Protein AF-0000000084385095 (afdb_homodimer)

Nearest PDB structures (foldseek):
  8k9p-assembly1_A  TM=7.804E-01  e=4.261E-06  Alcaligenes faecalis
  5paz-assembly1_A  TM=7.790E-01  e=5.754E-06  Alcaligenes faecalis
  1adw-assembly1_A  TM=6.574E-01  e=1.913E-05  Paracoccus pantotrophus
  7paz-assembly1_A  TM=6.878E-01  e=1.417E-05  Alcaligenes faecalis
  2uxg-assembly1_A  TM=6.650E-01  e=1.093E-04  Achromobacter cycloclastes

Radius of gyration: 34.02 Å; Cα contacts (8 Å, |Δi|>4): 910; chains: 2; bounding box: 134×132×97 Å

Sequence (384 aa):
MKFGTLAVYLSAMVGASVAATINERQAPPAPPGPAPPNPKVIPVLVGSPTREKSLLFYPEIVKANPGDIVQFQFWPNNHSVTQAANPQAPCVPLQDQNPNAVHSGFIPGVTDGSPIGTFNVQVENTEPMLMYCAQGMHCQLGMVMIINPKADADVQAYRQAAGQSQTNVPAKNVAGGSAGRIPSNLAVPPVVMKFGTLAVYLSAMVGASVAATINERQAPPAPPGPAPPNPKVIPVLVGSPTREKSLLFYPEIVKANPGDIVQFQFWPNNHSVTQAANPQAPCVPLQDQNPNAVHSGFIPGVTDGSPIGTFNVQVENTEPMLMYCAQGMHCQLGMVMIINPKADADVQAYRQAAGQSQTNVPAKNVAGGSAGRIPSNLAVPPVV

Structure (mmCIF, N/CA/C/O backbone):
data_AF-0000000084385095-model_v1
#
loop_
_entity.id
_entity.type
_entity.pdbx_description
1 polymer 'Extracellular serine-rich protein'
#
loop_
_atom_site.group_PDB
_atom_site.id
_atom_site.type_symbol
_atom_site.label_atom_id
_atom_site.label_alt_id
_atom_site.label_comp_id
_atom_site.label_asym_id
_atom_site.label_entity_id
_atom_site.label_seq_id
_atom_site.pdbx_PDB_ins_code
_atom_site.Cartn_x
_atom_site.Cartn_y
_atom_site.Cartn_z
_atom_site.occupancy
_atom_site.B_iso_or_equiv
_atom_site.auth_seq_id
_atom_site.auth_comp_id
_atom_site.auth_asym_id
_atom_site.auth_atom_id
_atom_site.pdbx_PDB_model_num
ATOM 1 N N . MET A 1 1 ? -59.031 57.375 72.438 1 31.94 1 MET A N 1
ATOM 2 C CA . MET A 1 1 ? -58.031 56.312 72.312 1 31.94 1 MET A CA 1
ATOM 3 C C . MET A 1 1 ? -57.594 56.188 70.875 1 31.94 1 MET A C 1
ATOM 5 O O . MET A 1 1 ? -58.406 55.906 70 1 31.94 1 MET A O 1
ATOM 9 N N . LYS A 1 2 ? -56.656 57.062 70.438 1 42.16 2 LYS A N 1
ATOM 10 C CA . LYS A 1 2 ? -56.062 57.312 69.125 1 42.16 2 LYS A CA 1
ATOM 11 C C . LYS A 1 2 ? -55.406 56.031 68.562 1 42.16 2 LYS A C 1
ATOM 13 O O . LYS A 1 2 ? -54.594 55.375 69.25 1 42.16 2 LYS A O 1
ATOM 18 N N . PHE A 1 3 ? -56.094 55.219 67.75 1 38.84 3 PHE A N 1
ATOM 19 C CA . PHE A 1 3 ? -55.781 54 67.062 1 38.84 3 PHE A CA 1
ATOM 20 C C . PHE A 1 3 ? -54.562 54.188 66.125 1 38.84 3 PHE A C 1
ATOM 22 O O . PHE A 1 3 ? -54.594 55 65.188 1 38.84 3 PHE A O 1
ATOM 29 N N . GLY A 1 4 ? -53.312 54.281 66.688 1 36.66 4 GLY A N 1
ATOM 30 C CA . GLY A 1 4 ? -52.062 54.406 65.938 1 36.66 4 GLY A CA 1
ATOM 31 C C . GLY A 1 4 ? -51.812 53.281 64.938 1 36.66 4 GLY A C 1
ATOM 32 O O . GLY A 1 4 ? -51.906 52.094 65.312 1 36.66 4 GLY A O 1
ATOM 33 N N . THR A 1 5 ? -52.25 53.406 63.688 1 39.66 5 THR A N 1
ATOM 34 C CA . THR A 1 5 ? -52.125 52.469 62.594 1 39.66 5 THR A CA 1
ATOM 35 C C . THR A 1 5 ? -50.656 52.094 62.375 1 39.66 5 THR A C 1
ATOM 37 O O . THR A 1 5 ? -49.812 52.938 62.156 1 39.66 5 THR A O 1
ATOM 40 N N . LEU A 1 6 ? -50.156 51.031 62.969 1 38.44 6 LEU A N 1
ATOM 41 C CA . LEU A 1 6 ? -48.812 50.469 62.844 1 38.44 6 LEU A CA 1
ATOM 42 C C . LEU A 1 6 ? -48.562 49.969 61.438 1 38.44 6 LEU A C 1
ATOM 44 O O . LEU A 1 6 ? -49.281 49.125 60.938 1 38.44 6 LEU A O 1
ATOM 48 N N . ALA A 1 7 ? -48.125 50.781 60.5 1 38.88 7 ALA A N 1
ATOM 49 C CA . ALA A 1 7 ? -47.781 50.406 59.125 1 38.88 7 ALA A CA 1
ATOM 50 C C . ALA A 1 7 ? -46.656 49.375 59.094 1 38.88 7 ALA A C 1
ATOM 52 O O . ALA A 1 7 ? -45.594 49.625 59.688 1 38.88 7 ALA A O 1
ATOM 53 N N . VAL A 1 8 ? -46.906 48.125 59.094 1 35.47 8 VAL A N 1
ATOM 54 C CA . VAL A 1 8 ? -46 47 59 1 35.47 8 VAL A CA 1
ATOM 55 C C . VAL A 1 8 ? -45.25 47.031 57.656 1 35.47 8 VAL A C 1
ATOM 57 O O . VAL A 1 8 ? -45.875 47.062 56.625 1 35.47 8 VAL A O 1
ATOM 60 N N . TYR A 1 9 ? -44.125 47.75 57.531 1 33.81 9 TYR A N 1
ATOM 61 C CA . TYR A 1 9 ? -43.281 47.719 56.344 1 33.81 9 TYR A CA 1
ATOM 62 C C . TYR A 1 9 ? -42.781 46.312 56.094 1 33.81 9 TYR A C 1
ATOM 64 O O . TYR A 1 9 ? -42.156 45.688 56.969 1 33.81 9 TYR A O 1
ATOM 72 N N . LEU A 1 10 ? -43.469 45.5 55.344 1 36.38 10 LEU A N 1
ATOM 73 C CA . LEU A 1 10 ? -43 44.188 54.875 1 36.38 10 LEU A CA 1
ATOM 74 C C . LEU A 1 10 ? -41.719 44.312 54.062 1 36.38 10 LEU A C 1
ATOM 76 O O . LEU A 1 10 ? -41.688 45 53.031 1 36.38 10 LEU A O 1
ATOM 80 N N . SER A 1 11 ? -40.562 44.25 54.719 1 38.28 11 SER A N 1
ATOM 81 C CA . SER A 1 11 ? -39.25 44.219 54.062 1 38.28 11 SER A CA 1
ATOM 82 C C . SER A 1 11 ? -39.156 43 53.125 1 38.28 11 SER A C 1
ATOM 84 O O . SER A 1 11 ? -39.406 41.875 53.5 1 38.28 11 SER A O 1
ATOM 86 N N . ALA A 1 12 ? -39.406 43.188 51.844 1 37.56 12 ALA A N 1
ATOM 87 C CA . ALA A 1 12 ? -39.156 42.188 50.812 1 37.56 12 ALA A CA 1
ATOM 88 C C . ALA A 1 12 ? -37.719 41.719 50.844 1 37.56 12 ALA A C 1
ATOM 90 O O . ALA A 1 12 ? -36.781 42.531 50.719 1 37.56 12 ALA A O 1
ATOM 91 N N . MET A 1 13 ? -37.375 40.688 51.594 1 36.22 13 MET A N 1
ATOM 92 C CA . MET A 1 13 ? -36.094 40 51.562 1 36.22 13 MET A CA 1
ATOM 93 C C . MET A 1 13 ? -35.75 39.562 50.125 1 36.22 13 MET A C 1
ATOM 95 O O . MET A 1 13 ? -36.531 38.875 49.5 1 36.22 13 MET A O 1
ATOM 99 N N . VAL A 1 14 ? -35.156 40.406 49.312 1 41.31 14 VAL A N 1
ATOM 100 C CA . VAL A 1 14 ? -34.625 40.031 48.031 1 41.31 14 VAL A CA 1
ATOM 101 C C . VAL A 1 14 ? -33.719 38.781 48.188 1 41.31 14 VAL A C 1
ATOM 103 O O . VAL A 1 14 ? -32.812 38.812 49 1 41.31 14 VAL A O 1
ATOM 106 N N . GLY A 1 15 ? -34.281 37.562 48.062 1 36.75 15 GLY A N 1
ATOM 107 C CA . GLY A 1 15 ? -33.562 36.312 48 1 36.75 15 GLY A CA 1
ATOM 108 C C . GLY A 1 15 ? -32.375 36.344 47.031 1 36.75 15 GLY A C 1
ATOM 109 O O . GLY A 1 15 ? -32.5 36.781 45.906 1 36.75 15 GLY A O 1
ATOM 110 N N . ALA A 1 16 ? -31.203 36.625 47.531 1 38.41 16 ALA A N 1
ATOM 111 C CA . ALA A 1 16 ? -29.953 36.469 46.781 1 38.41 16 ALA A CA 1
ATOM 112 C C . ALA A 1 16 ? -29.891 35.094 46.125 1 38.41 16 ALA A C 1
ATOM 114 O O . ALA A 1 16 ? -29.891 34.062 46.844 1 38.41 16 ALA A O 1
ATOM 115 N N . SER A 1 17 ? -30.5 34.969 44.969 1 39.28 17 SER A N 1
ATOM 116 C CA . SER A 1 17 ? -30.234 33.719 44.25 1 39.28 17 SER A CA 1
ATOM 117 C C . SER A 1 17 ? -28.734 33.5 44.094 1 39.28 17 SER A C 1
ATOM 119 O O . SER A 1 17 ? -28.016 34.344 43.562 1 39.28 17 SER A O 1
ATOM 121 N N . VAL A 1 18 ? -28.125 32.844 45.031 1 41.66 18 VAL A N 1
ATOM 122 C CA . VAL A 1 18 ? -26.797 32.281 44.812 1 41.66 18 VAL A CA 1
ATOM 123 C C . VAL A 1 18 ? -26.781 31.484 43.5 1 41.66 18 VAL A C 1
ATOM 125 O O . VAL A 1 18 ? -27.469 30.484 43.375 1 41.66 18 VAL A O 1
ATOM 128 N N . ALA A 1 19 ? -26.594 32.188 42.406 1 44.84 19 ALA A N 1
ATOM 129 C CA . ALA A 1 19 ? -26.188 31.422 41.219 1 44.84 19 ALA A CA 1
ATOM 130 C C . ALA A 1 19 ? -24.969 30.547 41.5 1 44.84 19 ALA A C 1
ATOM 132 O O . ALA A 1 19 ? -23.875 31.062 41.75 1 44.84 19 ALA A O 1
ATOM 133 N N . ALA A 1 20 ? -25.109 29.375 42.031 1 41.72 20 ALA A N 1
ATOM 134 C CA . ALA A 1 20 ? -24.062 28.359 41.938 1 41.72 20 ALA A CA 1
ATOM 135 C C . ALA A 1 20 ? -23.547 28.219 40.5 1 41.72 20 ALA A C 1
ATOM 137 O O . ALA A 1 20 ? -24.328 27.938 39.594 1 41.72 20 ALA A O 1
ATOM 138 N N . THR A 1 21 ? -22.547 29 40.188 1 39.66 21 THR A N 1
ATOM 139 C CA . THR A 1 21 ? -21.844 28.609 38.969 1 39.66 21 THR A CA 1
ATOM 140 C C . THR A 1 21 ? -21.547 27.109 38.969 1 39.66 21 THR A C 1
ATOM 142 O O . THR A 1 21 ? -20.859 26.609 39.875 1 39.66 21 THR A O 1
ATOM 145 N N . ILE A 1 22 ? -22.516 26.328 38.531 1 39.81 22 ILE A N 1
ATOM 146 C CA . ILE A 1 22 ? -22.188 24.938 38.188 1 39.81 22 ILE A CA 1
ATOM 147 C C . ILE A 1 22 ? -20.938 24.922 37.312 1 39.81 22 ILE A C 1
ATOM 149 O O . ILE A 1 22 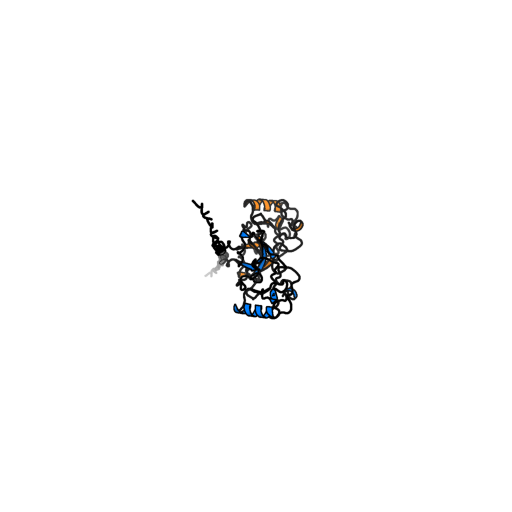? -20.969 25.375 36.188 1 39.81 22 ILE A O 1
ATOM 153 N N . ASN A 1 23 ? -19.781 25.219 37.875 1 37.69 23 ASN A N 1
ATOM 154 C CA . ASN A 1 23 ? -18.594 24.797 37.125 1 37.69 23 ASN A CA 1
ATOM 155 C C . ASN A 1 23 ? -18.734 23.375 36.562 1 37.69 23 ASN A C 1
ATOM 157 O O . ASN A 1 23 ? -18.578 22.406 37.312 1 37.69 23 ASN A O 1
ATOM 161 N N . GLU A 1 24 ? -19.594 23.25 35.625 1 38.44 24 GLU A N 1
ATOM 162 C CA . GLU A 1 24 ? -19.469 21.984 34.938 1 38.44 24 GLU A CA 1
ATOM 163 C C . GLU A 1 24 ? -18.031 21.703 34.531 1 38.44 24 GLU A C 1
ATOM 165 O O . GLU A 1 24 ? -17.484 22.312 33.625 1 38.44 24 GLU A O 1
ATOM 170 N N . ARG A 1 25 ? -17.188 21.391 35.469 1 37.72 25 ARG A N 1
ATOM 171 C CA . ARG A 1 25 ? -15.922 20.766 35.094 1 37.72 25 ARG A CA 1
ATOM 172 C C . ARG A 1 25 ? -16.125 19.844 33.906 1 37.72 25 ARG A C 1
ATOM 174 O O . ARG A 1 25 ? -16.734 18.781 34.031 1 37.72 25 ARG A O 1
ATOM 181 N N . GLN A 1 26 ? -16.172 20.406 32.594 1 39.59 26 GLN A N 1
ATOM 182 C CA . GLN A 1 26 ? -16.078 19.484 31.469 1 39.59 26 GLN A CA 1
ATOM 183 C C . GLN A 1 26 ? -15.094 18.359 31.75 1 39.59 26 GLN A C 1
ATOM 185 O O . GLN A 1 26 ? -13.945 18.609 32.125 1 39.59 26 GLN A O 1
ATOM 190 N N . ALA A 1 27 ? -15.594 17.25 32.156 1 44.59 27 ALA A N 1
ATOM 191 C CA . ALA A 1 27 ? -14.781 16.047 32.312 1 44.59 27 ALA A CA 1
ATOM 192 C C . ALA A 1 27 ? -13.648 16 31.312 1 44.59 27 ALA A C 1
ATOM 194 O O . ALA A 1 27 ? -13.828 16.375 30.141 1 44.59 27 ALA A O 1
ATOM 195 N N . PRO A 1 28 ? -12.375 15.875 31.719 1 44.69 28 PRO A N 1
ATOM 196 C CA . PRO A 1 28 ? -11.312 15.672 30.734 1 44.69 28 PRO A CA 1
ATOM 197 C C . PRO A 1 28 ? -11.711 14.688 29.641 1 44.69 28 PRO A C 1
ATOM 199 O O . PRO A 1 28 ? -12.477 13.75 29.891 1 44.69 28 PRO A O 1
ATOM 202 N N . PRO A 1 29 ? -11.633 15.125 28.312 1 45.12 29 PRO A N 1
ATOM 203 C CA . PRO A 1 29 ? -11.961 14.125 27.297 1 45.12 29 PRO A CA 1
ATOM 204 C C . PRO A 1 29 ? -11.5 12.727 27.688 1 45.12 29 PRO A C 1
ATOM 206 O O . PRO A 1 29 ? -10.5 12.57 28.375 1 45.12 29 PRO A O 1
ATOM 209 N N . ALA A 1 30 ? -12.445 11.82 27.781 1 48.03 30 ALA A N 1
ATOM 210 C CA . ALA A 1 30 ? -12.133 10.422 28.062 1 48.03 30 ALA A CA 1
ATOM 211 C C . ALA A 1 30 ? -10.805 10.016 27.438 1 48.03 30 ALA A C 1
ATOM 213 O O . ALA A 1 30 ? -10.453 10.5 26.359 1 48.03 30 ALA A O 1
ATOM 214 N N . PRO A 1 31 ? -9.938 9.453 28.203 1 47 31 PRO A N 1
ATOM 215 C CA . PRO A 1 31 ? -8.703 8.945 27.594 1 47 31 PRO A CA 1
ATOM 216 C C . PRO A 1 31 ? -8.953 8.133 26.328 1 47 31 PRO A C 1
ATOM 218 O O . PRO A 1 31 ? -10.008 7.508 26.188 1 47 31 PRO A O 1
ATOM 221 N N . PRO A 1 32 ? -8.297 8.547 25.234 1 51.75 32 PRO A N 1
ATOM 222 C CA . PRO A 1 32 ? -8.508 7.719 24.047 1 51.75 32 PRO A CA 1
ATOM 223 C C . PRO A 1 32 ? -8.508 6.223 24.359 1 51.75 32 PRO A C 1
ATOM 225 O O . PRO A 1 32 ? -7.797 5.777 25.266 1 51.75 32 PRO A O 1
ATOM 228 N N . GLY A 1 33 ? -9.68 5.562 24.344 1 53.44 33 GLY A N 1
ATOM 229 C CA . GLY A 1 33 ? -9.688 4.109 24.422 1 53.44 33 GLY A CA 1
ATOM 230 C C . GLY A 1 33 ? -8.414 3.475 23.906 1 53.44 33 GLY A C 1
ATOM 231 O O . GLY A 1 33 ? -7.547 4.164 23.359 1 53.44 33 GLY A O 1
ATOM 232 N N . PRO A 1 34 ? -8.172 2.268 24.375 1 59.19 34 PRO A N 1
ATOM 233 C CA . PRO A 1 34 ? -6.961 1.612 23.875 1 59.19 34 PRO A CA 1
ATOM 234 C C . PRO A 1 34 ? -6.812 1.723 22.359 1 59.19 34 PRO A C 1
ATOM 236 O O . PRO A 1 34 ? -7.809 1.724 21.641 1 59.19 34 PRO A O 1
ATOM 239 N N . ALA A 1 35 ? -5.637 2.014 21.953 1 69.38 35 ALA A N 1
ATOM 240 C CA . ALA A 1 35 ? -5.348 2.109 20.516 1 69.38 35 ALA A CA 1
ATOM 241 C C . ALA A 1 35 ? -5.66 0.796 19.812 1 69.38 35 ALA A C 1
ATOM 243 O O . ALA A 1 35 ? -5.375 -0.284 20.328 1 69.38 35 ALA A O 1
ATOM 244 N N . PRO A 1 36 ? -6.469 0.847 18.812 1 77 36 PRO A N 1
ATOM 245 C CA . PRO A 1 36 ? -6.684 -0.374 18.031 1 77 36 PRO A CA 1
ATOM 246 C C . PRO A 1 36 ? -5.379 -1.054 17.625 1 77 36 PRO A C 1
ATOM 248 O O . PRO A 1 36 ? -4.32 -0.418 17.625 1 77 36 PRO A O 1
ATOM 251 N N . PRO A 1 37 ? -5.5 -2.404 17.5 1 80.5 37 PRO A N 1
ATOM 252 C CA . PRO A 1 37 ? -4.277 -3.064 17.031 1 80.5 37 PRO A CA 1
ATOM 253 C C . PRO A 1 37 ? -3.758 -2.488 15.719 1 80.5 37 PRO A C 1
ATOM 255 O O . PRO A 1 37 ? -4.551 -2.111 14.852 1 80.5 37 PRO A O 1
ATOM 258 N N . ASN A 1 38 ? -2.496 -2.434 15.633 1 86.44 38 ASN A N 1
ATOM 259 C CA . ASN A 1 38 ? -1.881 -1.94 14.406 1 86.44 38 ASN A CA 1
ATOM 260 C C . ASN A 1 38 ? -2.049 -2.932 13.258 1 86.44 38 ASN A C 1
ATOM 262 O O . ASN A 1 38 ? -1.889 -4.137 13.445 1 86.44 38 ASN A O 1
ATOM 266 N N . PRO A 1 39 ? -2.404 -2.398 12.156 1 95.31 39 PRO A N 1
ATOM 267 C CA . PRO A 1 39 ? -2.395 -3.281 10.984 1 95.31 39 PRO A CA 1
ATOM 268 C C . PRO A 1 39 ? -1.017 -3.877 10.711 1 95.31 39 PRO A C 1
ATOM 270 O O . PRO A 1 39 ? -0.002 -3.318 11.133 1 95.31 39 PRO A O 1
ATOM 273 N N . LYS A 1 40 ? -0.994 -4.988 10.016 1 96.56 40 LYS A N 1
ATOM 274 C CA . LYS A 1 40 ? 0.272 -5.648 9.711 1 96.56 40 LYS A CA 1
ATOM 275 C C . LYS A 1 40 ? 0.477 -5.781 8.203 1 96.56 40 LYS A C 1
ATOM 277 O O . LYS A 1 40 ? -0.478 -5.676 7.43 1 96.56 40 LYS A O 1
ATOM 282 N N . VAL A 1 41 ? 1.723 -6.02 7.848 1 97.88 41 VAL A N 1
ATOM 283 C CA . VAL A 1 41 ? 2.064 -6.438 6.492 1 97.88 41 VAL A CA 1
ATOM 284 C C . VAL A 1 41 ? 2.129 -7.961 6.422 1 97.88 41 VAL A C 1
ATOM 286 O O . VAL A 1 41 ? 2.729 -8.602 7.285 1 97.88 41 VAL A O 1
ATOM 289 N N . ILE A 1 42 ? 1.492 -8.555 5.422 1 97.75 42 ILE A N 1
ATOM 290 C CA . ILE A 1 42 ? 1.485 -9.992 5.203 1 97.75 42 ILE A CA 1
ATOM 291 C C . ILE A 1 42 ? 2.133 -10.312 3.859 1 97.75 42 ILE A C 1
ATOM 293 O O . ILE A 1 42 ? 1.52 -10.125 2.807 1 97.75 42 ILE A O 1
ATOM 297 N N . PRO A 1 43 ? 3.318 -10.852 3.871 1 97.31 43 PRO A N 1
ATOM 298 C CA . PRO A 1 43 ? 3.975 -11.18 2.604 1 97.31 43 PRO A CA 1
ATOM 299 C C . PRO A 1 43 ? 3.371 -12.406 1.923 1 97.31 43 PRO A C 1
ATOM 301 O O . PRO A 1 43 ? 2.977 -13.359 2.6 1 97.31 43 PRO A O 1
ATOM 304 N N . VAL A 1 44 ? 3.268 -12.344 0.642 1 97.94 44 VAL A N 1
ATOM 305 C CA . VAL A 1 44 ? 2.926 -13.461 -0.229 1 97.94 44 VAL A CA 1
ATOM 306 C C . VAL A 1 44 ? 3.945 -13.57 -1.361 1 97.94 44 VAL A C 1
ATOM 308 O O . VAL A 1 44 ? 4.152 -12.609 -2.109 1 97.94 44 VAL A O 1
ATOM 311 N N . LEU A 1 45 ? 4.547 -14.711 -1.534 1 96.5 45 LEU A N 1
ATOM 312 C CA . LEU A 1 45 ? 5.434 -14.945 -2.668 1 96.5 45 LEU A CA 1
ATOM 313 C C . LEU A 1 45 ? 4.633 -15.234 -3.934 1 96.5 45 LEU A C 1
ATOM 315 O O . LEU A 1 45 ? 3.664 -15.992 -3.898 1 96.5 45 LEU A O 1
ATOM 319 N N . VAL A 1 46 ? 5.023 -14.594 -4.961 1 97.94 46 VAL A N 1
ATOM 320 C CA . VAL A 1 46 ? 4.441 -14.844 -6.273 1 97.94 46 VAL A CA 1
ATOM 321 C C . VAL A 1 46 ? 5.445 -15.586 -7.152 1 97.94 46 VAL A C 1
ATOM 323 O O . VAL A 1 46 ? 6.371 -14.977 -7.699 1 97.94 46 VAL A O 1
ATOM 326 N N . GLY A 1 47 ? 5.219 -16.844 -7.27 1 95.56 47 GLY A N 1
ATOM 327 C CA . GLY A 1 47 ? 6.16 -17.672 -7.996 1 95.56 47 GLY A CA 1
ATOM 328 C C . GLY A 1 47 ? 7.359 -18.094 -7.164 1 95.56 47 GLY A C 1
ATOM 329 O O . GLY A 1 47 ? 7.363 -17.906 -5.941 1 95.56 47 GLY A O 1
ATOM 330 N N . SER A 1 48 ? 8.25 -18.766 -7.891 1 89.25 48 SER A N 1
ATOM 331 C CA . SER A 1 48 ? 9.516 -19.25 -7.355 1 89.25 48 SER A CA 1
ATOM 332 C C . SER A 1 48 ? 10.57 -19.375 -8.453 1 89.25 48 SER A C 1
ATOM 334 O O . SER A 1 48 ? 10.234 -19.453 -9.633 1 89.25 48 SER A O 1
ATOM 336 N N . PRO A 1 49 ? 11.812 -19.375 -7.973 1 85.12 49 PRO A N 1
ATOM 337 C CA . PRO A 1 49 ? 12.844 -19.547 -9 1 85.12 49 PRO A CA 1
ATOM 338 C C . PRO A 1 49 ? 12.906 -20.969 -9.539 1 85.12 49 PRO A C 1
ATOM 340 O O . PRO A 1 49 ? 13.555 -21.203 -10.562 1 85.12 49 PRO A O 1
ATOM 343 N N . THR A 1 50 ? 12.289 -21.859 -8.836 1 86.38 50 THR A N 1
ATOM 344 C CA . THR A 1 50 ? 12.273 -23.234 -9.336 1 86.38 50 THR A CA 1
ATOM 345 C C . THR A 1 50 ? 11.062 -23.469 -10.219 1 86.38 50 THR A C 1
ATOM 347 O O . THR A 1 50 ? 9.953 -23.016 -9.906 1 86.38 50 THR A O 1
ATOM 350 N N . ARG A 1 51 ? 11.305 -24.141 -11.312 1 80.75 51 ARG A N 1
ATOM 351 C CA . ARG A 1 51 ? 10.281 -24.312 -12.336 1 80.75 51 ARG A CA 1
ATOM 352 C C . ARG A 1 51 ? 9.031 -24.969 -11.75 1 80.75 51 ARG A C 1
ATOM 354 O O . ARG A 1 51 ? 7.914 -24.531 -12.031 1 80.75 51 ARG A O 1
ATOM 361 N N . GLU A 1 52 ? 9.234 -26.031 -10.961 1 82.38 52 GLU A N 1
ATOM 362 C CA . GLU A 1 52 ? 8.133 -26.828 -10.43 1 82.38 52 GLU A CA 1
ATOM 363 C C . GLU A 1 52 ? 7.258 -25.984 -9.5 1 82.38 52 GLU A C 1
ATOM 365 O O . GLU A 1 52 ? 6.078 -26.297 -9.305 1 82.38 52 GLU A O 1
ATOM 370 N N . LYS A 1 53 ? 7.801 -24.922 -9.008 1 84.44 53 LYS A N 1
ATOM 371 C CA . LYS A 1 53 ? 7.102 -24.156 -7.98 1 84.44 53 LYS A CA 1
ATOM 372 C C . LYS A 1 53 ? 6.797 -22.734 -8.461 1 84.44 53 LYS A C 1
ATOM 374 O O . LYS A 1 53 ? 6.32 -21.906 -7.691 1 84.44 53 LYS A O 1
ATOM 379 N N . SER A 1 54 ? 7.012 -22.547 -9.719 1 90.88 54 SER A N 1
ATOM 380 C CA . SER A 1 54 ? 6.934 -21.188 -10.242 1 90.88 54 SER A CA 1
ATOM 381 C C . SER A 1 54 ? 5.488 -20.781 -10.5 1 90.88 54 SER A C 1
ATOM 383 O O . SER A 1 54 ? 5.199 -19.594 -10.68 1 90.88 54 SER A O 1
ATOM 385 N N . LEU A 1 55 ? 4.543 -21.688 -10.391 1 94.44 55 LEU A N 1
ATOM 386 C CA . LEU A 1 55 ? 3.16 -21.375 -10.711 1 94.44 55 LEU A CA 1
ATOM 387 C C . LEU A 1 55 ? 2.281 -21.422 -9.469 1 94.44 55 LEU A C 1
ATOM 389 O O . LEU A 1 55 ? 1.215 -22.047 -9.484 1 94.44 55 LEU A O 1
ATOM 393 N N . LEU A 1 56 ? 2.795 -20.781 -8.43 1 94.88 56 LEU A N 1
ATOM 394 C CA . LEU A 1 56 ? 2.059 -20.781 -7.168 1 94.88 56 LEU A CA 1
ATOM 395 C C . LEU A 1 56 ? 2.156 -19.422 -6.477 1 94.88 56 LEU A C 1
ATOM 397 O O . LEU A 1 56 ? 3.09 -18.656 -6.73 1 94.88 56 LEU A O 1
ATOM 401 N N . PHE A 1 57 ? 1.17 -19.141 -5.758 1 97.81 57 PHE A N 1
ATOM 402 C CA . PHE A 1 57 ? 1.251 -18.156 -4.672 1 97.81 57 PHE A CA 1
ATOM 403 C C . PHE A 1 57 ? 1.578 -18.844 -3.352 1 97.81 57 PHE A C 1
ATOM 405 O O . PHE A 1 57 ? 1.057 -19.922 -3.061 1 97.81 57 PHE A O 1
ATOM 412 N N . TYR A 1 58 ? 2.449 -18.234 -2.57 1 95.69 58 TYR A N 1
ATOM 413 C CA . TYR A 1 58 ? 2.801 -18.781 -1.266 1 95.69 58 TYR A CA 1
ATOM 414 C C . TYR A 1 58 ? 2.625 -17.734 -0.17 1 95.69 58 TYR A C 1
ATOM 416 O O . TYR A 1 58 ? 3.35 -16.734 -0.133 1 95.69 58 TYR A O 1
ATOM 424 N N . PRO A 1 59 ? 1.727 -17.969 0.813 1 97.06 59 PRO A N 1
ATOM 425 C CA . PRO A 1 59 ? 0.705 -19.016 0.841 1 97.06 59 PRO A CA 1
ATOM 426 C C . PRO A 1 59 ? -0.452 -18.734 -0.116 1 97.06 59 PRO A C 1
ATOM 428 O O . PRO A 1 59 ? -0.553 -17.641 -0.666 1 97.06 59 PRO A O 1
ATOM 431 N N . GLU A 1 60 ? -1.302 -19.766 -0.278 1 98.25 60 GLU A N 1
ATOM 432 C CA . GLU A 1 60 ? -2.479 -19.641 -1.131 1 98.25 60 GLU A CA 1
ATOM 433 C C . GLU A 1 60 ? -3.686 -19.156 -0.332 1 98.25 60 GLU A C 1
ATOM 435 O O . GLU A 1 60 ? -4.711 -18.781 -0.909 1 98.25 60 GLU A O 1
ATOM 440 N N . ILE A 1 61 ? -3.578 -19.25 0.932 1 98.62 61 ILE A N 1
ATOM 441 C CA . ILE A 1 61 ? -4.625 -18.766 1.828 1 98.62 61 ILE A CA 1
ATOM 442 C C . ILE A 1 61 ? -4.047 -17.719 2.773 1 98.62 61 ILE A C 1
ATOM 444 O O . ILE A 1 61 ? -3.082 -17.984 3.492 1 98.62 61 ILE A O 1
ATOM 448 N N . VAL A 1 62 ? -4.629 -16.562 2.752 1 98.69 62 VAL A N 1
ATOM 449 C CA . VAL A 1 62 ? -4.25 -15.484 3.664 1 98.69 62 VAL A CA 1
ATOM 450 C C . VAL A 1 62 ? -5.465 -15.047 4.477 1 98.69 62 VAL A C 1
ATOM 452 O O . VAL A 1 62 ? -6.559 -14.883 3.928 1 98.69 62 VAL A O 1
ATOM 455 N N . LYS A 1 63 ? -5.34 -14.922 5.766 1 98.38 63 LYS A N 1
ATOM 456 C CA . LYS A 1 63 ? -6.309 -14.266 6.645 1 98.38 63 LYS A CA 1
ATOM 457 C C . LYS A 1 63 ? -5.828 -12.875 7.047 1 98.38 63 LYS A C 1
ATOM 459 O O . LYS A 1 63 ? -4.715 -12.719 7.551 1 98.38 63 LYS A O 1
ATOM 464 N N . ALA A 1 64 ? -6.629 -11.945 6.785 1 98.25 64 ALA A N 1
ATOM 465 C CA . ALA A 1 64 ? -6.246 -10.555 7.023 1 98.25 64 ALA A CA 1
ATOM 466 C C . ALA A 1 64 ? -7.402 -9.766 7.625 1 98.25 64 ALA A C 1
ATOM 468 O O . ALA A 1 64 ? -8.57 -10.016 7.312 1 98.25 64 ALA A O 1
ATOM 469 N N . ASN A 1 65 ? -7.098 -8.781 8.477 1 97.19 65 ASN A N 1
ATOM 470 C CA . ASN A 1 65 ? -8.055 -7.824 9.016 1 97.19 65 ASN A CA 1
ATOM 471 C C . ASN A 1 65 ? -8.117 -6.559 8.156 1 97.19 65 ASN A C 1
ATOM 473 O O . ASN A 1 65 ? -7.168 -6.242 7.445 1 97.19 65 ASN A O 1
ATOM 477 N N . PRO A 1 66 ? -9.297 -5.887 8.266 1 97.25 66 PRO A N 1
ATOM 478 C CA . PRO A 1 66 ? -9.297 -4.574 7.613 1 97.25 66 PRO A CA 1
ATOM 479 C C . PRO A 1 66 ? -8.141 -3.686 8.078 1 97.25 66 PRO A C 1
ATOM 481 O O . PRO A 1 66 ? -7.863 -3.605 9.273 1 97.25 66 PRO A O 1
ATOM 484 N N . GLY A 1 67 ? -7.398 -3.166 7.129 1 97.06 67 GLY A N 1
ATOM 485 C CA . GLY A 1 67 ? -6.246 -2.334 7.43 1 97.06 67 GLY A CA 1
ATOM 486 C C . GLY A 1 67 ? -4.922 -3.025 7.164 1 97.06 67 GLY A C 1
ATOM 487 O O . GLY A 1 67 ? -3.908 -2.367 6.922 1 97.06 67 GLY A O 1
ATOM 488 N N . ASP A 1 68 ? -4.887 -4.344 7.242 1 98.31 68 ASP A N 1
ATOM 489 C CA . ASP A 1 68 ? -3.684 -5.09 6.891 1 98.31 68 ASP A CA 1
ATOM 490 C C . ASP A 1 68 ? -3.309 -4.863 5.426 1 98.31 68 ASP A C 1
ATOM 492 O O . ASP A 1 68 ? -4.156 -4.5 4.609 1 98.31 68 ASP A O 1
ATOM 496 N N . ILE A 1 69 ? -2.061 -5.043 5.125 1 98.69 69 ILE A N 1
ATOM 497 C CA . ILE A 1 69 ? -1.553 -4.938 3.762 1 98.69 69 ILE A CA 1
ATOM 498 C C . ILE A 1 69 ? -0.967 -6.277 3.324 1 98.69 69 ILE A C 1
ATOM 500 O O . ILE A 1 69 ? -0.057 -6.805 3.969 1 98.69 69 ILE A O 1
ATOM 504 N N . VAL A 1 70 ? -1.552 -6.828 2.307 1 98.81 70 VAL 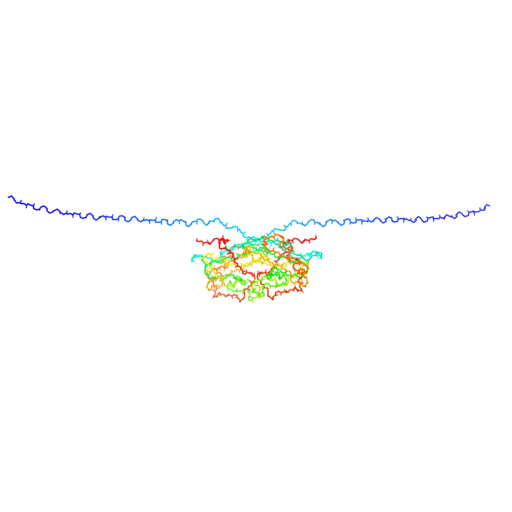A N 1
ATOM 505 C CA . VAL A 1 70 ? -0.916 -7.98 1.677 1 98.81 70 VAL A CA 1
ATOM 506 C C . VAL A 1 70 ? 0.152 -7.508 0.692 1 98.81 70 VAL A C 1
ATOM 508 O O . VAL A 1 70 ? -0.151 -6.789 -0.263 1 98.81 70 VAL A O 1
ATOM 511 N N . GLN A 1 71 ? 1.407 -7.867 0.931 1 98.62 71 GLN A N 1
ATOM 512 C CA . GLN A 1 71 ? 2.529 -7.5 0.074 1 98.62 71 GLN A CA 1
ATOM 513 C C . GLN A 1 71 ? 2.961 -8.68 -0.8 1 98.62 71 GLN A C 1
ATOM 515 O O . GLN A 1 71 ? 3.627 -9.602 -0.325 1 98.62 71 GLN A O 1
ATOM 520 N N . PHE A 1 72 ? 2.6 -8.594 -2.045 1 98.62 72 PHE A N 1
ATOM 521 C CA . PHE A 1 72 ? 3.014 -9.594 -3.018 1 98.62 72 PHE A CA 1
ATOM 522 C C . PHE A 1 72 ? 4.457 -9.367 -3.451 1 98.62 72 PHE A C 1
ATOM 524 O O . PHE A 1 72 ? 4.816 -8.266 -3.875 1 98.62 72 PHE A O 1
ATOM 531 N N . GLN A 1 73 ? 5.297 -10.375 -3.34 1 97.19 73 GLN A N 1
ATOM 532 C CA . GLN A 1 73 ? 6.707 -10.328 -3.715 1 97.19 73 GLN A CA 1
ATOM 533 C C . GLN A 1 73 ? 6.984 -11.234 -4.91 1 97.19 73 GLN A C 1
ATOM 535 O O . GLN A 1 73 ? 6.777 -12.445 -4.84 1 97.19 73 GLN A O 1
ATOM 540 N N . PHE A 1 74 ? 7.469 -10.695 -5.969 1 97.25 74 PHE A N 1
ATOM 541 C CA . PHE A 1 74 ? 7.484 -11.398 -7.242 1 97.25 74 PHE A CA 1
ATOM 542 C C . PHE A 1 74 ? 8.828 -12.094 -7.465 1 97.25 74 PHE A C 1
ATOM 544 O O . PHE A 1 74 ? 9.875 -11.445 -7.406 1 97.25 74 PHE A O 1
ATOM 551 N N . TRP A 1 75 ? 8.781 -13.328 -7.711 1 94.38 75 TRP A N 1
ATOM 552 C CA . TRP A 1 75 ? 9.906 -14.148 -8.133 1 94.38 75 TRP A CA 1
ATOM 553 C C . TRP A 1 75 ? 9.773 -14.555 -9.594 1 94.38 75 TRP A C 1
ATOM 555 O O . TRP A 1 75 ? 8.688 -14.461 -10.172 1 94.38 75 TRP A O 1
ATOM 565 N N . PRO A 1 76 ? 10.883 -15.039 -10.156 1 90 76 PRO A N 1
ATOM 566 C CA . PRO A 1 76 ? 10.812 -15.32 -11.594 1 90 76 PRO A CA 1
ATOM 567 C C . PRO A 1 76 ? 9.789 -16.391 -11.938 1 90 76 PRO A C 1
ATOM 569 O O . PRO A 1 76 ? 9.523 -17.281 -11.125 1 90 76 PRO A O 1
ATOM 572 N N . ASN A 1 77 ? 9.133 -16.172 -13.273 1 86.12 77 ASN A N 1
ATOM 573 C CA . ASN A 1 77 ? 9.391 -15.195 -14.328 1 86.12 77 ASN A CA 1
ATOM 574 C C . ASN A 1 77 ? 8.414 -14.023 -14.258 1 86.12 77 ASN A C 1
ATOM 576 O O . ASN A 1 77 ? 8.312 -13.352 -13.234 1 86.12 77 ASN A O 1
ATOM 580 N N . ASN A 1 78 ? 7.656 -13.82 -15.148 1 94.31 78 ASN A N 1
ATOM 581 C CA . ASN A 1 78 ? 6.703 -12.719 -15.242 1 94.31 78 ASN A CA 1
ATOM 582 C C . ASN A 1 78 ? 5.324 -13.133 -14.742 1 94.31 78 ASN A C 1
ATOM 584 O O . ASN A 1 78 ? 4.727 -14.07 -15.266 1 94.31 78 ASN A O 1
ATOM 588 N N . HIS A 1 79 ? 4.898 -12.523 -13.609 1 98.25 79 HIS A N 1
ATOM 589 C CA . HIS A 1 79 ? 3.611 -12.859 -13.016 1 98.25 79 HIS A CA 1
ATOM 590 C C . HIS A 1 79 ? 2.77 -11.609 -12.773 1 98.25 79 HIS A C 1
ATOM 592 O O . HIS A 1 79 ? 3.221 -10.492 -13.039 1 98.25 79 HIS A O 1
ATOM 598 N N . SER A 1 80 ? 1.562 -11.812 -12.406 1 98.81 80 SER A N 1
ATOM 599 C CA . SER A 1 80 ? 0.644 -10.781 -11.945 1 98.81 80 SER A CA 1
ATOM 600 C C . SER A 1 80 ? -0.189 -11.266 -10.766 1 98.81 80 SER A C 1
ATOM 602 O O . SER A 1 80 ? -0.21 -12.461 -10.461 1 98.81 80 SER A O 1
ATOM 604 N N . VAL A 1 81 ? -0.741 -10.375 -10.062 1 98.94 81 VAL A N 1
ATOM 605 C CA . VAL A 1 81 ? -1.861 -10.648 -9.172 1 98.94 81 VAL A CA 1
ATOM 606 C C . VAL A 1 81 ? -3.088 -9.859 -9.625 1 98.94 81 VAL A C 1
ATOM 608 O O . VAL A 1 81 ? -3.029 -8.633 -9.766 1 98.94 81 VAL A O 1
ATOM 611 N N . THR A 1 82 ? -4.102 -10.555 -9.906 1 98.94 82 THR A N 1
ATOM 612 C CA . THR A 1 82 ? -5.336 -10 -10.445 1 98.94 82 THR A CA 1
ATOM 613 C C . THR A 1 82 ? -6.547 -10.508 -9.672 1 98.94 82 THR A C 1
ATOM 615 O O . THR A 1 82 ? -6.633 -11.703 -9.367 1 98.94 82 THR A O 1
ATOM 618 N N . GLN A 1 83 ? -7.395 -9.617 -9.367 1 98.94 83 GLN A N 1
ATOM 619 C CA . GLN A 1 83 ? -8.602 -10.031 -8.664 1 98.94 83 GLN A CA 1
ATOM 620 C C . GLN A 1 83 ? -9.656 -10.547 -9.641 1 98.94 83 GLN A C 1
ATOM 622 O O . GLN A 1 83 ? -9.938 -9.914 -10.656 1 98.94 83 GLN A O 1
ATOM 627 N N . ALA A 1 84 ? -10.234 -11.633 -9.32 1 98.88 84 ALA A N 1
ATOM 628 C CA . ALA A 1 84 ? -11.219 -12.281 -10.18 1 98.88 84 ALA A CA 1
ATOM 629 C C . ALA A 1 84 ? -12.633 -11.797 -9.867 1 98.88 84 ALA A C 1
ATOM 631 O O . ALA A 1 84 ? -12.906 -11.352 -8.75 1 98.88 84 ALA A O 1
ATOM 632 N N . ALA A 1 85 ? -13.469 -11.992 -10.766 1 95.56 85 ALA A N 1
ATOM 633 C CA . ALA A 1 85 ? -14.852 -11.523 -10.672 1 95.56 85 ALA A CA 1
ATOM 634 C C . ALA A 1 85 ? -15.641 -12.359 -9.664 1 95.56 85 ALA A C 1
ATOM 636 O O . ALA A 1 85 ? -16.391 -11.812 -8.852 1 95.56 85 ALA A O 1
ATOM 637 N N . ASN A 1 86 ? -15.523 -13.617 -9.797 1 94.25 86 ASN A N 1
ATOM 638 C CA . ASN A 1 86 ? -16.203 -14.578 -8.945 1 94.25 86 ASN A CA 1
ATOM 639 C C . ASN A 1 86 ? -15.68 -15.992 -9.156 1 94.25 86 ASN A C 1
ATOM 641 O O . ASN A 1 86 ? -14.859 -16.234 -10.039 1 94.25 86 ASN A O 1
ATOM 645 N N . PRO A 1 87 ? -16.125 -16.938 -8.289 1 93.31 87 PRO A N 1
ATOM 646 C CA . PRO A 1 87 ? -15.602 -18.297 -8.391 1 93.31 87 PRO A CA 1
ATOM 647 C C . PRO A 1 87 ? -15.969 -18.969 -9.703 1 93.31 87 PRO A C 1
ATOM 649 O O . PRO A 1 87 ? -15.305 -19.922 -10.117 1 93.31 87 PRO A O 1
ATOM 652 N N . GLN A 1 88 ? -16.984 -18.5 -10.375 1 93.06 88 GLN A N 1
ATOM 653 C CA . GLN A 1 88 ? -17.422 -19.109 -11.625 1 93.06 88 GLN A CA 1
ATOM 654 C C . GLN A 1 88 ? -16.672 -18.516 -12.812 1 93.06 88 GLN A C 1
ATOM 656 O O . GLN A 1 88 ? -16.719 -19.062 -13.922 1 93.06 88 GLN A O 1
ATOM 661 N N . ALA A 1 89 ? -16.047 -17.406 -12.625 1 96.75 89 ALA A N 1
ATOM 662 C CA . ALA A 1 89 ? -15.164 -16.766 -13.594 1 96.75 89 ALA A CA 1
ATOM 663 C C . ALA A 1 89 ? -13.781 -16.516 -13.008 1 96.75 89 ALA A C 1
ATOM 665 O O . ALA A 1 89 ? -13.352 -15.375 -12.875 1 96.75 89 ALA A O 1
ATOM 666 N N . PRO A 1 90 ? -13.109 -17.609 -12.711 1 98.69 90 PRO A N 1
ATOM 667 C CA . PRO A 1 90 ? -11.906 -17.547 -11.883 1 98.69 90 PRO A CA 1
ATOM 668 C C . PRO A 1 90 ? -10.734 -16.875 -12.586 1 98.69 90 PRO A C 1
ATOM 670 O O . PRO A 1 90 ? -9.773 -16.453 -11.93 1 98.69 90 PRO A O 1
ATOM 673 N N . CYS A 1 91 ? -10.758 -16.734 -13.93 1 98.88 91 CYS A N 1
ATOM 674 C CA . CYS A 1 91 ? -9.641 -16.188 -14.695 1 98.88 91 CYS A CA 1
ATOM 675 C C . CYS A 1 91 ? -10.078 -14.992 -15.531 1 98.88 91 CYS A C 1
ATOM 677 O O . CYS A 1 91 ? -9.609 -14.812 -16.656 1 98.88 91 CYS A O 1
ATOM 679 N N . VAL A 1 92 ? -11.086 -14.266 -14.992 1 98.75 92 VAL A N 1
ATOM 680 C CA . VAL A 1 92 ? -11.609 -13.039 -15.57 1 98.75 92 VAL A CA 1
ATOM 681 C C . VAL A 1 92 ? -11.523 -11.906 -14.555 1 98.75 92 VAL A C 1
ATOM 683 O O . VAL A 1 92 ? -11.938 -12.062 -13.398 1 98.75 92 VAL A O 1
ATOM 686 N N . PRO A 1 93 ? -10.984 -10.797 -14.977 1 98.88 93 PRO A N 1
ATOM 687 C CA . PRO A 1 93 ? -10.742 -9.75 -13.992 1 98.88 93 PRO A CA 1
ATOM 688 C C . PRO A 1 93 ? -12.031 -9.094 -13.492 1 98.88 93 PRO A C 1
ATOM 690 O O . PRO A 1 93 ? -12.914 -8.773 -14.289 1 98.88 93 PRO A O 1
ATOM 693 N N . LEU A 1 94 ? -12.078 -8.914 -12.203 1 98.81 94 LEU A N 1
ATOM 694 C CA . LEU A 1 94 ? -13.148 -8.133 -11.594 1 98.81 94 LEU A CA 1
ATOM 695 C C . LEU A 1 94 ? -13.133 -6.699 -12.109 1 98.81 94 LEU A C 1
ATOM 697 O O . LEU A 1 94 ? -14.156 -6.008 -12.062 1 98.81 94 LEU A O 1
ATOM 701 N N . GLN A 1 95 ? -12.023 -6.215 -12.609 1 98.5 95 GLN A N 1
ATOM 702 C CA . GLN A 1 95 ? -11.844 -4.828 -13.031 1 98.5 95 GLN A CA 1
ATOM 703 C C . GLN A 1 95 ? -12.836 -4.457 -14.133 1 98.5 95 GLN A C 1
ATOM 705 O O . GLN A 1 95 ? -13.188 -3.285 -14.281 1 98.5 95 GLN A O 1
ATOM 710 N N . ASP A 1 96 ? -13.305 -5.402 -14.875 1 97.69 96 ASP A N 1
ATOM 711 C CA . ASP A 1 96 ? -14.289 -5.137 -15.914 1 97.69 96 ASP A CA 1
ATOM 712 C C . ASP A 1 96 ? -15.586 -4.594 -15.32 1 97.69 96 ASP A C 1
ATOM 714 O O . ASP A 1 96 ? -16.344 -3.885 -15.992 1 97.69 96 ASP A O 1
ATOM 718 N N . GLN A 1 97 ? -15.852 -4.879 -14.07 1 97.5 97 GLN A N 1
ATOM 719 C CA . GLN A 1 97 ? -17.047 -4.445 -13.367 1 97.5 97 GLN A CA 1
ATOM 720 C C . GLN A 1 97 ? -16.734 -3.344 -12.367 1 97.5 97 GLN A C 1
ATOM 722 O O . GLN A 1 97 ? -17.594 -2.525 -12.039 1 97.5 97 GLN A O 1
ATOM 727 N N . ASN A 1 98 ? -15.578 -3.4 -11.891 1 98.06 98 ASN A N 1
ATOM 728 C CA . ASN A 1 98 ? -15.094 -2.477 -10.867 1 98.06 98 ASN A CA 1
ATOM 729 C C . ASN A 1 98 ? -13.695 -1.963 -11.195 1 98.06 98 ASN A C 1
ATOM 731 O O . ASN A 1 98 ? -12.703 -2.66 -10.969 1 98.06 98 ASN A O 1
ATOM 735 N N . PRO A 1 99 ? -13.586 -0.745 -11.609 1 97.19 99 PRO A N 1
ATOM 736 C CA . PRO A 1 99 ? -12.305 -0.238 -12.094 1 97.19 99 PRO A CA 1
ATOM 737 C C . PRO A 1 99 ? -11.234 -0.185 -11.008 1 97.19 99 PRO A C 1
ATOM 739 O O . PRO A 1 99 ? -10.047 -0.068 -11.305 1 97.19 99 PRO A O 1
ATOM 742 N N . ASN A 1 100 ? -11.609 -0.343 -9.773 1 96.25 100 ASN A N 1
ATOM 743 C CA . ASN A 1 100 ? -10.656 -0.239 -8.672 1 96.25 100 ASN A CA 1
ATOM 744 C C . ASN A 1 100 ? -10.188 -1.614 -8.211 1 96.25 100 ASN A C 1
ATOM 746 O O . ASN A 1 100 ? -9.391 -1.719 -7.277 1 96.25 100 ASN A O 1
ATOM 750 N N . ALA A 1 101 ? -10.648 -2.641 -8.859 1 98.69 101 ALA A N 1
ATOM 751 C CA . ALA A 1 101 ? -10.273 -3.994 -8.461 1 98.69 101 ALA A CA 1
ATOM 752 C C . ALA A 1 101 ? -8.797 -4.25 -8.727 1 98.69 101 ALA A C 1
ATOM 754 O O . ALA A 1 101 ? -8.211 -3.662 -9.641 1 98.69 101 ALA A O 1
ATOM 755 N N . VAL A 1 102 ? -8.242 -5.152 -8.062 1 98.88 102 VAL A N 1
ATOM 756 C CA . VAL A 1 102 ? -6.805 -5.359 -7.977 1 98.88 102 VAL A CA 1
ATOM 757 C C . VAL A 1 102 ? -6.281 -5.902 -9.305 1 98.88 102 VAL A C 1
ATOM 759 O O . VAL A 1 102 ? -6.805 -6.891 -9.828 1 98.88 102 VAL A O 1
ATOM 762 N N . HIS A 1 103 ? -5.273 -5.281 -9.766 1 98.94 103 HIS A N 1
ATOM 763 C CA . HIS A 1 103 ? -4.406 -5.773 -10.828 1 98.94 103 HIS A CA 1
ATOM 764 C C . HIS A 1 103 ? -3.018 -5.148 -10.742 1 98.94 103 HIS A C 1
ATOM 766 O O . HIS A 1 103 ? -2.871 -3.93 -10.844 1 98.94 103 HIS A O 1
ATOM 772 N N . SER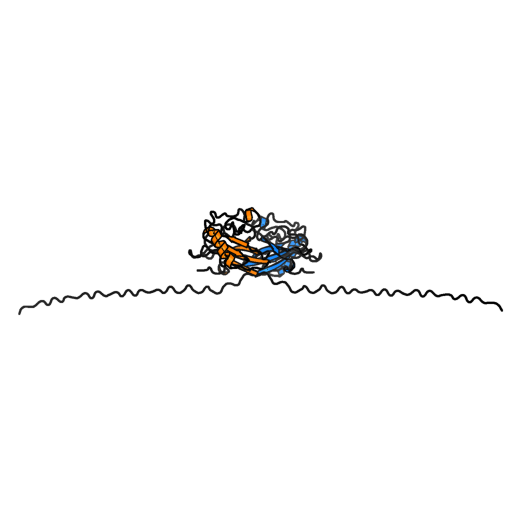 A 1 104 ? -2.068 -5.957 -10.656 1 98.88 104 SER A N 1
ATOM 773 C CA . SER A 1 104 ? -0.72 -5.453 -10.422 1 98.88 104 SER A CA 1
ATOM 774 C C . SER A 1 104 ? -0.035 -5.082 -11.734 1 98.88 104 SER A C 1
ATOM 776 O O . SER A 1 104 ? 1.023 -4.449 -11.727 1 98.88 104 SER A O 1
ATOM 778 N N . GLY A 1 105 ? -0.639 -5.367 -12.867 1 98.5 105 GLY A N 1
ATOM 779 C CA . GLY A 1 105 ? 0.183 -5.484 -14.055 1 98.5 105 GLY A CA 1
ATOM 780 C C . GLY A 1 105 ? 1.164 -6.641 -14 1 98.5 105 GLY A C 1
ATOM 781 O O . GLY A 1 105 ? 1.12 -7.449 -13.07 1 98.5 105 GLY A O 1
ATOM 782 N N . PHE A 1 106 ? 1.953 -6.762 -15.055 1 98.5 106 PHE A N 1
ATOM 783 C CA . PHE A 1 106 ? 2.961 -7.816 -15.094 1 98.5 106 PHE A CA 1
ATOM 784 C C . PHE A 1 106 ? 4.262 -7.348 -14.453 1 98.5 106 PHE A C 1
ATOM 786 O O . PHE A 1 106 ? 4.836 -6.336 -14.867 1 98.5 106 PHE A O 1
ATOM 793 N N . ILE A 1 107 ? 4.734 -8.07 -13.414 1 97.75 107 ILE A N 1
ATOM 794 C CA . ILE A 1 107 ? 5.945 -7.715 -12.68 1 97.75 107 ILE A CA 1
ATOM 795 C C . ILE A 1 107 ? 6.965 -8.852 -12.789 1 97.75 107 ILE A C 1
ATOM 797 O O . ILE A 1 107 ? 6.738 -9.945 -12.273 1 97.75 107 ILE A O 1
ATOM 801 N N . PRO A 1 108 ? 8.039 -8.57 -13.445 1 95.5 108 PRO A N 1
ATOM 802 C CA . PRO A 1 108 ? 9.047 -9.617 -13.586 1 95.5 108 PRO A CA 1
ATOM 803 C C . PRO A 1 108 ? 9.836 -9.859 -12.297 1 95.5 108 PRO A C 1
ATOM 805 O O . PRO A 1 108 ? 10.141 -8.914 -11.57 1 95.5 108 PRO A O 1
ATOM 808 N N . GLY A 1 109 ? 10.062 -11.117 -11.984 1 93.44 109 GLY A N 1
ATOM 809 C CA . GLY A 1 109 ? 10.977 -11.453 -10.898 1 93.44 109 GLY A CA 1
ATOM 810 C C . GLY A 1 109 ? 12.43 -11.492 -11.336 1 93.44 109 GLY A C 1
ATOM 811 O O . GLY A 1 109 ? 12.727 -11.578 -12.531 1 93.44 109 GLY A O 1
ATOM 812 N N . VAL A 1 110 ? 13.258 -11.391 -10.32 1 90.56 110 VAL A N 1
ATOM 813 C CA . VAL A 1 110 ? 14.695 -11.375 -10.594 1 90.56 110 VAL A CA 1
ATOM 814 C C . VAL A 1 110 ? 15.406 -12.359 -9.664 1 90.56 110 VAL A C 1
ATOM 816 O O . VAL A 1 110 ? 14.867 -12.742 -8.625 1 90.56 110 VAL A O 1
ATOM 819 N N . THR A 1 111 ? 16.641 -12.836 -10.102 1 89.38 111 THR A N 1
ATOM 820 C CA . THR A 1 111 ? 17.438 -13.734 -9.273 1 89.38 111 THR A CA 1
ATOM 821 C C . THR A 1 111 ? 18.875 -13.234 -9.172 1 89.38 111 THR A C 1
ATOM 823 O O . THR A 1 111 ? 19.766 -13.969 -8.75 1 89.38 111 THR A O 1
ATOM 826 N N . ASP A 1 112 ? 19.156 -12.008 -9.555 1 91.94 112 ASP A N 1
ATOM 827 C CA . ASP A 1 112 ? 20.516 -11.508 -9.648 1 91.94 112 ASP A CA 1
ATOM 828 C C . ASP A 1 112 ? 20.859 -10.641 -8.438 1 91.94 112 ASP A C 1
ATOM 830 O O . ASP A 1 112 ? 21.875 -9.922 -8.445 1 91.94 112 ASP A O 1
ATOM 834 N N . GLY A 1 113 ? 20.062 -10.586 -7.48 1 91.19 113 GLY A N 1
ATOM 835 C CA . GLY A 1 113 ? 20.328 -9.797 -6.285 1 91.19 113 GLY A CA 1
ATOM 836 C C . GLY A 1 113 ? 19.734 -8.406 -6.355 1 91.19 113 GLY A C 1
ATOM 837 O O . GLY A 1 113 ? 19.766 -7.66 -5.371 1 91.19 113 GLY A O 1
ATOM 838 N N . SER A 1 114 ? 19.188 -8.086 -7.523 1 94.19 114 SER A N 1
ATOM 839 C CA . SER A 1 114 ? 18.5 -6.801 -7.633 1 94.19 114 SER A CA 1
ATOM 840 C C . SER A 1 114 ? 17.266 -6.754 -6.727 1 94.19 114 SER A C 1
ATOM 842 O O . SER A 1 114 ? 16.797 -7.793 -6.262 1 94.19 114 SER A O 1
ATOM 844 N N . PRO A 1 115 ? 16.812 -5.555 -6.473 1 95.69 115 PRO A N 1
ATOM 845 C CA . PRO A 1 115 ? 15.602 -5.461 -5.648 1 95.69 115 PRO A CA 1
ATOM 846 C C . PRO A 1 115 ? 14.422 -6.238 -6.238 1 95.69 115 PRO A C 1
ATOM 848 O O . PRO A 1 115 ? 14.266 -6.289 -7.461 1 95.69 115 PRO A O 1
ATOM 851 N N . ILE A 1 116 ? 13.648 -6.707 -5.332 1 95.19 116 ILE A N 1
ATOM 852 C CA . ILE A 1 116 ? 12.477 -7.512 -5.66 1 95.19 116 ILE A CA 1
ATOM 853 C C . ILE A 1 116 ? 11.258 -6.602 -5.832 1 95.19 116 ILE A C 1
ATOM 855 O O . ILE A 1 116 ? 11.016 -5.719 -5.008 1 95.19 116 ILE A O 1
ATOM 859 N N . GLY A 1 117 ? 10.531 -6.828 -6.98 1 97.56 117 GLY A N 1
ATOM 860 C CA . GLY A 1 117 ? 9.281 -6.113 -7.152 1 97.56 117 GLY A CA 1
ATOM 861 C C . GLY A 1 117 ? 8.195 -6.574 -6.199 1 97.56 117 GLY A C 1
ATOM 862 O O . GLY A 1 117 ? 8.078 -7.77 -5.91 1 97.56 117 GLY A O 1
ATOM 863 N N . THR A 1 118 ? 7.406 -5.613 -5.703 1 98.5 118 THR A N 1
ATOM 864 C CA . THR A 1 118 ? 6.27 -5.902 -4.832 1 98.5 118 THR A CA 1
ATOM 865 C C . THR A 1 118 ? 5 -5.242 -5.363 1 98.5 118 THR A C 1
ATOM 867 O O . THR A 1 118 ? 5.062 -4.359 -6.219 1 98.5 118 THR A O 1
ATOM 870 N N . PHE A 1 119 ? 3.92 -5.711 -4.949 1 98.88 119 PHE A N 1
ATOM 871 C CA . PHE A 1 119 ? 2.621 -5.066 -5.098 1 98.88 119 PHE A CA 1
ATOM 872 C C . PHE A 1 119 ? 1.835 -5.125 -3.793 1 98.88 119 PHE A C 1
ATOM 874 O O . PHE A 1 119 ? 1.633 -6.207 -3.234 1 98.88 119 PHE A O 1
ATOM 881 N N . ASN A 1 120 ? 1.416 -3.945 -3.279 1 98.88 120 ASN A N 1
ATOM 882 C CA . ASN A 1 120 ? 0.824 -3.83 -1.951 1 98.88 120 ASN A CA 1
ATOM 883 C C . ASN A 1 120 ? -0.676 -3.561 -2.027 1 98.88 120 ASN A C 1
ATOM 885 O O . ASN A 1 120 ? -1.103 -2.559 -2.604 1 98.88 120 ASN A O 1
ATOM 889 N N . VAL A 1 121 ? -1.467 -4.441 -1.439 1 98.88 121 VAL A N 1
ATOM 890 C CA . VAL A 1 121 ? -2.924 -4.359 -1.463 1 98.88 121 VAL A CA 1
ATOM 891 C C . VAL A 1 121 ? -3.457 -4.207 -0.04 1 98.88 121 VAL A C 1
ATOM 893 O O . VAL A 1 121 ? -3.26 -5.09 0.8 1 98.88 121 VAL A O 1
ATOM 896 N N . GLN A 1 122 ? -4.105 -3.117 0.251 1 98.75 122 GLN A N 1
ATOM 897 C CA . GLN A 1 122 ? -4.773 -2.984 1.542 1 98.75 122 GLN A CA 1
ATOM 898 C C . GLN A 1 122 ? -6.082 -3.771 1.568 1 9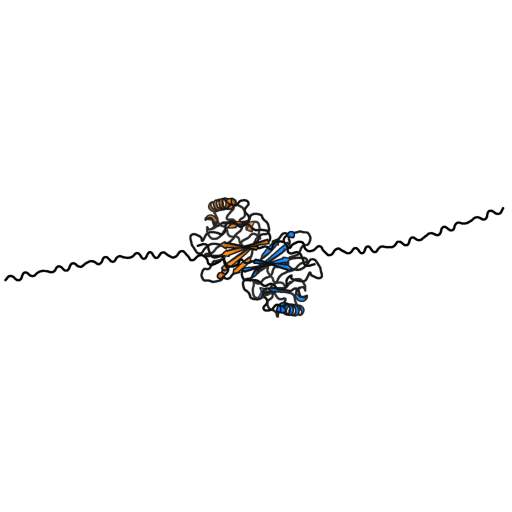8.75 122 GLN A C 1
ATOM 900 O O . GLN A 1 122 ? -6.895 -3.664 0.648 1 98.75 122 GLN A O 1
ATOM 905 N N . VAL A 1 123 ? -6.262 -4.539 2.615 1 98.69 123 VAL A N 1
ATOM 906 C CA . VAL A 1 123 ? -7.516 -5.246 2.857 1 98.69 123 VAL A CA 1
ATOM 907 C C . VAL A 1 123 ? -8.508 -4.316 3.553 1 98.69 123 VAL A C 1
ATOM 909 O O . VAL A 1 123 ? -8.203 -3.752 4.605 1 98.69 123 VAL A O 1
ATOM 912 N N . GLU A 1 124 ? -9.711 -4.211 2.979 1 97.56 124 GLU A N 1
ATOM 913 C CA . GLU A 1 124 ? -10.617 -3.178 3.467 1 97.56 124 GLU A CA 1
ATOM 914 C C . GLU A 1 124 ? -11.75 -3.785 4.289 1 97.56 124 GLU A C 1
ATOM 916 O O . GLU A 1 124 ? -12.445 -3.074 5.02 1 97.56 124 GLU A O 1
ATOM 921 N N . ASN A 1 125 ? -11.961 -5.031 4.16 1 97.12 125 ASN A N 1
ATOM 922 C CA . ASN A 1 125 ? -12.961 -5.777 4.914 1 97.12 125 ASN A CA 1
ATOM 923 C C . ASN A 1 125 ? -12.633 -7.27 4.953 1 97.12 125 ASN A C 1
ATOM 925 O O . ASN A 1 125 ? -11.586 -7.691 4.457 1 97.12 125 ASN A O 1
ATOM 929 N N . THR A 1 126 ? -13.516 -8.109 5.539 1 97.19 126 THR A N 1
ATOM 930 C CA . THR A 1 126 ? -13.195 -9.508 5.754 1 97.19 126 THR A CA 1
ATOM 931 C C . THR A 1 126 ? -13.773 -10.383 4.645 1 97.19 126 THR A C 1
ATOM 933 O O . THR A 1 126 ? -13.711 -11.609 4.711 1 97.19 126 THR A O 1
ATOM 936 N N . GLU A 1 127 ? -14.367 -9.781 3.629 1 97.56 127 GLU A N 1
ATOM 937 C CA . GLU A 1 127 ? -14.914 -10.562 2.521 1 97.56 127 GLU A CA 1
ATOM 938 C C . GLU A 1 127 ? -13.797 -11.195 1.697 1 97.56 127 GLU A C 1
ATOM 940 O O . GLU A 1 127 ? -12.719 -10.625 1.55 1 97.56 127 GLU A O 1
ATOM 945 N N . PRO A 1 128 ? -14.094 -12.32 1.046 1 98.69 128 PRO A N 1
ATOM 946 C CA . PRO A 1 128 ? -13.055 -13 0.264 1 98.69 128 PRO A CA 1
ATOM 947 C C . PRO A 1 128 ? -12.602 -12.195 -0.949 1 98.69 128 PRO A C 1
ATOM 949 O O . PRO A 1 128 ? -13.422 -11.547 -1.604 1 98.69 128 PRO A O 1
ATOM 952 N N . MET A 1 129 ? -11.383 -12.18 -1.225 1 98.81 129 MET A N 1
ATOM 953 C CA . MET A 1 129 ? -10.781 -11.727 -2.479 1 98.81 129 MET A CA 1
ATOM 954 C C . MET A 1 129 ? -10.148 -12.898 -3.229 1 98.81 129 MET A C 1
ATOM 956 O O . MET A 1 129 ? -9.203 -13.516 -2.734 1 98.81 129 MET A O 1
ATOM 960 N N . LEU A 1 130 ? -10.688 -13.211 -4.375 1 98.94 130 LEU A N 1
ATOM 961 C CA . LEU A 1 130 ? -10.133 -14.25 -5.242 1 98.94 130 LEU A CA 1
ATOM 962 C C . LEU A 1 130 ? -9.07 -13.672 -6.168 1 98.94 130 LEU A C 1
ATOM 964 O O . LEU A 1 130 ? -9.32 -12.695 -6.879 1 98.94 130 LEU A O 1
ATOM 968 N N . MET A 1 131 ? -7.883 -14.297 -6.156 1 98.94 131 MET A N 1
ATOM 969 C CA . MET A 1 131 ? -6.777 -13.758 -6.945 1 98.94 131 MET A CA 1
ATOM 970 C C . MET A 1 131 ? -6.234 -14.812 -7.906 1 98.94 131 MET A C 1
ATOM 972 O O . MET A 1 131 ? -6.27 -16 -7.609 1 98.94 131 MET A O 1
ATOM 976 N N . TYR A 1 132 ? -5.684 -14.359 -9 1 98.94 132 TYR A N 1
ATOM 977 C CA . TYR A 1 132 ? -5.051 -15.25 -9.969 1 98.94 132 TYR A CA 1
ATOM 978 C C . TYR A 1 132 ? -3.908 -14.547 -10.688 1 98.94 132 TYR A C 1
ATOM 980 O O . TYR A 1 132 ? -3.818 -13.312 -10.672 1 98.94 132 TYR A O 1
ATOM 988 N N . CYS A 1 133 ? -3.004 -15.336 -11.266 1 98.88 133 CYS A N 1
ATOM 989 C CA . CYS A 1 133 ? -1.996 -14.805 -12.18 1 98.88 133 CYS A CA 1
ATOM 990 C C . CYS A 1 133 ? -2.5 -14.82 -13.617 1 98.88 133 CYS A C 1
ATOM 992 O O . CYS A 1 133 ? -2.883 -15.875 -14.133 1 98.88 133 CYS A O 1
ATOM 994 N N . ALA A 1 134 ? -2.361 -13.727 -14.266 1 98.75 134 ALA A N 1
ATOM 995 C CA . ALA A 1 134 ? -2.951 -13.555 -15.586 1 98.75 134 ALA A CA 1
ATOM 996 C C . ALA A 1 134 ? -1.938 -13.867 -16.688 1 98.75 134 ALA A C 1
ATOM 998 O O . ALA A 1 134 ? -2.236 -13.719 -17.875 1 98.75 134 ALA A O 1
ATOM 999 N N . GLN A 1 135 ? -0.806 -14.305 -16.328 1 98 135 GLN A N 1
ATOM 1000 C CA . GLN A 1 135 ? 0.247 -14.594 -17.297 1 98 135 GLN A CA 1
ATOM 1001 C C . GLN A 1 135 ? -0.02 -15.914 -18.031 1 98 135 GLN A C 1
ATOM 1003 O O . GLN A 1 135 ? -0.172 -16.953 -17.391 1 98 135 GLN A O 1
ATOM 1008 N N . GLY A 1 136 ? -0.017 -15.828 -19.422 1 96.94 136 GLY A N 1
ATOM 1009 C CA . GLY A 1 136 ? -0.182 -17.047 -20.203 1 96.94 136 GLY A CA 1
ATOM 1010 C C . GLY A 1 136 ? -1.337 -17.906 -19.719 1 96.94 136 GLY A C 1
ATOM 1011 O O . GLY A 1 136 ? -2.471 -17.438 -19.625 1 96.94 136 GLY A O 1
ATOM 1012 N N . MET A 1 137 ? -1.004 -19.234 -19.344 1 97.88 137 MET A N 1
ATOM 1013 C CA . MET A 1 137 ? -2.023 -20.156 -18.859 1 97.88 137 MET A CA 1
ATOM 1014 C C . MET A 1 137 ? -1.907 -20.375 -17.359 1 97.88 137 MET A C 1
ATOM 1016 O O . MET A 1 137 ? -2.422 -21.344 -16.828 1 97.88 137 MET A O 1
ATOM 1020 N N . HIS A 1 138 ? -1.289 -19.453 -16.656 1 98.44 138 HIS A N 1
ATOM 1021 C CA . HIS A 1 138 ? -0.96 -19.688 -15.258 1 98.44 138 HIS A CA 1
ATOM 1022 C C . HIS A 1 138 ? -2.221 -19.891 -14.422 1 98.44 138 HIS A C 1
ATOM 1024 O O . HIS A 1 138 ? -2.248 -20.75 -13.539 1 98.44 138 HIS A O 1
ATOM 1030 N N . CYS A 1 139 ? -3.262 -19.125 -14.688 1 98.62 139 CYS A N 1
ATOM 1031 C CA . CYS A 1 139 ? -4.516 -19.312 -13.969 1 98.62 139 CYS A CA 1
ATOM 1032 C C . CYS A 1 139 ? -5.09 -20.703 -14.242 1 98.62 139 CYS A C 1
ATOM 1034 O O . CYS A 1 139 ? -5.461 -21.422 -13.312 1 98.62 139 CYS A O 1
ATOM 1036 N N . GLN A 1 140 ? -5.074 -21.094 -15.453 1 98.5 140 GLN A N 1
ATOM 1037 C CA . GLN A 1 140 ? -5.617 -22.375 -15.875 1 98.5 140 GLN A CA 1
ATOM 1038 C C . GLN A 1 140 ? -4.785 -23.531 -15.328 1 98.5 140 GLN A C 1
ATOM 1040 O O . GLN A 1 140 ? -5.273 -24.672 -15.219 1 98.5 140 GLN A O 1
ATOM 1045 N N . LEU A 1 141 ? -3.58 -23.25 -15.047 1 97.75 141 LEU A N 1
ATOM 1046 C CA . LEU A 1 141 ? -2.686 -24.266 -14.5 1 97.75 141 LEU A CA 1
ATOM 1047 C C . LEU A 1 141 ? -2.684 -24.219 -12.977 1 97.75 141 LEU A C 1
ATOM 1049 O O . LEU A 1 141 ? -1.854 -24.859 -12.336 1 97.75 141 LEU A O 1
ATOM 1053 N N . GLY A 1 142 ? -3.564 -23.391 -12.375 1 97.88 142 GLY A N 1
ATOM 1054 C CA . GLY A 1 142 ? -3.854 -23.484 -10.953 1 97.88 142 GLY A CA 1
ATOM 1055 C C . GLY A 1 142 ? -3.178 -22.406 -10.125 1 97.88 142 GLY A C 1
ATOM 1056 O O . GLY A 1 142 ? -3.131 -22.5 -8.898 1 97.88 142 GLY A O 1
ATOM 1057 N N . MET A 1 143 ? -2.598 -21.359 -10.75 1 98.44 143 MET A N 1
ATOM 1058 C CA . MET A 1 143 ? -1.941 -20.297 -9.984 1 98.44 143 MET A CA 1
ATOM 1059 C C . MET A 1 143 ? -2.963 -19.297 -9.453 1 98.44 143 MET A C 1
ATOM 1061 O O . MET A 1 143 ? -3.148 -18.219 -10.031 1 98.44 143 MET A O 1
ATOM 1065 N N . VAL A 1 144 ? -3.561 -19.656 -8.32 1 98.81 144 VAL A N 1
ATOM 1066 C CA . VAL A 1 144 ? -4.637 -18.906 -7.684 1 98.81 144 VAL A CA 1
ATOM 1067 C C . VAL A 1 144 ? -4.406 -18.859 -6.176 1 98.81 144 VAL A C 1
ATOM 1069 O O . VAL A 1 144 ? -3.639 -19.656 -5.629 1 98.81 144 VAL A O 1
ATOM 1072 N N . MET A 1 145 ? -5.059 -17.922 -5.52 1 98.81 145 MET A N 1
ATOM 1073 C CA . MET A 1 145 ? -5.094 -17.797 -4.066 1 98.81 145 MET A CA 1
ATOM 1074 C C . MET A 1 145 ? -6.352 -17.062 -3.617 1 98.81 145 MET A C 1
ATOM 1076 O O . MET A 1 145 ? -7.047 -16.453 -4.434 1 98.81 145 MET A O 1
ATOM 1080 N N . ILE A 1 146 ? -6.672 -17.172 -2.322 1 98.94 146 ILE A N 1
ATOM 1081 C CA . ILE A 1 146 ? -7.797 -16.422 -1.772 1 98.94 146 ILE A CA 1
ATOM 1082 C C . ILE A 1 146 ? -7.359 -15.688 -0.5 1 98.94 146 ILE A C 1
ATOM 1084 O O . ILE A 1 146 ? -6.734 -16.297 0.379 1 98.94 146 ILE A O 1
ATOM 1088 N N . ILE A 1 147 ? -7.59 -14.414 -0.449 1 98.88 147 ILE A N 1
ATOM 1089 C CA . ILE A 1 147 ? -7.559 -13.664 0.804 1 98.88 147 ILE A CA 1
ATOM 1090 C C . ILE A 1 147 ? -8.906 -13.789 1.513 1 98.88 147 ILE A C 1
ATOM 1092 O O . ILE A 1 147 ? -9.953 -13.531 0.917 1 98.88 147 ILE A O 1
ATOM 1096 N N . ASN A 1 148 ? -8.938 -14.258 2.773 1 98.75 148 ASN A N 1
ATOM 1097 C CA . ASN A 1 148 ? -10.094 -14.391 3.656 1 98.75 148 ASN A CA 1
ATOM 1098 C C . ASN A 1 148 ? -11.156 -15.305 3.053 1 98.75 148 ASN A C 1
ATOM 1100 O O . ASN A 1 148 ? -12.328 -14.938 2.982 1 98.75 148 ASN A O 1
ATOM 1104 N N . PRO A 1 149 ? -10.773 -16.5 2.688 1 98.62 149 PRO A N 1
ATOM 1105 C CA . PRO A 1 149 ? -11.82 -17.422 2.248 1 98.62 149 PRO A CA 1
ATOM 1106 C C . PRO A 1 149 ? -12.844 -17.719 3.346 1 98.62 149 PRO A C 1
ATOM 1108 O O . PRO A 1 149 ? -12.523 -17.625 4.535 1 98.62 149 PRO A O 1
ATOM 1111 N N . LYS A 1 150 ? -14.039 -18.078 2.916 1 98 150 LYS A N 1
ATOM 1112 C CA . LYS A 1 150 ? -15.023 -18.516 3.902 1 98 150 LYS A CA 1
ATOM 1113 C C . LYS A 1 150 ? -14.578 -19.812 4.582 1 98 150 LYS A C 1
ATOM 1115 O O . LYS A 1 150 ? -14.719 -19.953 5.797 1 98 150 LYS A O 1
ATOM 1120 N N . ALA A 1 151 ? -14.062 -20.656 3.758 1 98 151 ALA A N 1
ATOM 1121 C CA . ALA A 1 151 ? -13.461 -21.906 4.219 1 98 151 ALA A CA 1
ATOM 1122 C C . ALA A 1 151 ? -12.141 -22.172 3.508 1 98 151 ALA A C 1
ATOM 1124 O O . ALA A 1 151 ? -11.992 -21.875 2.322 1 98 151 ALA A O 1
ATOM 1125 N N . ASP A 1 152 ? -11.211 -22.797 4.219 1 97.69 152 ASP A N 1
ATOM 1126 C CA . ASP A 1 152 ? -9.914 -23.094 3.621 1 97.69 152 ASP A CA 1
ATOM 1127 C C . ASP A 1 152 ? -10.07 -23.953 2.367 1 97.69 152 ASP A C 1
ATOM 1129 O O . ASP A 1 152 ? -9.352 -23.766 1.386 1 97.69 152 ASP A O 1
ATOM 1133 N N . ALA A 1 153 ? -11.023 -24.812 2.342 1 97.06 153 ALA A N 1
ATOM 1134 C CA . ALA A 1 153 ? -11.25 -25.734 1.241 1 97.06 153 ALA A CA 1
ATOM 1135 C C . ALA A 1 153 ? -11.664 -25 -0.028 1 97.06 153 ALA A C 1
ATOM 1137 O O . ALA A 1 153 ? -11.609 -25.562 -1.126 1 97.06 153 ALA A O 1
ATOM 1138 N N . ASP A 1 154 ? -12.094 -23.75 0.147 1 97.88 154 ASP A N 1
ATOM 1139 C CA . ASP A 1 154 ? -12.562 -22.984 -0.999 1 97.88 154 ASP A CA 1
ATOM 1140 C C . ASP A 1 154 ? -11.438 -22.766 -2.014 1 97.88 154 ASP A C 1
ATOM 1142 O O . ASP A 1 154 ? -11.695 -22.625 -3.209 1 97.88 154 ASP A O 1
ATOM 1146 N N . VAL A 1 155 ? -10.242 -22.812 -1.589 1 98 155 VAL A N 1
ATOM 1147 C CA . VAL A 1 155 ? -9.133 -22.562 -2.5 1 98 155 VAL A CA 1
ATOM 1148 C C . VAL A 1 155 ? -9.008 -23.719 -3.492 1 98 155 VAL A C 1
ATOM 1150 O O . VAL A 1 155 ? -8.695 -23.5 -4.664 1 98 155 VAL A O 1
ATOM 1153 N N . GLN A 1 156 ? -9.219 -24.922 -3.049 1 97.5 156 GLN A N 1
ATOM 1154 C CA . GLN A 1 156 ? -9.18 -26.062 -3.949 1 97.5 156 GLN A CA 1
ATOM 1155 C C . GLN A 1 156 ? -10.297 -25.984 -4.988 1 97.5 156 GLN A C 1
ATOM 1157 O O . GLN A 1 156 ? -10.078 -26.281 -6.164 1 97.5 156 GLN A O 1
ATOM 1162 N N . ALA A 1 157 ? -11.484 -25.625 -4.484 1 97.69 157 ALA A N 1
ATOM 1163 C CA . ALA A 1 157 ? -12.602 -25.453 -5.414 1 97.69 157 ALA A CA 1
ATOM 1164 C C . ALA A 1 157 ? -12.289 -24.359 -6.438 1 97.69 157 ALA A C 1
ATOM 1166 O O . ALA A 1 157 ? -12.602 -24.516 -7.625 1 97.69 157 ALA A O 1
ATOM 1167 N N . TYR A 1 158 ? -11.766 -23.328 -6.004 1 98.5 158 TYR A N 1
ATOM 1168 C CA . TYR A 1 158 ? -11.375 -22.234 -6.875 1 98.5 158 TYR A CA 1
ATOM 1169 C C . TYR A 1 158 ? -10.352 -22.688 -7.91 1 98.5 158 TYR A C 1
ATOM 1171 O O . TYR A 1 158 ? -10.477 -22.375 -9.094 1 98.5 158 TYR A O 1
ATOM 1179 N N . ARG A 1 159 ? -9.359 -23.453 -7.512 1 98.25 159 ARG A N 1
ATOM 1180 C CA . ARG A 1 159 ? -8.328 -23.984 -8.398 1 98.25 159 ARG A CA 1
ATOM 1181 C C . ARG A 1 159 ? -8.938 -24.891 -9.453 1 98.25 159 ARG A C 1
ATOM 1183 O O . ARG A 1 159 ? -8.547 -24.844 -10.625 1 98.25 159 ARG A O 1
ATOM 1190 N N . GLN A 1 160 ? -9.828 -25.688 -9.047 1 98.19 160 GLN A N 1
ATOM 1191 C CA . GLN A 1 160 ? -10.492 -26.578 -9.984 1 98.19 160 GLN A CA 1
ATOM 1192 C C . GLN A 1 160 ? -11.25 -25.797 -11.047 1 98.19 160 GLN A C 1
ATOM 1194 O O . GLN A 1 160 ? -11.18 -26.125 -12.234 1 98.19 160 GLN A O 1
ATOM 1199 N N . ALA A 1 161 ? -11.969 -24.797 -10.562 1 98.5 161 ALA A N 1
ATOM 1200 C CA . ALA A 1 161 ? -12.68 -23.953 -11.5 1 98.5 161 ALA A CA 1
ATOM 1201 C C . ALA A 1 161 ? -11.719 -23.266 -12.477 1 98.5 161 ALA A C 1
ATOM 1203 O O . ALA A 1 161 ? -12.008 -23.156 -13.672 1 98.5 161 ALA A O 1
ATOM 1204 N N . ALA A 1 162 ? -10.633 -22.828 -11.984 1 98.69 162 ALA A N 1
ATOM 1205 C CA . ALA A 1 162 ? -9.602 -22.219 -12.82 1 98.69 162 ALA A CA 1
ATOM 1206 C C . ALA A 1 162 ? -9.125 -23.188 -13.898 1 98.69 162 ALA A C 1
ATOM 1208 O O . ALA A 1 162 ? -8.953 -22.812 -15.055 1 98.69 162 ALA A O 1
ATOM 1209 N N . GLY A 1 163 ? -8.922 -24.422 -13.516 1 98.44 163 GLY A N 1
ATOM 1210 C CA . GLY A 1 163 ? -8.469 -25.438 -14.438 1 98.44 163 GLY A CA 1
ATOM 1211 C C . GLY A 1 163 ? -9.445 -25.688 -15.57 1 98.44 163 GLY A C 1
ATOM 1212 O O . GLY A 1 163 ? -9.055 -26.188 -16.641 1 98.44 163 GLY A O 1
ATOM 1213 N N . GLN A 1 164 ? -10.68 -25.344 -15.359 1 98.12 164 GLN A N 1
ATOM 1214 C CA . GLN A 1 164 ? -11.719 -25.562 -16.359 1 98.12 164 GLN A CA 1
ATOM 1215 C C . GLN A 1 164 ? -11.938 -24.328 -17.219 1 98.12 164 GLN A C 1
ATOM 1217 O O . GLN A 1 164 ? -12.734 -24.344 -18.156 1 98.12 164 GLN A O 1
ATOM 1222 N N . SER A 1 165 ? -11.234 -23.297 -16.891 1 98.06 165 SER A N 1
ATOM 1223 C CA . SER A 1 165 ? -11.398 -22.047 -17.625 1 98.06 165 SER A CA 1
ATOM 1224 C C . SER A 1 165 ? -10.812 -22.141 -19.031 1 98.06 165 SER A C 1
ATOM 1226 O O . SER A 1 165 ? -9.773 -22.781 -19.234 1 98.06 165 SER A O 1
ATOM 1228 N N . GLN A 1 166 ? -11.469 -21.422 -19.969 1 97.19 166 GLN A N 1
ATOM 1229 C CA . GLN A 1 166 ? -11.023 -21.469 -21.359 1 97.19 166 GLN A CA 1
ATOM 1230 C C . GLN A 1 166 ? -10.047 -20.328 -21.656 1 97.19 166 GLN A C 1
ATOM 1232 O O . GLN A 1 166 ? -9.352 -20.359 -22.688 1 97.19 166 GLN A O 1
ATOM 1237 N N . THR A 1 167 ? -10.102 -19.328 -20.828 1 97.62 167 THR A N 1
ATOM 1238 C CA . THR A 1 167 ? -9.25 -18.156 -21.047 1 97.62 167 THR A CA 1
ATOM 1239 C C . THR A 1 167 ? -8.562 -17.734 -19.75 1 97.62 167 THR A C 1
ATOM 1241 O O . THR A 1 167 ? -8.961 -18.172 -18.656 1 97.62 167 THR A O 1
ATOM 1244 N N . ASN A 1 168 ? -7.562 -16.969 -19.875 1 98.75 168 ASN A N 1
ATOM 1245 C CA . ASN A 1 168 ? -6.875 -16.234 -18.828 1 98.75 168 ASN A CA 1
ATOM 1246 C C . ASN A 1 168 ? -6.664 -14.773 -19.219 1 98.75 168 ASN A C 1
ATOM 1248 O O . ASN A 1 168 ? -5.785 -14.461 -20.016 1 98.75 168 ASN A O 1
ATOM 1252 N N . VAL A 1 169 ? -7.48 -13.859 -18.641 1 98.69 169 VAL A N 1
ATOM 1253 C CA . VAL A 1 169 ? -7.594 -12.5 -19.172 1 98.69 169 VAL A CA 1
ATOM 1254 C C . VAL A 1 169 ? -6.941 -11.516 -18.203 1 98.69 169 VAL A C 1
ATOM 1256 O O . VAL A 1 169 ? -7.336 -11.43 -17.031 1 98.69 169 VAL A O 1
ATOM 1259 N N . PRO A 1 170 ? -5.902 -10.812 -18.625 1 98.75 170 PRO A N 1
ATOM 1260 C CA . PRO A 1 170 ? -5.383 -9.734 -17.781 1 98.75 170 PRO A CA 1
ATOM 1261 C C . PRO A 1 170 ? -6.336 -8.547 -17.688 1 98.75 170 PRO A C 1
ATOM 1263 O O . PRO A 1 170 ? -7.137 -8.32 -18.609 1 98.75 170 PRO A O 1
ATOM 1266 N N . ALA A 1 171 ? -6.285 -7.797 -16.562 1 98.69 171 ALA A N 1
ATOM 1267 C CA . ALA A 1 171 ? -6.984 -6.516 -16.5 1 98.69 171 ALA A CA 1
ATOM 1268 C C . ALA A 1 171 ? -6.254 -5.453 -17.312 1 98.69 171 ALA A C 1
ATOM 1270 O O . ALA A 1 171 ? -5.102 -5.648 -17.703 1 98.69 171 ALA A O 1
ATOM 1271 N N . LYS A 1 172 ? -6.91 -4.316 -17.484 1 97.81 172 LYS A N 1
ATOM 1272 C CA . LYS A 1 172 ? -6.422 -3.309 -18.422 1 97.81 172 LYS A CA 1
ATOM 1273 C C . LYS A 1 172 ? -5.449 -2.35 -17.734 1 97.81 172 LYS A C 1
ATOM 1275 O O . LYS A 1 172 ? -4.469 -1.915 -18.344 1 97.81 172 LYS A O 1
ATOM 1280 N N . ASN A 1 173 ? -5.734 -2.016 -16.516 1 97.69 173 ASN A N 1
ATOM 1281 C CA . ASN A 1 173 ? -4.957 -1.002 -15.805 1 97.69 173 ASN A CA 1
ATOM 1282 C C . ASN A 1 173 ? -4.473 -1.51 -14.453 1 97.69 173 ASN A C 1
ATOM 1284 O O . ASN A 1 173 ? -5.176 -2.266 -13.781 1 97.69 173 ASN A O 1
ATOM 1288 N N . VAL A 1 174 ? -3.271 -1.056 -14.055 1 98.12 174 VAL A N 1
ATOM 1289 C CA . VAL A 1 174 ? -2.85 -1.278 -12.672 1 98.12 174 VAL A CA 1
ATOM 1290 C C . VAL A 1 174 ? -3.803 -0.564 -11.719 1 98.12 174 VAL A C 1
ATOM 1292 O O . VAL A 1 174 ? -4.121 0.612 -11.914 1 98.12 174 VAL A O 1
ATOM 1295 N N . ALA A 1 175 ? -4.285 -1.334 -10.695 1 98.38 175 ALA A N 1
ATOM 1296 C CA . ALA A 1 175 ? -5.258 -0.764 -9.766 1 98.38 175 ALA A CA 1
ATOM 1297 C C . ALA A 1 175 ? -5.316 -1.569 -8.469 1 98.38 175 ALA A C 1
ATOM 1299 O O . ALA A 1 175 ? -4.812 -2.693 -8.406 1 98.38 175 ALA A O 1
ATOM 1300 N N . GLY A 1 176 ? -5.93 -1.017 -7.441 1 98.38 176 GLY A N 1
ATOM 1301 C CA . GLY A 1 176 ? -6.285 -1.713 -6.215 1 98.38 176 GLY A CA 1
ATOM 1302 C C . GLY A 1 176 ? -5.105 -1.912 -5.281 1 98.38 176 GLY A C 1
ATOM 1303 O O . GLY A 1 176 ? -5.234 -2.57 -4.246 1 98.38 176 GLY A O 1
ATOM 1304 N N . GLY A 1 177 ? -3.992 -1.42 -5.617 1 98.69 177 GLY A N 1
ATOM 1305 C CA . GLY A 1 177 ? -2.74 -1.479 -4.879 1 98.69 177 GLY A CA 1
ATOM 1306 C C . GLY A 1 177 ? -1.656 -0.599 -5.477 1 98.69 177 GLY A C 1
ATOM 1307 O O . GLY A 1 177 ? -1.944 0.293 -6.277 1 98.69 177 GLY A O 1
ATOM 1308 N N . SER A 1 178 ? -0.455 -0.834 -4.992 1 98.38 178 SER A N 1
ATOM 1309 C CA . SER A 1 178 ? 0.66 -0.054 -5.516 1 98.38 178 SER A CA 1
ATOM 1310 C C . SER A 1 178 ? 1.915 -0.908 -5.656 1 98.38 178 SER A C 1
ATOM 1312 O O . SER A 1 178 ? 2.203 -1.745 -4.801 1 98.38 178 SER A O 1
ATOM 1314 N N . ALA A 1 179 ? 2.59 -0.604 -6.762 1 97.94 179 ALA A N 1
ATOM 1315 C CA . ALA A 1 179 ? 3.865 -1.276 -7.004 1 97.94 179 ALA A CA 1
ATOM 1316 C C . ALA A 1 179 ? 4.977 -0.663 -6.156 1 97.94 179 ALA A C 1
ATOM 1318 O O . ALA A 1 179 ? 4.934 0.525 -5.828 1 97.94 179 ALA A O 1
ATOM 1319 N N . GLY A 1 180 ? 5.961 -1.477 -5.781 1 97.56 180 GLY A N 1
ATOM 1320 C CA . GLY A 1 180 ? 7.172 -1.078 -5.082 1 97.56 180 GLY A CA 1
ATOM 1321 C C . GLY A 1 180 ? 8.32 -2.053 -5.273 1 97.56 180 GLY A C 1
ATOM 1322 O O . GLY A 1 180 ? 8.273 -2.906 -6.16 1 97.56 180 GLY A O 1
ATOM 1323 N N . ARG A 1 181 ? 9.336 -1.748 -4.504 1 97.31 181 ARG A N 1
ATOM 1324 C CA . ARG A 1 181 ? 10.492 -2.633 -4.484 1 97.31 181 ARG A CA 1
ATOM 1325 C C . ARG A 1 181 ? 11.07 -2.752 -3.076 1 97.31 181 ARG A C 1
ATOM 1327 O O . ARG A 1 181 ? 10.969 -1.819 -2.277 1 97.31 181 ARG A O 1
ATOM 1334 N N . ILE A 1 182 ? 11.656 -3.895 -2.822 1 96.62 182 ILE A N 1
ATOM 1335 C CA . ILE A 1 182 ? 12.406 -4.098 -1.586 1 96.62 182 ILE A CA 1
ATOM 1336 C C . ILE A 1 182 ? 13.758 -4.727 -1.899 1 96.62 182 ILE A C 1
ATOM 1338 O O . ILE A 1 182 ? 13.906 -5.449 -2.889 1 96.62 182 ILE A O 1
ATOM 1342 N N . PRO A 1 183 ? 14.75 -4.449 -1.057 1 94.69 183 PRO A N 1
ATOM 1343 C CA . PRO A 1 183 ? 16 -5.195 -1.22 1 94.69 183 PRO A CA 1
ATOM 1344 C C . PRO A 1 183 ? 15.797 -6.707 -1.147 1 94.69 183 PRO A C 1
ATOM 1346 O O . PRO A 1 183 ? 14.977 -7.188 -0.359 1 94.69 183 PRO A O 1
ATOM 1349 N N . SER A 1 184 ? 16.594 -7.426 -1.931 1 92.62 184 SER A N 1
ATOM 1350 C CA . SER A 1 184 ? 16.391 -8.867 -2.053 1 92.62 184 SER A CA 1
ATOM 1351 C C . SER A 1 184 ? 16.578 -9.57 -0.712 1 92.62 184 SER A C 1
ATOM 1353 O O . SER A 1 184 ? 15.93 -10.57 -0.429 1 92.62 184 SER A O 1
ATOM 1355 N N . ASN A 1 185 ? 17.484 -9 0.111 1 91.94 185 ASN A N 1
ATOM 1356 C CA . ASN A 1 185 ? 17.781 -9.641 1.389 1 91.94 185 ASN A CA 1
ATOM 1357 C C . ASN A 1 185 ? 16.641 -9.453 2.391 1 91.94 185 ASN A C 1
ATOM 1359 O O . ASN A 1 185 ? 16.641 -10.062 3.459 1 91.94 185 ASN A O 1
ATOM 1363 N N . LEU A 1 186 ? 15.648 -8.641 2.006 1 92.31 186 LEU A N 1
ATOM 1364 C CA . LEU A 1 186 ? 14.508 -8.414 2.889 1 92.31 186 LEU A CA 1
ATOM 1365 C C . LEU A 1 186 ? 13.281 -9.188 2.404 1 92.31 186 LEU A C 1
ATOM 1367 O O . LEU A 1 186 ? 12.242 -9.195 3.07 1 92.31 186 LEU A O 1
ATOM 1371 N N . ALA A 1 187 ? 13.391 -9.742 1.282 1 92.56 187 ALA A N 1
ATOM 1372 C CA . ALA A 1 187 ? 12.297 -10.562 0.77 1 92.56 187 ALA A CA 1
ATOM 1373 C C . ALA A 1 187 ? 12.25 -11.914 1.479 1 92.56 187 ALA A C 1
ATOM 1375 O O . ALA A 1 187 ? 13.281 -12.422 1.937 1 92.56 187 ALA A O 1
ATOM 1376 N N . VAL A 1 188 ? 10.992 -12.453 1.598 1 90.81 188 VAL A N 1
ATOM 1377 C CA . VAL A 1 188 ? 10.852 -13.828 2.064 1 90.81 188 VAL A CA 1
ATOM 1378 C C . VAL A 1 188 ? 11.586 -14.773 1.119 1 90.81 188 VAL A C 1
ATOM 1380 O O . VAL A 1 188 ? 11.414 -14.695 -0.101 1 90.81 188 VAL A O 1
ATOM 1383 N N . PRO A 1 189 ? 12.422 -15.625 1.641 1 87.69 189 PRO A N 1
ATOM 1384 C CA . PRO A 1 189 ? 13.117 -16.578 0.764 1 87.69 189 PRO A CA 1
ATOM 1385 C C . PRO A 1 189 ? 12.156 -17.422 -0.062 1 87.69 189 PRO A C 1
ATOM 1387 O O . PRO A 1 189 ? 11.102 -17.828 0.432 1 87.69 189 PRO A O 1
ATOM 1390 N N . PRO A 1 190 ? 12.555 -17.625 -1.246 1 86.06 190 PRO A N 1
ATOM 1391 C CA . PRO A 1 190 ? 11.656 -18.406 -2.096 1 86.06 190 PRO A CA 1
ATOM 1392 C C . PRO A 1 190 ? 11.5 -19.844 -1.616 1 86.06 190 PRO A C 1
ATOM 1394 O O . PRO A 1 190 ? 12.391 -20.375 -0.948 1 86.06 190 PRO A O 1
ATOM 1397 N N . VAL A 1 191 ? 10.367 -20.406 -1.999 1 81.19 191 VAL A N 1
ATOM 1398 C CA . VAL A 1 191 ? 10.125 -21.812 -1.77 1 81.19 191 VAL A CA 1
ATOM 1399 C C . VAL A 1 191 ? 10.867 -22.641 -2.818 1 81.19 191 VAL A C 1
ATOM 1401 O O . VAL A 1 191 ? 10.68 -22.438 -4.02 1 81.19 191 VAL A O 1
ATOM 1404 N N . VAL A 1 192 ? 11.867 -23.453 -2.438 1 79.44 192 VAL A N 1
ATOM 1405 C CA . VAL A 1 192 ? 12.656 -24.219 -3.391 1 79.44 192 VAL A CA 1
ATOM 1406 C C . VAL A 1 192 ? 12.305 -25.703 -3.273 1 79.44 192 VAL A C 1
ATOM 1408 O O . VAL A 1 192 ? 11.883 -26.156 -2.211 1 79.44 192 VAL A O 1
ATOM 1411 N N . MET B 1 1 ? 76.812 -75 -24.141 1 31.94 1 MET B N 1
ATOM 1412 C CA . MET B 1 1 ? 76.125 -74.25 -23.094 1 31.94 1 MET B CA 1
ATOM 1413 C C . MET B 1 1 ? 75.062 -73.312 -23.672 1 31.94 1 MET B C 1
ATOM 1415 O O . MET B 1 1 ? 75.375 -72.312 -24.312 1 31.94 1 MET B O 1
ATOM 1419 N N . LYS B 1 2 ? 73.938 -73.875 -24.234 1 42.22 2 LYS B N 1
ATOM 1420 C CA . LYS B 1 2 ? 72.875 -73.312 -24.953 1 42.22 2 LYS B CA 1
ATOM 1421 C C . LYS B 1 2 ? 72.125 -72.25 -24.094 1 42.22 2 LYS B C 1
ATOM 1423 O O . LYS B 1 2 ? 71.812 -72.5 -22.922 1 42.22 2 LYS B O 1
ATOM 1428 N N . PHE B 1 3 ? 72.375 -70.938 -24.281 1 37.97 3 PHE B N 1
ATOM 1429 C CA . PHE B 1 3 ? 71.938 -69.688 -23.688 1 37.97 3 PHE B CA 1
ATOM 1430 C C . PHE B 1 3 ? 70.438 -69.562 -23.844 1 37.97 3 PHE B C 1
ATOM 1432 O O . PHE B 1 3 ? 69.938 -69.438 -24.969 1 37.97 3 PHE B O 1
ATOM 1439 N N . GLY B 1 4 ? 69.562 -70.375 -23.156 1 36.09 4 GLY B N 1
ATOM 1440 C CA . GLY B 1 4 ? 68.125 -70.312 -23.188 1 36.09 4 GLY B CA 1
ATOM 1441 C C . GLY B 1 4 ? 67.562 -68.938 -22.766 1 36.09 4 GLY B C 1
ATOM 1442 O O . GLY B 1 4 ? 67.938 -68.438 -21.703 1 36.09 4 GLY B O 1
ATOM 1443 N N . THR B 1 5 ? 67.25 -68 -23.734 1 39.09 5 THR B N 1
ATOM 1444 C CA . THR B 1 5 ? 66.75 -66.625 -23.578 1 39.09 5 THR B CA 1
ATOM 1445 C C . THR B 1 5 ? 65.438 -66.688 -22.828 1 39.09 5 THR B C 1
ATOM 1447 O O . THR B 1 5 ? 64.5 -67.375 -23.219 1 39.09 5 THR B O 1
ATOM 1450 N N . LEU B 1 6 ? 65.375 -66.438 -21.531 1 37.94 6 LEU B N 1
ATOM 1451 C CA . LEU B 1 6 ? 64.25 -66.312 -20.625 1 37.94 6 LEU B CA 1
ATOM 1452 C C . LEU B 1 6 ? 63.375 -65.125 -20.953 1 37.94 6 LEU B C 1
ATOM 1454 O O . LEU B 1 6 ? 63.844 -64 -20.938 1 37.94 6 LEU B O 1
ATOM 1458 N N . ALA B 1 7 ? 62.562 -65.125 -21.953 1 39.34 7 ALA B N 1
ATOM 1459 C CA . ALA B 1 7 ? 61.688 -64 -22.297 1 39.34 7 ALA B CA 1
ATOM 1460 C C . ALA B 1 7 ? 60.75 -63.688 -21.156 1 39.34 7 ALA B C 1
ATOM 1462 O O . ALA B 1 7 ? 60.031 -64.562 -20.656 1 39.34 7 ALA B O 1
ATOM 1463 N N . VAL B 1 8 ? 60.969 -62.719 -20.344 1 34.94 8 VAL B N 1
ATOM 1464 C CA . VAL B 1 8 ? 60.25 -62.156 -19.203 1 34.94 8 VAL B CA 1
ATOM 1465 C C . VAL B 1 8 ? 58.938 -61.531 -19.703 1 34.94 8 VAL B C 1
ATOM 1467 O O . VAL B 1 8 ? 58.938 -60.688 -20.594 1 34.94 8 VAL B O 1
ATOM 1470 N N . TYR B 1 9 ? 57.844 -62.312 -19.828 1 33.84 9 TYR B N 1
ATOM 1471 C CA . TYR B 1 9 ? 56.531 -61.781 -20.156 1 33.84 9 TYR B CA 1
ATOM 1472 C C . TYR B 1 9 ? 56.062 -60.781 -19.094 1 33.84 9 TYR B C 1
ATOM 1474 O O . TYR B 1 9 ? 56 -61.094 -17.906 1 33.84 9 TYR B O 1
ATOM 1482 N N . LEU B 1 10 ? 56.375 -59.5 -19.203 1 36.06 10 LEU B N 1
ATOM 1483 C CA . LEU B 1 10 ? 55.875 -58.438 -18.359 1 36.06 10 LEU B CA 1
ATOM 1484 C C . LEU B 1 10 ? 54.344 -58.344 -18.406 1 36.06 10 LEU B C 1
ATOM 1486 O O . LEU B 1 10 ? 53.781 -58.156 -19.484 1 36.06 10 LEU B O 1
ATOM 1490 N N . SER B 1 11 ? 53.625 -59.094 -17.578 1 38.09 11 SER B N 1
ATOM 1491 C CA . SER B 1 11 ? 52.156 -59 -17.406 1 38.09 11 SER B CA 1
ATOM 1492 C C . SER B 1 11 ? 51.719 -57.594 -17.047 1 38.09 11 SER B C 1
ATOM 1494 O O . SER B 1 11 ? 52.25 -57 -16.109 1 38.09 11 SER B O 1
ATOM 1496 N N . ALA B 1 12 ? 51.281 -56.781 -17.984 1 37.81 12 ALA B N 1
ATOM 1497 C CA . ALA B 1 12 ? 50.656 -55.469 -17.797 1 37.81 12 ALA B CA 1
ATOM 1498 C C . ALA B 1 12 ? 49.469 -55.594 -16.859 1 37.81 12 ALA B C 1
ATOM 1500 O O . ALA B 1 12 ? 48.5 -56.312 -17.156 1 37.81 12 ALA B O 1
ATOM 1501 N N . MET B 1 13 ? 49.594 -55.5 -15.539 1 35.66 13 MET B N 1
ATOM 1502 C CA . MET B 1 13 ? 48.531 -55.375 -14.562 1 35.66 13 MET B CA 1
ATOM 1503 C C . MET B 1 13 ? 47.594 -54.219 -14.906 1 35.66 13 MET B C 1
ATOM 1505 O O . MET B 1 13 ? 48.062 -53.094 -15.07 1 35.66 13 MET B O 1
ATOM 1509 N N . VAL B 1 14 ? 46.625 -54.406 -15.75 1 41 14 VAL B N 1
ATOM 1510 C CA . VAL B 1 14 ? 45.562 -53.406 -15.984 1 41 14 VAL B CA 1
ATOM 1511 C C . VAL B 1 14 ? 44.969 -52.969 -14.648 1 41 14 VAL B C 1
ATOM 1513 O O . VAL B 1 14 ? 44.531 -53.781 -13.852 1 41 14 VAL B O 1
ATOM 1516 N N . GLY B 1 15 ? 45.5 -51.906 -14.023 1 36.28 15 GLY B N 1
ATOM 1517 C CA . GLY B 1 15 ? 44.969 -51.219 -12.852 1 36.28 15 GLY B CA 1
ATOM 1518 C C . GLY B 1 15 ? 43.5 -50.875 -12.961 1 36.28 15 GLY B C 1
ATOM 1519 O O . GLY B 1 15 ? 43.062 -50.344 -13.984 1 36.28 15 GLY B O 1
ATOM 1520 N N . ALA B 1 16 ? 42.625 -51.719 -12.469 1 38.53 16 ALA B N 1
ATOM 1521 C CA . ALA B 1 16 ? 41.219 -51.438 -12.289 1 38.53 16 ALA B CA 1
ATOM 1522 C C . ALA B 1 16 ? 41 -50.094 -11.609 1 38.53 16 ALA B C 1
ATOM 1524 O O . ALA B 1 16 ? 41.438 -49.875 -10.477 1 38.53 16 ALA B O 1
ATOM 1525 N N . SER B 1 17 ? 40.969 -49.031 -12.398 1 39.56 17 SER B N 1
ATOM 1526 C CA . SER B 1 17 ? 40.562 -47.75 -11.82 1 39.56 17 SER B CA 1
ATOM 1527 C C . SER B 1 17 ? 39.188 -47.875 -11.133 1 39.56 17 SER B C 1
ATOM 1529 O O . SER B 1 17 ? 38.219 -48.281 -11.75 1 39.56 17 SER B O 1
ATOM 1531 N N . VAL B 1 18 ? 39.188 -48.219 -9.875 1 41.47 18 VAL B N 1
ATOM 1532 C CA . VAL B 1 18 ? 37.969 -48.031 -9.055 1 41.47 18 VAL B CA 1
ATOM 1533 C C . VAL B 1 18 ? 37.469 -46.625 -9.211 1 41.47 18 VAL B C 1
ATOM 1535 O O . VAL B 1 18 ? 38.156 -45.656 -8.844 1 41.47 18 VAL B O 1
ATOM 1538 N N . ALA B 1 19 ? 36.656 -46.375 -10.242 1 44.81 19 ALA B N 1
ATOM 1539 C CA . ALA B 1 19 ? 35.844 -45.156 -10.211 1 44.81 19 ALA B CA 1
ATOM 1540 C C . ALA B 1 19 ? 35.031 -45.062 -8.914 1 44.81 19 ALA B C 1
ATOM 1542 O O . ALA B 1 19 ? 34.125 -45.812 -8.695 1 44.81 19 ALA B O 1
ATOM 1543 N N . ALA B 1 20 ? 35.594 -44.594 -7.824 1 41 20 ALA B N 1
ATOM 1544 C CA . ALA B 1 20 ? 34.75 -44.094 -6.715 1 41 20 ALA B CA 1
ATOM 1545 C C . ALA B 1 20 ? 33.688 -43.125 -7.199 1 41 20 ALA B C 1
ATOM 1547 O O . ALA B 1 20 ? 34 -42.125 -7.82 1 41 20 ALA B O 1
ATOM 1548 N N . THR B 1 21 ? 32.531 -43.688 -7.504 1 39.75 21 THR B N 1
ATOM 1549 C CA . THR B 1 21 ? 31.422 -42.75 -7.613 1 39.75 21 THR B CA 1
ATOM 1550 C C . THR B 1 21 ? 31.406 -41.781 -6.422 1 39.75 21 THR B C 1
ATOM 1552 O O . THR B 1 21 ? 31.297 -42.219 -5.273 1 39.75 21 THR B O 1
ATOM 1555 N N . ILE B 1 22 ? 32.156 -40.719 -6.508 1 38.44 22 ILE B N 1
ATOM 1556 C CA . ILE B 1 22 ? 31.953 -39.594 -5.57 1 38.44 22 ILE B CA 1
ATOM 1557 C C . ILE B 1 22 ? 30.469 -39.281 -5.492 1 38.44 22 ILE B C 1
ATOM 1559 O O . ILE B 1 22 ? 29.875 -38.812 -6.469 1 38.44 22 ILE B O 1
ATOM 1563 N N . ASN B 1 23 ? 29.656 -40.125 -4.879 1 37.66 23 ASN B N 1
ATOM 1564 C CA . ASN B 1 23 ? 28.359 -39.594 -4.469 1 37.66 23 ASN B CA 1
ATOM 1565 C C . ASN B 1 23 ? 28.484 -38.219 -3.855 1 37.66 23 ASN B C 1
ATOM 1567 O O . ASN B 1 23 ? 28.844 -38.062 -2.688 1 37.66 23 ASN B O 1
ATOM 1571 N N . GLU B 1 24 ? 28.812 -37.281 -4.676 1 37.78 24 GLU B N 1
ATOM 1572 C CA . GLU B 1 24 ? 28.609 -35.938 -4.137 1 37.78 24 GLU B CA 1
ATOM 1573 C C . GLU B 1 24 ? 27.219 -35.781 -3.516 1 37.78 24 GLU B C 1
ATOM 1575 O O . GLU B 1 24 ? 26.219 -35.688 -4.23 1 37.78 24 GLU B O 1
ATOM 1580 N N . ARG B 1 25 ? 26.953 -36.406 -2.398 1 37.12 25 ARG B N 1
ATOM 1581 C CA . ARG B 1 25 ? 25.781 -35.969 -1.627 1 37.12 25 ARG B CA 1
ATOM 1582 C C . ARG B 1 25 ? 25.594 -34.469 -1.717 1 37.12 25 ARG B C 1
ATOM 1584 O O . ARG B 1 25 ? 26.375 -33.688 -1.162 1 37.12 25 ARG B O 1
ATOM 1591 N N . GLN B 1 26 ? 24.969 -33.969 -2.846 1 38.69 26 GLN B N 1
ATOM 1592 C CA . GLN B 1 26 ? 24.547 -32.562 -2.816 1 38.69 26 GLN B CA 1
ATOM 1593 C C . GLN B 1 26 ? 24 -32.188 -1.444 1 38.69 26 GLN B C 1
ATOM 1595 O O . GLN B 1 26 ? 23.125 -32.844 -0.908 1 38.69 26 GLN B O 1
ATOM 1600 N N . ALA B 1 27 ? 24.797 -31.562 -0.635 1 44.28 27 ALA B N 1
ATOM 1601 C CA . ALA B 1 27 ? 24.375 -31.031 0.65 1 44.28 27 ALA B CA 1
ATOM 1602 C C . ALA B 1 27 ? 22.938 -30.5 0.575 1 44.28 27 ALA B C 1
ATOM 1604 O O . ALA B 1 27 ? 22.531 -29.922 -0.436 1 44.28 27 ALA B O 1
ATOM 1605 N N . PRO B 1 28 ? 22.016 -30.969 1.425 1 44.5 28 PRO B N 1
ATOM 1606 C CA . PRO B 1 28 ? 20.688 -30.359 1.446 1 44.5 28 PRO B CA 1
ATOM 1607 C C . PRO B 1 28 ? 20.734 -28.828 1.345 1 44.5 28 PRO B C 1
ATOM 1609 O O . PRO B 1 28 ? 21.688 -28.203 1.827 1 44.5 28 PRO B O 1
ATOM 1612 N N . PRO B 1 29 ? 20.016 -28.234 0.329 1 45.19 29 PRO B N 1
ATOM 1613 C CA . PRO B 1 29 ? 20.031 -26.766 0.309 1 45.19 29 PRO B CA 1
ATOM 1614 C C . PRO B 1 29 ? 20.047 -26.156 1.709 1 45.19 29 PRO B C 1
ATOM 1616 O O . PRO B 1 29 ? 19.5 -26.75 2.645 1 45.19 29 PRO B O 1
ATOM 1619 N N . ALA B 1 30 ? 21.078 -25.422 1.997 1 48.16 30 ALA B N 1
ATOM 1620 C CA . ALA B 1 30 ? 21.188 -24.719 3.271 1 48.16 30 ALA B CA 1
ATOM 1621 C C . ALA B 1 30 ? 19.812 -24.266 3.764 1 48.16 30 ALA B C 1
ATOM 1623 O O . ALA B 1 30 ? 18.953 -23.922 2.961 1 48.16 30 ALA B O 1
ATOM 1624 N N . PRO B 1 31 ? 19.484 -24.594 4.965 1 47.31 31 PRO B N 1
ATOM 1625 C CA . PRO B 1 31 ? 18.234 -24.062 5.504 1 47.31 31 PRO B CA 1
ATOM 1626 C C . PRO B 1 31 ? 18.047 -22.578 5.242 1 47.31 31 PRO B C 1
ATOM 1628 O O . PRO B 1 31 ? 19.031 -21.828 5.164 1 47.31 31 PRO B O 1
ATOM 1631 N N . PRO B 1 32 ? 16.922 -22.25 4.613 1 52.09 32 PRO B N 1
ATOM 1632 C CA . PRO B 1 32 ? 16.75 -20.797 4.418 1 52.09 32 PRO B CA 1
ATOM 1633 C C . PRO B 1 32 ? 17.156 -19.984 5.641 1 52.09 32 PRO B C 1
ATOM 1635 O O . PRO B 1 32 ? 17.016 -20.453 6.777 1 52.09 32 PRO B O 1
ATOM 1638 N N . GLY B 1 33 ? 18.297 -19.297 5.594 1 53.62 33 GLY B N 1
ATOM 1639 C CA . GLY B 1 33 ? 18.625 -18.344 6.652 1 53.62 33 GLY B CA 1
ATOM 1640 C C . GLY B 1 33 ? 17.406 -17.797 7.359 1 53.62 33 GLY B C 1
ATOM 1641 O O . GLY B 1 33 ? 16.266 -18.062 6.945 1 53.62 33 GLY B O 1
ATOM 1642 N N . PRO B 1 34 ? 17.625 -17.344 8.586 1 59.5 34 PRO B N 1
ATOM 1643 C CA . PRO B 1 34 ? 16.484 -16.781 9.289 1 59.5 34 PRO B CA 1
ATOM 1644 C C . PRO B 1 34 ? 15.672 -15.82 8.422 1 59.5 34 PRO B C 1
ATOM 1646 O O . PRO B 1 34 ? 16.234 -15.117 7.582 1 59.5 34 PRO B O 1
ATOM 1649 N N . ALA B 1 35 ? 14.391 -15.953 8.484 1 69.69 35 ALA B N 1
ATOM 1650 C CA . ALA B 1 35 ? 13.5 -15.07 7.738 1 69.69 35 ALA B CA 1
ATOM 1651 C C . ALA B 1 35 ? 13.719 -13.609 8.117 1 69.69 35 ALA B C 1
ATOM 1653 O O . ALA B 1 35 ? 13.906 -13.289 9.297 1 69.69 35 ALA B O 1
ATOM 1654 N N . PRO B 1 36 ? 14 -12.789 7.156 1 77.25 36 PRO B N 1
ATOM 1655 C CA . PRO B 1 36 ? 14.094 -11.359 7.477 1 77.25 36 PRO B CA 1
ATOM 1656 C C . PRO B 1 36 ? 12.891 -10.859 8.281 1 77.25 36 PRO B C 1
ATOM 1658 O O . PRO B 1 36 ? 11.836 -11.5 8.281 1 77.25 36 PRO B O 1
ATOM 1661 N N . PRO B 1 37 ? 13.203 -9.828 9.102 1 80.56 37 PRO B N 1
ATOM 1662 C CA . PRO B 1 37 ? 12.047 -9.281 9.82 1 80.56 37 PRO B CA 1
ATOM 1663 C C . PRO B 1 37 ? 10.914 -8.852 8.891 1 80.56 37 PRO B C 1
ATOM 1665 O O . PRO B 1 37 ? 11.172 -8.352 7.793 1 80.56 37 PRO B O 1
ATOM 1668 N N . ASN B 1 38 ? 9.75 -9.078 9.336 1 86.62 38 ASN B N 1
ATOM 1669 C CA . ASN B 1 38 ? 8.594 -8.672 8.555 1 86.62 38 ASN B CA 1
ATOM 1670 C C . ASN B 1 38 ? 8.445 -7.156 8.516 1 86.62 38 ASN B C 1
ATOM 1672 O O . ASN B 1 38 ? 8.609 -6.488 9.539 1 86.62 38 ASN B O 1
ATOM 1676 N N . PRO B 1 39 ? 8.195 -6.672 7.363 1 95.38 39 PRO B N 1
ATOM 1677 C CA . PRO B 1 39 ? 7.859 -5.246 7.316 1 95.38 39 PRO B CA 1
ATOM 1678 C C . PRO B 1 39 ? 6.637 -4.898 8.156 1 95.38 39 PRO B C 1
ATOM 1680 O O . PRO B 1 39 ? 5.805 -5.77 8.438 1 95.38 39 PRO B O 1
ATOM 1683 N N . LYS B 1 40 ? 6.531 -3.658 8.547 1 96.62 40 LYS B N 1
ATOM 1684 C CA . LYS B 1 40 ? 5.406 -3.232 9.383 1 96.62 40 LYS B CA 1
ATOM 1685 C C . LYS B 1 40 ? 4.605 -2.127 8.695 1 96.62 40 LYS B C 1
ATOM 1687 O O . LYS B 1 40 ? 5.098 -1.478 7.773 1 96.62 40 LYS B O 1
ATOM 1692 N N . VAL B 1 41 ? 3.391 -1.945 9.195 1 97.88 41 VAL B N 1
ATOM 1693 C CA . VAL B 1 41 ? 2.584 -0.776 8.859 1 97.88 41 VAL B CA 1
ATOM 1694 C C . VAL B 1 41 ? 2.789 0.313 9.906 1 97.88 41 VAL B C 1
ATOM 1696 O O . VAL B 1 41 ? 2.748 0.041 11.109 1 97.88 41 VAL B O 1
ATOM 1699 N N . ILE B 1 42 ? 3.049 1.545 9.469 1 97.75 42 ILE B N 1
ATOM 1700 C CA . ILE B 1 42 ? 3.236 2.693 10.352 1 97.75 42 ILE B CA 1
ATOM 1701 C C . ILE B 1 42 ? 2.148 3.73 10.086 1 97.75 42 ILE B C 1
ATOM 1703 O O . ILE B 1 42 ? 2.201 4.453 9.086 1 97.75 42 ILE B O 1
ATOM 1707 N N . PRO B 1 43 ? 1.198 3.871 10.969 1 97.31 43 PRO B N 1
ATOM 1708 C CA . PRO B 1 43 ? 0.136 4.855 10.75 1 97.31 43 PRO B CA 1
ATOM 1709 C C . PRO B 1 43 ? 0.612 6.293 10.953 1 97.31 43 PRO B C 1
ATOM 1711 O O . PRO B 1 43 ? 1.428 6.555 11.844 1 97.31 43 PRO B O 1
ATOM 1714 N N . VAL B 1 44 ? 0.151 7.16 10.133 1 97.94 44 VAL B N 1
ATOM 1715 C CA . VAL B 1 44 ? 0.294 8.609 10.266 1 97.94 44 VAL B CA 1
ATOM 1716 C C . VAL B 1 44 ? -1.072 9.273 10.125 1 97.94 44 VAL B C 1
ATOM 1718 O O . VAL B 1 44 ? -1.76 9.094 9.117 1 97.94 44 VAL B O 1
ATOM 1721 N N . LEU B 1 45 ? -1.466 10.07 11.086 1 96.5 45 LEU B N 1
ATOM 1722 C CA . LEU B 1 45 ? -2.691 10.852 10.984 1 96.5 45 LEU B CA 1
ATOM 1723 C C . LEU B 1 45 ? -2.475 12.086 10.109 1 96.5 45 LEU B C 1
ATOM 1725 O O . LEU B 1 45 ? -1.461 12.773 10.25 1 96.5 45 LEU B O 1
ATOM 1729 N N . VAL B 1 46 ? -3.377 12.273 9.242 1 97.94 46 VAL B N 1
ATOM 1730 C CA . VAL B 1 46 ? -3.385 13.469 8.414 1 97.94 46 VAL B CA 1
ATOM 1731 C C . VAL B 1 46 ? -4.508 14.406 8.859 1 97.94 46 VAL B C 1
ATOM 1733 O O . VAL B 1 46 ? -5.672 14.188 8.523 1 97.94 46 VAL B O 1
ATOM 1736 N N . GLY B 1 47 ? -4.117 15.398 9.57 1 95.62 47 GLY B N 1
ATOM 1737 C CA . GLY B 1 47 ? -5.098 16.297 10.141 1 95.62 47 GLY B CA 1
ATOM 1738 C C . GLY B 1 47 ? -5.719 15.781 11.422 1 95.62 47 GLY B C 1
ATOM 1739 O O . GLY B 1 47 ? -5.223 14.812 12.008 1 95.62 47 GLY B O 1
ATOM 1740 N N . SER B 1 48 ? -6.691 16.578 11.852 1 89.06 48 SER B N 1
ATOM 1741 C CA . SER B 1 48 ? -7.484 16.312 13.047 1 89.06 48 SER B CA 1
ATOM 1742 C C . SER B 1 48 ? -8.859 16.953 12.961 1 89.06 48 SER B C 1
ATOM 1744 O O . SER B 1 48 ? -9.055 17.906 12.195 1 89.06 48 SER B O 1
ATOM 1746 N N . PRO B 1 49 ? -9.742 16.391 13.773 1 85.12 49 PRO B N 1
ATOM 1747 C CA . PRO B 1 49 ? -11.062 17.031 13.758 1 85.12 49 PRO B CA 1
ATOM 1748 C C . PRO B 1 49 ? -11.07 18.375 14.477 1 85.12 49 PRO B C 1
ATOM 1750 O O . PRO B 1 49 ? -12.031 19.141 14.344 1 85.12 49 PRO B O 1
ATOM 1753 N N . THR B 1 50 ? -10.055 18.609 15.234 1 86.31 50 THR B N 1
ATOM 1754 C CA . THR B 1 50 ? -9.984 19.906 15.898 1 86.31 50 THR B CA 1
ATOM 1755 C C . THR B 1 50 ? -9.25 20.922 15.031 1 86.31 50 THR B C 1
ATOM 1757 O O . THR B 1 50 ? -8.227 20.594 14.422 1 86.31 50 THR B O 1
ATOM 1760 N N . ARG B 1 51 ? -9.805 22.094 14.992 1 80.88 51 ARG B N 1
ATOM 1761 C CA . ARG B 1 51 ? -9.312 23.125 14.078 1 80.88 51 ARG B CA 1
ATOM 1762 C C . ARG B 1 51 ? -7.832 23.406 14.32 1 80.88 51 ARG B C 1
ATOM 1764 O O . ARG B 1 51 ? -7.055 23.5 13.367 1 80.88 51 ARG B O 1
ATOM 1771 N N . GLU B 1 52 ? -7.449 23.562 15.602 1 82.38 52 GLU B N 1
ATOM 1772 C CA . GLU B 1 52 ? -6.09 23.938 15.969 1 82.38 52 GLU B CA 1
ATOM 1773 C C . GLU B 1 52 ? -5.082 22.875 15.547 1 82.38 52 GLU B C 1
ATOM 1775 O O . GLU B 1 52 ? -3.898 23.172 15.367 1 82.38 52 GLU B O 1
ATOM 1780 N N . LYS B 1 53 ? -5.562 21.703 15.312 1 84.06 53 LYS B N 1
ATOM 1781 C CA . LYS B 1 53 ? -4.656 20.578 15.062 1 84.06 53 LYS B CA 1
ATOM 1782 C C . LYS B 1 53 ? -4.875 20 13.664 1 84.06 53 LYS B C 1
ATOM 1784 O O . LYS B 1 53 ? -4.285 18.984 13.312 1 84.06 53 LYS B O 1
ATOM 1789 N N . SER B 1 54 ? -5.648 20.703 12.898 1 91 54 SER B N 1
ATOM 1790 C CA . SER B 1 54 ? -6.078 20.156 11.617 1 91 54 SER B CA 1
ATOM 1791 C C . SER B 1 54 ? -4.996 20.328 10.555 1 91 54 SER B C 1
ATOM 1793 O O . SER B 1 54 ? -5.051 19.703 9.5 1 91 54 SER B O 1
ATOM 1795 N N . LEU B 1 55 ? -3.936 21.047 10.852 1 94.62 55 LEU B N 1
ATOM 1796 C CA . LEU B 1 55 ? -2.916 21.312 9.844 1 94.62 55 LEU B CA 1
ATOM 1797 C C . LEU B 1 55 ? -1.597 20.656 10.211 1 94.62 55 LEU B C 1
ATOM 1799 O O . LEU B 1 55 ? -0.541 21.297 10.172 1 94.62 55 LEU B O 1
ATOM 1803 N N . LEU B 1 56 ? -1.735 19.391 10.602 1 94.94 56 LEU B N 1
ATOM 1804 C CA . LEU B 1 56 ? -0.544 18.656 11.016 1 94.94 56 LEU B CA 1
ATOM 1805 C C . LEU B 1 56 ? -0.592 17.219 10.5 1 94.94 56 LEU B C 1
ATOM 1807 O O . LEU B 1 56 ? -1.671 16.688 10.227 1 94.94 56 LEU B O 1
ATOM 1811 N N . PHE B 1 57 ? 0.542 16.703 10.289 1 97.81 57 PHE B N 1
ATOM 1812 C CA . PHE B 1 57 ? 0.751 15.266 10.266 1 97.81 57 PHE B CA 1
ATOM 1813 C C . PHE B 1 57 ? 1.16 14.758 11.648 1 97.81 57 PHE B C 1
ATOM 1815 O O . PHE B 1 57 ? 1.952 15.398 12.336 1 97.81 57 PHE B O 1
ATOM 1822 N N . TYR B 1 58 ? 0.619 13.625 12.039 1 95.75 58 TYR B N 1
ATOM 1823 C CA . TYR B 1 58 ? 0.979 13.023 13.32 1 95.75 58 TYR B CA 1
ATOM 1824 C C . TYR B 1 58 ? 1.399 11.57 13.141 1 95.75 58 TYR B C 1
ATOM 1826 O O . TYR B 1 58 ? 0.582 10.719 12.781 1 95.75 58 TYR B O 1
ATOM 1834 N N . PRO B 1 59 ? 2.654 11.219 13.492 1 97 59 PRO B N 1
ATOM 1835 C CA . PRO B 1 59 ? 3.771 12.109 13.797 1 97 59 PRO B CA 1
ATOM 1836 C C . PRO B 1 59 ? 4.328 12.805 12.555 1 97 59 PRO B C 1
ATOM 1838 O O . PRO B 1 59 ? 3.969 12.453 11.43 1 97 59 PRO B O 1
ATOM 1841 N N . GLU B 1 60 ? 5.199 13.797 12.82 1 98.25 60 GLU B N 1
ATOM 1842 C CA . GLU B 1 60 ? 5.848 14.516 11.727 1 98.25 60 GLU B CA 1
ATOM 1843 C C . GLU B 1 60 ? 7.164 13.859 11.328 1 98.25 60 GLU B C 1
ATOM 1845 O O . GLU B 1 60 ? 7.746 14.195 10.297 1 98.25 60 GLU B O 1
ATOM 1850 N N . ILE B 1 61 ? 7.629 13.031 12.172 1 98.62 61 ILE B N 1
ATOM 1851 C CA . ILE B 1 61 ? 8.844 12.266 11.898 1 98.62 61 ILE B CA 1
ATOM 1852 C C . ILE B 1 61 ? 8.539 10.773 11.953 1 98.62 61 ILE B C 1
ATOM 1854 O O . ILE B 1 61 ? 8.047 10.273 12.969 1 98.62 61 ILE B O 1
ATOM 1858 N N . VAL B 1 62 ? 8.82 10.094 10.883 1 98.69 62 VAL B N 1
ATOM 1859 C CA . VAL B 1 62 ? 8.68 8.648 10.828 1 98.69 62 VAL B CA 1
ATOM 1860 C C . VAL B 1 62 ? 10.016 8.008 10.461 1 98.69 62 VAL B C 1
ATOM 1862 O O . VAL B 1 62 ? 10.719 8.484 9.57 1 98.69 62 VAL B O 1
ATOM 1865 N N . LYS B 1 63 ? 10.43 7.004 11.172 1 98.38 63 LYS B N 1
ATOM 1866 C CA . LYS B 1 63 ? 11.531 6.125 10.805 1 98.38 63 LYS B CA 1
ATOM 1867 C C . LYS B 1 63 ? 11.016 4.789 10.273 1 98.38 63 LYS B C 1
ATOM 1869 O O . LYS B 1 63 ? 10.211 4.121 10.922 1 98.38 63 LYS B O 1
ATOM 1874 N N . ALA B 1 64 ? 11.438 4.477 9.133 1 98.25 64 ALA B N 1
ATOM 1875 C CA . ALA B 1 64 ? 10.938 3.277 8.461 1 98.25 64 ALA B CA 1
ATOM 1876 C C . ALA B 1 64 ? 12.07 2.527 7.762 1 98.25 64 ALA B C 1
ATOM 1878 O O . ALA B 1 64 ? 13.008 3.143 7.258 1 98.25 64 ALA B O 1
ATOM 1879 N N . ASN B 1 65 ? 11.977 1.2 7.711 1 97.19 65 ASN B N 1
ATOM 1880 C CA . ASN B 1 65 ? 12.867 0.347 6.934 1 97.19 65 ASN B CA 1
ATOM 1881 C C . ASN B 1 65 ? 12.32 0.083 5.535 1 97.19 65 ASN B C 1
ATOM 1883 O O . ASN B 1 65 ? 11.109 0.18 5.312 1 97.19 65 ASN B O 1
ATOM 1887 N N . PRO B 1 66 ? 13.273 -0.237 4.617 1 97.25 66 PRO B N 1
ATOM 1888 C CA . PRO B 1 66 ? 12.75 -0.694 3.33 1 97.25 66 PRO B CA 1
ATOM 1889 C C . PRO B 1 66 ? 11.766 -1.852 3.471 1 97.25 66 PRO B C 1
ATOM 1891 O O . PRO B 1 66 ? 12.023 -2.797 4.219 1 97.25 66 PRO B O 1
ATOM 1894 N N . GLY B 1 67 ? 10.594 -1.685 2.879 1 97.06 67 GLY B N 1
ATOM 1895 C CA . GLY B 1 67 ? 9.547 -2.691 2.967 1 97.06 67 GLY B CA 1
ATOM 1896 C C . GLY B 1 67 ? 8.398 -2.279 3.863 1 97.06 67 GLY B C 1
ATOM 1897 O O . GLY B 1 67 ? 7.273 -2.76 3.701 1 97.06 67 GLY B O 1
ATOM 1898 N N . ASP B 1 68 ? 8.656 -1.422 4.848 1 98.31 68 ASP B N 1
ATOM 1899 C CA . ASP B 1 68 ? 7.582 -0.89 5.68 1 98.31 68 ASP B CA 1
ATOM 1900 C C . ASP B 1 68 ? 6.578 -0.099 4.844 1 98.31 68 ASP B C 1
ATOM 1902 O O . ASP B 1 68 ? 6.91 0.377 3.756 1 98.31 68 ASP B O 1
ATOM 1906 N N . ILE B 1 69 ? 5.375 -0.011 5.332 1 98.69 69 ILE B N 1
ATOM 1907 C CA . ILE B 1 69 ? 4.32 0.771 4.695 1 98.69 69 ILE B CA 1
ATOM 1908 C C . ILE B 1 69 ? 3.873 1.893 5.629 1 98.69 69 ILE B C 1
ATOM 1910 O O . ILE B 1 69 ? 3.447 1.637 6.758 1 98.69 69 ILE B O 1
ATOM 1914 N N . VAL B 1 70 ? 4.066 3.098 5.172 1 98.81 70 VAL B N 1
ATOM 1915 C CA . VAL B 1 70 ? 3.455 4.215 5.891 1 98.81 70 VAL B CA 1
ATOM 1916 C C . VAL B 1 70 ? 2 4.375 5.453 1 98.81 70 VAL B C 1
ATOM 1918 O O . VAL B 1 70 ? 1.721 4.602 4.273 1 98.81 70 VAL B O 1
ATOM 1921 N N . GLN B 1 71 ? 1.062 4.211 6.379 1 98.62 71 GLN B N 1
ATOM 1922 C CA . GLN B 1 71 ? -0.367 4.344 6.113 1 98.62 71 GLN B CA 1
ATOM 1923 C C . GLN B 1 71 ? -0.899 5.684 6.617 1 98.62 71 GLN B C 1
ATOM 1925 O O . GLN B 1 71 ? -1.107 5.863 7.816 1 98.62 71 GLN B O 1
ATOM 1930 N N . PHE B 1 72 ? -1.123 6.566 5.691 1 98.62 72 PHE B N 1
ATOM 1931 C CA . PHE B 1 72 ? -1.716 7.859 6.008 1 98.62 72 PHE B CA 1
ATOM 1932 C C . PHE B 1 72 ? -3.219 7.73 6.219 1 98.62 72 PHE B C 1
ATOM 1934 O O . PHE B 1 72 ? -3.928 7.191 5.363 1 98.62 72 PHE B O 1
ATOM 1941 N N . GLN B 1 73 ? -3.725 8.188 7.344 1 97.19 73 GLN B N 1
ATOM 1942 C CA . GLN B 1 73 ? -5.137 8.148 7.707 1 97.19 73 GLN B CA 1
ATOM 1943 C C . GLN B 1 73 ? -5.727 9.555 7.77 1 97.19 73 GLN B C 1
ATOM 1945 O O . GLN B 1 73 ? -5.277 10.383 8.562 1 97.19 73 GLN B O 1
ATOM 1950 N N . PHE B 1 74 ? -6.715 9.82 7 1 97.31 74 PHE B N 1
ATOM 1951 C CA . PHE B 1 74 ? -7.145 11.195 6.766 1 97.31 74 PHE B CA 1
ATOM 1952 C C . PHE B 1 74 ? -8.289 11.57 7.695 1 97.31 74 PHE B C 1
ATOM 1954 O O . PHE B 1 74 ? -9.32 10.891 7.727 1 97.31 74 PHE B O 1
ATOM 1961 N N . TRP B 1 75 ? -8.117 12.609 8.398 1 94.44 75 TRP B N 1
ATOM 1962 C CA . TRP B 1 75 ? -9.133 13.258 9.219 1 94.44 75 TRP B CA 1
ATOM 1963 C C . TRP B 1 75 ? -9.57 14.586 8.602 1 94.44 75 TRP B C 1
ATOM 1965 O O . TRP B 1 75 ? -8.875 15.133 7.742 1 94.44 75 TRP B O 1
ATOM 1975 N N . PRO B 1 76 ? -10.703 15.094 9.086 1 90 76 PRO B N 1
ATOM 1976 C CA . PRO B 1 76 ? -11.211 16.297 8.438 1 90 76 PRO B CA 1
ATOM 1977 C C . PRO B 1 76 ? -10.242 17.484 8.547 1 90 76 PRO B C 1
ATOM 1979 O O . PRO B 1 76 ? -9.492 17.578 9.516 1 90 76 PRO B O 1
ATOM 1982 N N . ASN B 1 77 ? -10.258 18.359 7.332 1 86.5 77 ASN B N 1
ATOM 1983 C CA . ASN B 1 77 ? -11.141 18.375 6.168 1 86.5 77 ASN B CA 1
ATOM 1984 C C . ASN B 1 77 ? -10.484 17.703 4.965 1 86.5 77 ASN B C 1
ATOM 1986 O O . ASN B 1 77 ? -10.109 16.531 5.031 1 86.5 77 ASN B O 1
ATOM 1990 N N . ASN B 1 78 ? -10.25 18.328 3.996 1 94.44 78 ASN B N 1
ATOM 1991 C CA . ASN B 1 78 ? -9.664 17.828 2.762 1 94.44 78 ASN B CA 1
ATOM 1992 C C . ASN B 1 78 ? -8.148 18.016 2.738 1 94.44 78 ASN B C 1
ATOM 1994 O O . ASN B 1 78 ? -7.664 19.156 2.838 1 94.44 78 ASN B O 1
ATOM 1998 N N . HIS B 1 79 ? -7.391 16.891 2.779 1 98.31 79 HIS B N 1
ATOM 1999 C CA . HIS B 1 79 ? -5.934 16.953 2.805 1 98.31 79 HIS B CA 1
ATOM 2000 C C . HIS B 1 79 ? -5.324 16.094 1.711 1 98.31 79 HIS B C 1
ATOM 2002 O O . HIS B 1 79 ? -6.047 15.406 0.979 1 98.31 79 HIS B O 1
ATOM 2008 N N . SER B 1 80 ? -4.059 16.219 1.541 1 98.81 80 SER B N 1
ATOM 2009 C CA . SER B 1 80 ? -3.248 15.352 0.689 1 98.81 80 SER B CA 1
ATOM 2010 C C . SER B 1 80 ? -1.912 15.023 1.348 1 98.81 80 SER B C 1
ATOM 2012 O O . SER B 1 80 ? -1.535 15.641 2.342 1 98.81 80 SER B O 1
ATOM 2014 N N . VAL B 1 81 ? -1.289 14.023 0.902 1 98.94 81 VAL B N 1
ATOM 2015 C CA . VAL B 1 81 ? 0.137 13.805 1.122 1 98.94 81 VAL B CA 1
ATOM 2016 C C . VAL B 1 81 ? 0.872 13.805 -0.216 1 98.94 81 VAL B C 1
ATOM 2018 O O . VAL B 1 81 ? 0.528 13.039 -1.122 1 98.94 81 VAL B O 1
ATOM 2021 N N . THR B 1 82 ? 1.779 14.68 -0.325 1 98.94 82 THR B N 1
ATOM 2022 C CA . THR B 1 82 ? 2.527 14.898 -1.558 1 98.94 82 THR B CA 1
ATOM 2023 C C . THR B 1 82 ? 4.027 14.953 -1.279 1 98.94 82 THR B C 1
ATOM 2025 O O . THR B 1 82 ? 4.461 15.57 -0.308 1 98.94 82 THR B O 1
ATOM 2028 N N . GLN B 1 83 ? 4.734 14.273 -2.096 1 98.94 83 GLN B N 1
ATOM 2029 C CA . GLN B 1 83 ? 6.184 14.297 -1.926 1 98.94 83 GLN B CA 1
ATOM 2030 C C . GLN B 1 83 ? 6.797 15.539 -2.576 1 98.94 83 GLN B C 1
ATOM 2032 O O . GLN B 1 83 ? 6.48 15.859 -3.723 1 98.94 83 GLN B O 1
ATOM 2037 N N . ALA B 1 84 ? 7.648 16.172 -1.882 1 98.88 84 ALA B N 1
ATOM 2038 C CA . ALA B 1 84 ? 8.266 17.406 -2.354 1 98.88 84 ALA B CA 1
ATOM 2039 C C . ALA B 1 84 ? 9.562 17.125 -3.111 1 98.88 84 ALA B C 1
ATOM 2041 O O . ALA B 1 84 ? 10.195 16.094 -2.893 1 98.88 84 ALA B O 1
ATOM 2042 N N . ALA B 1 85 ? 9.953 18.047 -3.844 1 95.5 85 ALA B N 1
ATOM 2043 C CA . ALA B 1 85 ? 11.125 17.922 -4.707 1 95.5 85 ALA B CA 1
ATOM 2044 C C . ALA B 1 85 ? 12.414 17.938 -3.889 1 95.5 85 ALA B C 1
ATOM 2046 O O . ALA B 1 85 ? 13.32 17.141 -4.125 1 95.5 85 ALA B O 1
ATOM 2047 N N . ASN B 1 86 ? 12.492 18.875 -3.043 1 94.25 86 ASN B N 1
ATOM 2048 C CA . ASN B 1 86 ? 13.656 19.078 -2.178 1 94.25 86 ASN B CA 1
ATOM 2049 C C . ASN B 1 86 ? 13.367 20.094 -1.081 1 94.25 86 ASN B C 1
ATOM 2051 O O . ASN B 1 86 ? 12.297 20.719 -1.065 1 94.25 86 ASN B O 1
ATOM 2055 N N . PRO B 1 87 ? 14.312 20.234 -0.123 1 93.31 87 PRO B N 1
ATOM 2056 C CA . PRO B 1 87 ? 14.055 21.141 1 1 93.31 87 PRO B CA 1
ATOM 2057 C C . PRO B 1 87 ? 13.945 22.594 0.566 1 93.31 87 PRO B C 1
ATOM 2059 O O . PRO B 1 87 ? 13.367 23.406 1.287 1 93.31 87 PRO B O 1
ATOM 2062 N N . GLN B 1 88 ? 14.461 22.938 -0.575 1 93 88 GLN B N 1
ATOM 2063 C CA . GLN B 1 88 ? 14.43 24.312 -1.056 1 93 88 GLN B CA 1
ATOM 2064 C C . GLN B 1 88 ? 13.141 24.594 -1.827 1 93 88 GLN B C 1
ATOM 2066 O O . GLN B 1 88 ? 12.812 25.75 -2.092 1 93 88 GLN B O 1
ATOM 2071 N N . ALA B 1 89 ? 12.461 23.578 -2.227 1 96.69 89 ALA B N 1
ATOM 2072 C CA . ALA B 1 89 ? 11.148 23.641 -2.857 1 96.69 89 ALA B CA 1
ATOM 2073 C C . ALA B 1 89 ? 10.133 22.797 -2.098 1 96.69 89 ALA B C 1
ATOM 2075 O O . ALA B 1 89 ? 9.586 21.828 -2.639 1 96.69 89 ALA B O 1
ATOM 2076 N N . PRO B 1 90 ? 9.867 23.203 -0.886 1 98.69 90 PRO B N 1
ATOM 2077 C CA . PRO B 1 90 ? 9.148 22.359 0.065 1 98.69 90 PRO B CA 1
ATOM 2078 C C . PRO B 1 90 ? 7.68 22.156 -0.312 1 98.69 90 PRO B C 1
ATOM 2080 O O . PRO B 1 90 ? 7.031 21.234 0.184 1 98.69 90 PRO B O 1
ATOM 2083 N N . CYS B 1 91 ? 7.09 23 -1.197 1 98.88 91 CYS B N 1
ATOM 2084 C CA . CYS B 1 91 ? 5.672 22.953 -1.532 1 98.88 91 CYS B CA 1
ATOM 2085 C C . CYS B 1 91 ? 5.473 22.797 -3.035 1 98.88 91 CYS B C 1
ATOM 2087 O O . CYS B 1 91 ? 4.539 23.359 -3.605 1 98.88 91 CYS B O 1
ATOM 2089 N N . VAL B 1 92 ? 6.469 22.109 -3.656 1 98.81 92 VAL B N 1
ATOM 2090 C CA . VAL B 1 92 ? 6.449 21.766 -5.074 1 98.81 92 VAL B CA 1
ATOM 2091 C C . VAL B 1 92 ? 6.594 20.25 -5.242 1 98.81 92 VAL B C 1
ATOM 2093 O O . VAL B 1 92 ? 7.484 19.641 -4.648 1 98.81 92 VAL B O 1
ATOM 2096 N N . PRO B 1 93 ? 5.727 19.688 -6.035 1 98.88 93 PRO B N 1
ATOM 2097 C CA . PRO B 1 93 ? 5.734 18.219 -6.094 1 98.88 93 PRO B CA 1
ATOM 2098 C C . PRO B 1 93 ? 6.961 17.672 -6.812 1 98.88 93 PRO B C 1
ATOM 2100 O O . PRO B 1 93 ? 7.336 18.172 -7.879 1 98.88 93 PRO B O 1
ATOM 2103 N N . LEU B 1 94 ? 7.52 16.656 -6.211 1 98.81 94 LEU B N 1
ATOM 2104 C CA . LEU B 1 94 ? 8.578 15.898 -6.863 1 98.81 94 LEU B CA 1
ATOM 2105 C C . LEU B 1 94 ? 8.07 15.258 -8.156 1 98.81 94 LEU B C 1
ATOM 2107 O O . LEU B 1 94 ? 8.867 14.945 -9.047 1 98.81 94 LEU B O 1
ATOM 2111 N N . GLN B 1 95 ? 6.777 15.07 -8.305 1 98.5 95 GLN B N 1
ATOM 2112 C CA . GLN B 1 95 ? 6.176 14.375 -9.438 1 98.5 95 GLN B CA 1
ATOM 2113 C C . GLN B 1 95 ? 6.516 15.078 -10.75 1 98.5 95 GLN B C 1
ATOM 2115 O O . GLN B 1 95 ? 6.535 14.445 -11.812 1 98.5 95 GLN B O 1
ATOM 2120 N N . ASP B 1 96 ? 6.781 16.344 -10.719 1 97.69 96 ASP B N 1
ATOM 2121 C CA . ASP B 1 96 ? 7.156 17.078 -11.922 1 97.69 96 ASP B CA 1
ATOM 2122 C C . ASP B 1 96 ? 8.453 16.516 -12.516 1 97.69 96 ASP B C 1
ATOM 2124 O O . ASP B 1 96 ? 8.695 16.641 -13.719 1 97.69 96 ASP B O 1
ATOM 2128 N N . GLN B 1 97 ? 9.281 15.906 -11.719 1 97.5 97 GLN B N 1
ATOM 2129 C CA . GLN B 1 97 ? 10.562 15.344 -12.141 1 97.5 97 GLN B CA 1
ATOM 2130 C C . GLN B 1 97 ? 10.508 13.82 -12.195 1 97.5 97 GLN B C 1
ATOM 2132 O O . GLN B 1 97 ? 11.25 13.195 -12.953 1 97.5 97 GLN B O 1
ATOM 2137 N N . ASN B 1 98 ? 9.695 13.305 -11.383 1 98.06 98 ASN B N 1
ATOM 2138 C CA . ASN B 1 98 ? 9.531 11.859 -11.234 1 98.06 98 ASN B CA 1
ATOM 2139 C C . ASN B 1 98 ? 8.055 11.469 -11.18 1 98.06 98 ASN B C 1
ATOM 2141 O O . ASN B 1 98 ? 7.414 11.602 -10.141 1 98.06 98 ASN B O 1
ATOM 2145 N N . PRO B 1 99 ? 7.555 10.891 -12.227 1 97.12 99 PRO B N 1
ATOM 2146 C CA . PRO B 1 99 ? 6.113 10.641 -12.305 1 97.12 99 PRO B CA 1
ATOM 2147 C C . PRO B 1 99 ? 5.633 9.633 -11.258 1 97.12 99 PRO B C 1
ATOM 2149 O O . PRO B 1 99 ? 4.43 9.539 -11 1 97.12 99 PRO B O 1
ATOM 2152 N N . ASN B 1 100 ? 6.52 8.953 -10.602 1 96.19 100 ASN B N 1
ATOM 2153 C CA . ASN B 1 100 ? 6.133 7.934 -9.633 1 96.19 100 ASN B CA 1
ATOM 2154 C C . ASN B 1 100 ? 6.18 8.469 -8.203 1 96.19 100 ASN B C 1
ATOM 2156 O O . ASN B 1 100 ? 5.906 7.734 -7.254 1 96.19 100 ASN B O 1
ATOM 2160 N N . ALA B 1 101 ? 6.504 9.727 -8.07 1 98.62 101 ALA B N 1
ATOM 2161 C CA . ALA B 1 101 ? 6.602 10.305 -6.734 1 98.62 101 ALA B CA 1
ATOM 2162 C C . ALA B 1 101 ? 5.23 10.383 -6.066 1 98.62 101 ALA B C 1
ATOM 2164 O O . ALA B 1 101 ? 4.211 10.5 -6.75 1 98.62 101 ALA B O 1
ATOM 2165 N N . VAL B 1 102 ? 5.199 10.445 -4.82 1 98.88 102 VAL B N 1
ATOM 2166 C CA . VAL B 1 102 ? 4 10.25 -4.008 1 98.88 102 VAL B CA 1
ATOM 2167 C C . VAL B 1 102 ? 3.072 11.453 -4.168 1 98.88 102 VAL B C 1
ATOM 2169 O O . VAL B 1 102 ? 3.5 12.602 -4.008 1 98.88 102 VAL B O 1
ATOM 2172 N N . HIS B 1 103 ? 1.876 11.156 -4.438 1 98.94 103 HIS B N 1
ATOM 2173 C CA . HIS B 1 103 ? 0.746 12.078 -4.328 1 98.94 103 HIS B CA 1
ATOM 2174 C C . HIS B 1 103 ? -0.559 11.312 -4.113 1 98.94 103 HIS B C 1
ATOM 2176 O O . HIS B 1 103 ? -0.967 10.516 -4.961 1 98.94 103 HIS B O 1
ATOM 2182 N N . SER B 1 104 ? -1.211 11.625 -3.086 1 98.88 104 SER B N 1
ATOM 2183 C CA . SER B 1 104 ? -2.4 10.859 -2.727 1 98.88 104 SER B CA 1
ATOM 2184 C C . SER B 1 104 ? -3.637 11.391 -3.445 1 98.88 104 SER B C 1
ATOM 2186 O O . SER B 1 104 ? -4.691 10.75 -3.432 1 98.88 104 SER B O 1
ATOM 2188 N N . GLY B 1 105 ? -3.533 12.5 -4.145 1 98.5 105 GLY B N 1
ATOM 2189 C CA . GLY B 1 105 ? -4.75 13.258 -4.398 1 98.5 105 GLY B CA 1
ATOM 2190 C C . GLY B 1 105 ? -5.371 13.828 -3.137 1 98.5 105 GLY B C 1
ATOM 2191 O O . GLY B 1 105 ? -4.781 13.75 -2.057 1 98.5 105 GLY B O 1
ATOM 2192 N N . PHE B 1 106 ? -6.496 14.5 -3.318 1 98.5 106 PHE B N 1
ATOM 2193 C CA . PHE B 1 106 ? -7.207 15.07 -2.18 1 98.5 106 PHE B CA 1
ATOM 2194 C C . PHE B 1 106 ? -8.172 14.047 -1.58 1 98.5 106 PHE B C 1
ATOM 2196 O O . PHE B 1 106 ? -9.047 13.531 -2.275 1 98.5 106 PHE B O 1
ATOM 2203 N N . ILE B 1 107 ? -8 13.734 -0.276 1 97.81 107 ILE B N 1
ATOM 2204 C CA . ILE B 1 107 ? -8.828 12.742 0.413 1 97.81 107 ILE B CA 1
ATOM 2205 C C . ILE B 1 107 ? -9.555 13.406 1.579 1 97.81 107 ILE B C 1
ATOM 2207 O O . ILE B 1 107 ? -8.93 13.844 2.545 1 97.81 107 ILE B O 1
ATOM 2211 N N . PRO B 1 108 ? -10.828 13.477 1.473 1 95.56 108 PRO B N 1
ATOM 2212 C CA . PRO B 1 108 ? -11.586 14.109 2.557 1 95.56 108 PRO B CA 1
ATOM 2213 C C . PRO B 1 108 ? -11.68 13.227 3.801 1 95.56 108 PRO B C 1
ATOM 2215 O O . PRO B 1 108 ? -11.828 12.008 3.689 1 95.56 108 PRO B O 1
ATOM 2218 N N . GLY B 1 109 ? -11.5 13.82 4.949 1 93.44 109 GLY B N 1
ATOM 2219 C CA . GLY B 1 109 ? -11.773 13.133 6.203 1 93.44 109 GLY B CA 1
ATOM 2220 C C . GLY B 1 109 ? -13.234 13.188 6.605 1 93.44 109 GLY B C 1
ATOM 2221 O O . GLY B 1 109 ? -13.992 14.031 6.121 1 93.44 109 GLY B O 1
ATOM 2222 N N . VAL B 1 110 ? -13.547 12.242 7.473 1 90.56 110 VAL B N 1
ATOM 2223 C CA . VAL B 1 110 ? -14.938 12.148 7.926 1 90.56 110 VAL B CA 1
ATOM 2224 C C . VAL B 1 110 ? -14.977 12.039 9.445 1 90.56 110 VAL B C 1
ATOM 2226 O O . VAL B 1 110 ? -13.977 11.688 10.078 1 90.56 110 VAL B O 1
ATOM 2229 N N . THR B 1 111 ? -16.156 12.445 10.055 1 89.25 111 THR B N 1
ATOM 2230 C CA . THR B 1 111 ? -16.344 12.336 11.5 1 89.25 111 THR B CA 1
ATOM 2231 C C . THR B 1 111 ? -17.656 11.648 11.828 1 89.25 111 THR B C 1
ATOM 2233 O O . THR B 1 111 ? -18.125 11.695 12.969 1 89.25 111 THR B O 1
ATOM 2236 N N . ASP B 1 112 ? -18.297 11.023 10.875 1 91.88 112 ASP B N 1
ATOM 2237 C CA . ASP B 1 112 ? -19.641 10.477 11.062 1 91.88 112 ASP B CA 1
ATOM 2238 C C . ASP B 1 112 ? -19.594 8.977 11.305 1 91.88 112 ASP B C 1
ATOM 2240 O O . ASP B 1 112 ? -20.625 8.297 11.242 1 91.88 112 ASP B O 1
ATOM 2244 N N . GLY B 1 113 ? -18.5 8.414 11.477 1 91.19 113 GLY B N 1
ATOM 2245 C CA . GLY B 1 113 ? -18.359 6.984 11.719 1 91.19 113 GLY B CA 1
ATOM 2246 C C . GLY B 1 113 ? -18.141 6.18 10.461 1 91.19 113 GLY B C 1
ATOM 2247 O O . GLY B 1 113 ? -17.875 4.973 10.523 1 91.19 113 GLY B O 1
ATOM 2248 N N . SER B 1 114 ? -18.219 6.879 9.328 1 94.19 114 SER B N 1
ATOM 2249 C CA . SER B 1 114 ? -17.906 6.195 8.07 1 94.19 114 SER B CA 1
ATOM 2250 C C . SER B 1 114 ? -16.438 5.77 8.031 1 94.19 114 SER B C 1
ATOM 2252 O O . SER B 1 114 ? -15.625 6.258 8.812 1 94.19 114 SER B O 1
ATOM 2254 N N . PRO B 1 115 ? -16.156 4.852 7.152 1 95.75 115 PRO B N 1
ATOM 2255 C CA . PRO B 1 115 ? -14.75 4.441 7.043 1 95.75 115 PRO B CA 1
ATOM 2256 C C . PRO B 1 115 ? -13.812 5.609 6.738 1 95.75 115 PRO B C 1
ATOM 2258 O O . PRO B 1 115 ? -14.188 6.531 6.008 1 95.75 115 PRO B O 1
ATOM 2261 N N . ILE B 1 116 ? -12.656 5.461 7.25 1 95.31 116 ILE B N 1
ATOM 2262 C CA . ILE B 1 116 ? -11.609 6.469 7.113 1 95.31 116 ILE B CA 1
ATOM 2263 C C . ILE B 1 116 ? -10.781 6.191 5.859 1 95.31 116 ILE B C 1
ATOM 2265 O O . ILE B 1 116 ? -10.383 5.051 5.613 1 95.31 116 ILE B O 1
ATOM 2269 N N . GLY B 1 117 ? -10.594 7.266 5.039 1 97.62 117 GLY B N 1
ATOM 2270 C CA . GLY B 1 117 ? -9.695 7.129 3.9 1 97.62 117 GLY B CA 1
ATOM 2271 C C . GLY B 1 117 ? -8.242 6.996 4.301 1 97.62 117 GLY B C 1
ATOM 2272 O O . GLY B 1 117 ? -7.789 7.641 5.25 1 97.62 117 GLY B O 1
ATOM 2273 N N . THR B 1 118 ? -7.52 6.133 3.568 1 98.5 118 THR B N 1
ATOM 2274 C CA . THR B 1 118 ? -6.09 5.941 3.781 1 98.5 118 THR B CA 1
ATOM 2275 C C . THR B 1 118 ? -5.32 6.098 2.473 1 98.5 118 THR B C 1
ATOM 2277 O O . THR B 1 118 ? -5.914 6.074 1.392 1 98.5 118 THR B O 1
ATOM 2280 N N . PHE B 1 119 ? -4.105 6.34 2.576 1 98.88 119 PHE B N 1
ATOM 2281 C CA . PHE B 1 119 ? -3.145 6.242 1.484 1 98.88 119 PHE B CA 1
ATOM 2282 C C . PHE B 1 119 ? -1.878 5.523 1.938 1 98.88 119 PHE B C 1
ATOM 2284 O O . PHE B 1 119 ? -1.252 5.922 2.924 1 98.88 119 PHE B O 1
ATOM 2291 N N . ASN B 1 120 ? -1.507 4.434 1.232 1 98.88 120 ASN B N 1
ATOM 2292 C CA . ASN B 1 120 ? -0.432 3.543 1.658 1 98.88 120 ASN B CA 1
ATOM 2293 C C . ASN B 1 120 ? 0.806 3.699 0.781 1 98.88 120 ASN B C 1
ATOM 2295 O O . ASN B 1 120 ? 0.743 3.492 -0.432 1 98.88 120 ASN B O 1
ATOM 2299 N N . VAL B 1 121 ? 1.925 4.047 1.4 1 98.88 121 VAL B N 1
ATOM 2300 C CA . VAL B 1 121 ? 3.184 4.285 0.703 1 98.88 121 VAL B CA 1
ATOM 2301 C C . VAL B 1 121 ? 4.234 3.287 1.183 1 98.88 121 VAL B C 1
ATOM 2303 O O . VAL B 1 121 ? 4.594 3.27 2.363 1 98.88 121 VAL B O 1
ATOM 2306 N N . GLN B 1 122 ? 4.73 2.453 0.309 1 98.75 122 GLN B N 1
ATOM 2307 C CA . GLN B 1 122 ? 5.848 1.587 0.67 1 98.75 122 GLN B CA 1
ATOM 2308 C C . GLN B 1 122 ? 7.164 2.361 0.675 1 98.75 122 GLN B C 1
ATOM 2310 O O . GLN B 1 122 ? 7.465 3.088 -0.273 1 98.75 122 GLN B O 1
ATOM 2315 N N . VAL B 1 123 ? 7.914 2.197 1.732 1 98.69 123 VAL B N 1
ATOM 2316 C CA . VAL B 1 123 ? 9.258 2.756 1.826 1 98.69 123 VAL B CA 1
ATOM 2317 C C . VAL B 1 123 ? 10.258 1.819 1.148 1 98.69 123 VAL B C 1
ATOM 2319 O O . VAL B 1 123 ? 10.336 0.636 1.486 1 98.69 123 VAL B O 1
ATOM 2322 N N . GLU B 1 124 ? 11.055 2.375 0.227 1 97.56 124 GLU B N 1
ATOM 2323 C CA . GLU B 1 124 ? 11.867 1.494 -0.606 1 97.56 124 GLU B CA 1
ATOM 2324 C C . GLU B 1 124 ? 13.336 1.55 -0.195 1 97.56 124 GLU B C 1
ATOM 2326 O O . GLU B 1 124 ? 14.125 0.681 -0.572 1 97.56 124 GLU B O 1
ATOM 2331 N N . ASN B 1 125 ? 13.719 2.545 0.504 1 97.06 125 ASN B N 1
ATOM 2332 C CA . ASN B 1 125 ? 15.062 2.725 1.031 1 97.06 125 ASN B CA 1
ATOM 2333 C C . ASN B 1 125 ? 15.078 3.666 2.232 1 97.06 125 ASN B C 1
ATOM 2335 O O . ASN B 1 125 ? 14.023 4.098 2.697 1 97.06 125 ASN B O 1
ATOM 2339 N N . THR B 1 126 ? 16.266 4 2.766 1 97.19 126 THR B N 1
ATOM 2340 C CA . THR B 1 126 ? 16.328 4.758 4.008 1 97.19 126 THR B CA 1
ATOM 2341 C C . THR B 1 126 ? 16.531 6.246 3.725 1 97.19 126 THR B C 1
ATOM 2343 O O . THR B 1 126 ? 16.75 7.035 4.648 1 97.19 126 THR B O 1
ATOM 2346 N N . GLU B 1 127 ? 16.516 6.648 2.469 1 97.56 127 GLU B N 1
ATOM 2347 C CA . GLU B 1 127 ? 16.656 8.062 2.145 1 97.56 127 GLU B CA 1
ATOM 2348 C C . GLU B 1 127 ? 15.445 8.867 2.6 1 97.56 127 GLU B C 1
ATOM 2350 O O . GLU B 1 127 ? 14.32 8.367 2.578 1 97.56 127 GLU B O 1
ATOM 2355 N N . PRO B 1 128 ? 15.641 10.156 2.881 1 98.69 128 PRO B N 1
ATOM 2356 C CA . PRO B 1 128 ? 14.523 10.977 3.355 1 98.69 128 PRO B CA 1
ATOM 2357 C C . PRO B 1 128 ? 13.445 11.18 2.293 1 98.69 128 PRO B C 1
ATOM 2359 O O . PRO B 1 128 ? 13.766 11.344 1.111 1 98.69 128 PRO B O 1
ATOM 2362 N N . MET B 1 129 ? 12.242 11.125 2.654 1 98.81 129 MET B N 1
ATOM 2363 C CA . MET B 1 129 ? 11.086 11.578 1.88 1 98.81 129 MET B CA 1
ATOM 2364 C C . MET B 1 129 ? 10.43 12.781 2.535 1 98.81 129 MET B C 1
ATOM 2366 O O . MET B 1 129 ? 9.93 12.688 3.658 1 98.81 129 MET B O 1
ATOM 2370 N N . LEU B 1 130 ? 10.477 13.906 1.865 1 98.94 130 LEU B N 1
ATOM 2371 C CA . LEU B 1 130 ? 9.812 15.117 2.328 1 98.94 130 LEU B CA 1
ATOM 2372 C C . LEU B 1 130 ? 8.367 15.172 1.853 1 98.94 130 LEU B C 1
ATOM 2374 O O . LEU B 1 130 ? 8.094 15.039 0.656 1 98.94 130 LEU B O 1
ATOM 2378 N N . MET B 1 131 ? 7.43 15.352 2.803 1 98.94 131 MET B N 1
ATOM 2379 C CA . MET B 1 131 ? 6.012 15.328 2.453 1 98.94 131 MET B CA 1
ATOM 2380 C C . MET B 1 131 ? 5.324 16.625 2.867 1 98.94 131 MET B C 1
ATOM 2382 O O . MET B 1 131 ? 5.715 17.25 3.855 1 98.94 131 MET B O 1
ATOM 2386 N N . TYR B 1 132 ? 4.297 16.969 2.162 1 98.94 132 TYR B N 1
ATOM 2387 C CA . TYR B 1 132 ? 3.49 18.141 2.498 1 98.94 132 TYR B CA 1
ATOM 2388 C C . TYR B 1 132 ? 2.037 17.938 2.088 1 98.94 132 TYR B C 1
ATOM 2390 O O . TYR B 1 132 ? 1.73 17.062 1.278 1 98.94 132 TYR B O 1
ATOM 2398 N N . CYS B 1 133 ? 1.133 18.719 2.693 1 98.88 133 CYS B N 1
ATOM 2399 C CA . CYS B 1 133 ? -0.249 18.797 2.232 1 98.88 133 CYS B CA 1
ATOM 2400 C C . CYS B 1 133 ? -0.418 19.906 1.198 1 98.88 133 CYS B C 1
ATOM 2402 O O . CYS B 1 133 ? -0.102 21.062 1.466 1 98.88 133 CYS B O 1
ATOM 2404 N N . ALA B 1 134 ? -1.02 19.562 0.127 1 98.75 134 ALA B N 1
ATOM 2405 C CA . ALA B 1 134 ? -1.102 20.484 -1.012 1 98.75 134 ALA B CA 1
ATOM 2406 C C . ALA B 1 134 ? -2.406 21.266 -0.988 1 98.75 134 ALA B C 1
ATOM 2408 O O . ALA B 1 134 ? -2.684 22.047 -1.902 1 98.75 134 ALA B O 1
ATOM 2409 N N . GLN B 1 135 ? -3.174 21.125 0.01 1 98.06 135 GLN B N 1
ATOM 2410 C CA . GLN B 1 135 ? -4.465 21.797 0.11 1 98.06 135 GLN B CA 1
ATOM 2411 C C . GLN B 1 135 ? -4.289 23.266 0.5 1 98.06 135 GLN B C 1
ATOM 2413 O O . GLN B 1 135 ? -3.688 23.562 1.531 1 98.06 135 GLN B O 1
ATOM 2418 N N . GLY B 1 136 ? -4.898 24.188 -0.367 1 97.06 136 GLY B N 1
ATOM 2419 C CA . GLY B 1 136 ? -4.852 25.594 -0.033 1 97.06 136 GLY B CA 1
ATOM 2420 C C . GLY B 1 136 ? -3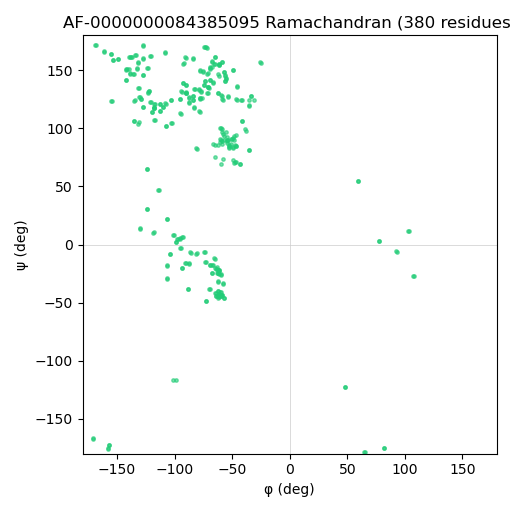.461 26.062 0.349 1 97.06 136 GLY B C 1
ATOM 2421 O O . GLY B 1 136 ? -2.506 25.891 -0.408 1 97.06 136 GLY B O 1
ATOM 2422 N N . MET B 1 137 ? -3.336 26.656 1.629 1 97.94 137 MET B N 1
ATOM 2423 C CA . MET B 1 137 ? -2.053 27.156 2.115 1 97.94 137 MET B CA 1
ATOM 2424 C C . MET B 1 137 ? -1.474 26.234 3.176 1 97.94 137 MET B C 1
ATOM 2426 O O . MET B 1 137 ? -0.601 26.625 3.949 1 97.94 137 MET B O 1
ATOM 2430 N N . HIS B 1 138 ? -1.899 24.984 3.201 1 98.44 138 HIS B N 1
ATOM 2431 C CA . HIS B 1 138 ? -1.546 24.109 4.312 1 98.44 138 HIS B CA 1
ATOM 2432 C C . HIS B 1 138 ? -0.037 23.906 4.398 1 98.44 138 HIS B C 1
ATOM 2434 O O . HIS B 1 138 ? 0.53 23.891 5.492 1 98.44 138 HIS B O 1
ATOM 2440 N N . CYS B 1 139 ? 0.623 23.766 3.256 1 98.62 139 CYS B N 1
ATOM 2441 C CA . CYS B 1 139 ? 2.076 23.641 3.268 1 98.62 139 CYS B CA 1
ATOM 2442 C C . CYS B 1 139 ? 2.727 24.891 3.828 1 98.62 139 CYS B C 1
ATOM 2444 O O . CYS B 1 139 ? 3.59 24.812 4.703 1 98.62 139 CYS B O 1
ATOM 2446 N N . GLN B 1 140 ? 2.273 26 3.414 1 98.5 140 GLN B N 1
ATOM 2447 C CA . GLN B 1 140 ? 2.816 27.297 3.834 1 98.5 140 GLN B CA 1
ATOM 2448 C C . GLN B 1 140 ? 2.539 27.547 5.312 1 98.5 140 GLN B C 1
ATOM 2450 O O . GLN B 1 140 ? 3.23 28.344 5.953 1 98.5 140 GLN B O 1
ATOM 2455 N N . LEU B 1 141 ? 1.53 26.922 5.789 1 97.75 141 LEU B N 1
ATOM 2456 C CA . LEU B 1 141 ? 1.169 27.062 7.195 1 97.75 141 LEU B CA 1
ATOM 2457 C C . LEU B 1 141 ? 1.813 25.969 8.039 1 97.75 141 LEU B C 1
ATOM 2459 O O . LEU B 1 141 ? 1.483 25.812 9.219 1 97.75 141 LEU B O 1
ATOM 2463 N N . GLY B 1 142 ? 2.688 25.156 7.426 1 97.88 142 GLY B N 1
ATOM 2464 C CA . GLY B 1 142 ? 3.57 24.281 8.188 1 97.88 142 GLY B CA 1
ATOM 2465 C C . GLY B 1 142 ? 3.121 22.844 8.195 1 97.88 142 GLY B C 1
ATOM 2466 O O . GLY B 1 142 ? 3.617 22.031 8.992 1 97.88 142 GLY B O 1
ATOM 2467 N N . MET B 1 143 ? 2.146 22.438 7.363 1 98.44 143 MET B N 1
ATOM 2468 C CA . MET B 1 143 ? 1.694 21.047 7.34 1 98.44 143 MET B CA 1
ATOM 2469 C C . MET B 1 143 ? 2.637 20.172 6.516 1 98.44 143 MET B C 1
ATOM 2471 O O . MET B 1 143 ? 2.354 19.875 5.352 1 98.44 143 MET B O 1
ATOM 2475 N N . VAL B 1 144 ? 3.715 19.766 7.16 1 98.81 144 VAL B N 1
ATOM 2476 C CA . VAL B 1 144 ? 4.797 19 6.539 1 98.81 144 VAL B CA 1
ATOM 2477 C C . VAL B 1 144 ? 5.23 17.875 7.465 1 98.81 144 VAL B C 1
ATOM 2479 O O . VAL B 1 144 ? 4.938 17.891 8.664 1 98.81 144 VAL B O 1
ATOM 2482 N N . MET B 1 145 ? 5.914 16.891 6.906 1 98.81 145 MET B N 1
ATOM 2483 C CA . MET B 1 145 ? 6.551 15.797 7.637 1 98.81 145 MET B CA 1
ATOM 2484 C C . MET B 1 145 ? 7.711 15.211 6.84 1 98.81 145 MET B C 1
ATOM 2486 O O . MET B 1 145 ? 7.855 15.492 5.648 1 98.81 145 MET B O 1
ATOM 2490 N N . ILE B 1 146 ? 8.57 14.438 7.527 1 98.94 146 ILE B N 1
ATOM 2491 C CA . ILE B 1 146 ? 9.656 13.75 6.836 1 98.94 146 ILE B CA 1
ATOM 2492 C C . ILE B 1 146 ? 9.672 12.281 7.25 1 98.94 146 ILE B C 1
ATOM 2494 O O . ILE B 1 146 ? 9.617 11.961 8.438 1 98.94 146 ILE B O 1
ATOM 2498 N N . ILE B 1 147 ? 9.656 11.406 6.281 1 98.88 147 ILE B N 1
ATOM 2499 C CA . ILE B 1 147 ? 10.023 10.008 6.492 1 98.88 147 ILE B CA 1
ATOM 2500 C C . ILE B 1 147 ? 11.547 9.859 6.41 1 98.88 147 ILE B C 1
ATOM 2502 O O . ILE B 1 147 ? 12.164 10.289 5.434 1 98.88 147 ILE B O 1
ATOM 2506 N N . ASN B 1 148 ? 12.195 9.312 7.445 1 98.75 148 ASN B N 1
ATOM 2507 C CA . ASN B 1 148 ? 13.617 9.008 7.555 1 98.75 148 ASN B CA 1
ATOM 2508 C C . ASN B 1 148 ? 14.469 10.266 7.391 1 98.75 148 ASN B C 1
ATOM 2510 O O . ASN B 1 148 ? 15.406 10.281 6.59 1 98.75 148 ASN B O 1
ATOM 2514 N N . PRO B 1 149 ? 14.203 11.281 8.172 1 98.62 149 PRO B N 1
ATOM 2515 C CA . PRO B 1 149 ? 15.117 12.422 8.109 1 98.62 149 PRO B CA 1
ATOM 2516 C C . PRO B 1 149 ? 16.547 12.055 8.516 1 98.62 149 PRO B C 1
ATOM 2518 O O . PRO B 1 149 ? 16.75 11.094 9.266 1 98.62 149 PRO B O 1
ATOM 2521 N N . LYS B 1 150 ? 17.484 12.828 7.996 1 98 150 LYS B N 1
ATOM 2522 C CA . LYS B 1 150 ? 18.859 12.633 8.445 1 98 150 LYS B CA 1
ATOM 2523 C C . LYS B 1 150 ? 19.016 12.961 9.922 1 98 150 LYS B C 1
ATOM 2525 O O . LYS B 1 150 ? 19.672 12.234 10.664 1 98 150 LYS B O 1
ATOM 2530 N N . ALA B 1 151 ? 18.375 14.031 10.266 1 98 151 ALA B N 1
ATOM 2531 C CA . ALA B 1 151 ? 18.281 14.461 11.664 1 98 151 ALA B CA 1
ATOM 2532 C C . ALA B 1 151 ? 16.859 14.891 12.008 1 98 151 ALA B C 1
ATOM 2534 O O . ALA B 1 151 ? 16.156 15.469 11.18 1 98 151 ALA B O 1
ATOM 2535 N N . ASP B 1 152 ? 16.453 14.641 13.258 1 97.62 152 ASP B N 1
ATOM 2536 C CA . ASP B 1 152 ? 15.109 15.016 13.672 1 97.62 152 ASP B CA 1
ATOM 2537 C C . ASP B 1 152 ? 14.883 16.516 13.484 1 97.62 152 ASP B C 1
ATOM 2539 O O . ASP B 1 152 ? 13.789 16.938 13.102 1 97.62 152 ASP B O 1
ATOM 2543 N N . ALA B 1 153 ? 15.875 17.297 13.648 1 97.06 153 ALA B N 1
ATOM 2544 C CA . ALA B 1 153 ? 15.781 18.75 13.57 1 97.06 153 ALA B CA 1
ATOM 2545 C C . ALA B 1 153 ? 15.461 19.203 12.148 1 97.06 153 ALA B C 1
ATOM 2547 O O . ALA B 1 153 ? 15.055 20.344 11.93 1 97.06 153 ALA B O 1
ATOM 2548 N N . ASP B 1 154 ? 15.68 18.297 11.195 1 97.88 154 ASP B N 1
ATOM 2549 C CA . ASP B 1 154 ? 15.445 18.656 9.797 1 97.88 154 ASP B CA 1
ATOM 2550 C C . ASP B 1 154 ? 13.984 19 9.555 1 97.88 154 ASP B C 1
ATOM 2552 O O . ASP B 1 154 ? 13.664 19.781 8.648 1 97.88 154 ASP B O 1
ATOM 2556 N N . VAL B 1 155 ? 13.109 18.516 10.336 1 98 155 VAL B N 1
ATOM 2557 C CA . VAL B 1 155 ? 11.695 18.766 10.117 1 98 155 VAL B CA 1
ATOM 2558 C C . VAL B 1 155 ? 11.375 20.234 10.406 1 98 155 VAL B C 1
ATOM 2560 O O . VAL B 1 155 ? 10.555 20.844 9.727 1 98 155 VAL B O 1
ATOM 2563 N N . GLN B 1 156 ? 11.984 20.781 11.414 1 97.44 156 GLN B N 1
ATOM 2564 C CA . GLN B 1 156 ? 11.781 22.188 11.711 1 97.44 156 GLN B CA 1
ATOM 2565 C C . GLN B 1 156 ? 12.297 23.078 10.578 1 97.44 156 GLN B C 1
ATOM 2567 O O . GLN B 1 156 ? 11.656 24.062 10.203 1 97.44 156 GLN B O 1
ATOM 2572 N N . ALA B 1 157 ? 13.508 22.703 10.109 1 97.69 157 ALA B N 1
ATOM 2573 C CA . ALA B 1 157 ? 14.055 23.453 8.977 1 97.69 157 ALA B CA 1
ATOM 2574 C C . ALA B 1 157 ? 13.133 23.359 7.762 1 97.69 157 ALA B C 1
ATOM 2576 O O . ALA B 1 157 ? 12.93 24.344 7.055 1 97.69 157 ALA B O 1
ATOM 2577 N N . TYR B 1 158 ? 12.664 22.234 7.52 1 98.5 158 TYR B N 1
ATOM 2578 C CA . TYR B 1 158 ? 11.742 22 6.418 1 98.5 158 TYR B CA 1
ATOM 2579 C C . TYR B 1 158 ? 10.477 22.844 6.586 1 98.5 158 TYR B C 1
ATOM 2581 O O . TYR B 1 158 ? 10.016 23.484 5.633 1 98.5 158 TYR B O 1
ATOM 2589 N N . ARG B 1 159 ? 9.914 22.906 7.766 1 98.25 159 ARG B N 1
ATOM 2590 C CA . ARG B 1 159 ? 8.719 23.688 8.078 1 98.25 159 ARG B CA 1
ATOM 2591 C C . ARG B 1 159 ? 8.977 25.172 7.844 1 98.25 159 ARG B C 1
ATOM 2593 O O . ARG B 1 159 ? 8.117 25.875 7.309 1 98.25 159 ARG B O 1
ATOM 2600 N N . GLN B 1 160 ? 10.094 25.609 8.242 1 98.12 160 GLN B N 1
ATOM 2601 C CA . GLN B 1 160 ? 10.445 27.016 8.047 1 98.12 160 GLN B CA 1
ATOM 2602 C C . GLN B 1 160 ? 10.508 27.359 6.562 1 98.12 160 GLN B C 1
ATOM 2604 O O . GLN B 1 160 ? 10 28.406 6.141 1 98.12 160 GLN B O 1
ATOM 2609 N N . ALA B 1 161 ? 11.164 26.469 5.84 1 98.5 161 ALA B N 1
ATOM 2610 C CA . ALA B 1 161 ? 11.227 26.672 4.395 1 98.5 161 ALA B CA 1
ATOM 2611 C C . ALA B 1 161 ? 9.828 26.688 3.783 1 98.5 161 ALA B C 1
ATOM 2613 O O . ALA B 1 161 ? 9.547 27.5 2.895 1 98.5 161 ALA B O 1
ATOM 2614 N N . ALA B 1 162 ? 8.984 25.828 4.23 1 98.69 162 ALA B N 1
ATOM 2615 C CA . ALA B 1 162 ? 7.602 25.797 3.771 1 98.69 162 ALA B CA 1
ATOM 2616 C C . ALA B 1 162 ? 6.902 27.125 4.039 1 98.69 162 ALA B C 1
ATOM 2618 O O . ALA B 1 162 ? 6.18 27.641 3.182 1 98.69 162 ALA B O 1
ATOM 2619 N N . GLY B 1 163 ? 7.117 27.672 5.195 1 98.44 163 GLY B N 1
ATOM 2620 C CA . GLY B 1 163 ? 6.52 28.938 5.574 1 98.44 163 GLY B CA 1
ATOM 2621 C C . GLY B 1 163 ? 6.945 30.094 4.68 1 98.44 163 GLY B C 1
ATOM 2622 O O . GLY B 1 163 ? 6.238 31.094 4.574 1 98.44 163 GLY B O 1
ATOM 2623 N N . GLN B 1 164 ? 8.055 29.938 4.031 1 98.12 164 GLN B N 1
ATOM 2624 C CA . GLN B 1 164 ? 8.594 30.984 3.166 1 98.12 164 GLN B CA 1
ATOM 2625 C C . GLN B 1 164 ? 8.188 30.766 1.713 1 98.12 164 GLN B C 1
ATOM 2627 O O . GLN B 1 164 ? 8.492 31.594 0.845 1 98.12 164 GLN B O 1
ATOM 2632 N N 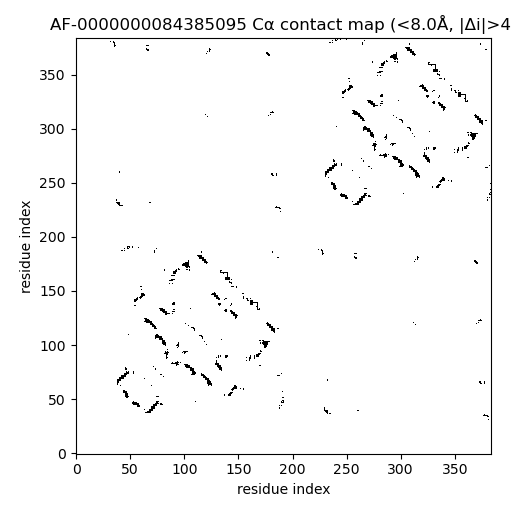. SER B 1 165 ? 7.512 29.688 1.487 1 98.06 165 SER B N 1
ATOM 2633 C CA . SER B 1 165 ? 7.109 29.375 0.122 1 98.06 165 SER B CA 1
ATOM 2634 C C . SER B 1 165 ? 6.016 30.312 -0.365 1 98.06 165 SER B C 1
ATOM 2636 O O . SER B 1 165 ? 5.137 30.703 0.406 1 98.06 165 SER B O 1
ATOM 2638 N N . GLN B 1 166 ? 6.047 30.594 -1.692 1 97.19 166 GLN B N 1
ATOM 2639 C CA . GLN B 1 166 ? 5.07 31.516 -2.27 1 97.19 166 GLN B CA 1
ATOM 2640 C C . GLN B 1 166 ? 3.861 30.75 -2.814 1 97.19 166 GLN B C 1
ATOM 2642 O O . GLN B 1 166 ? 2.818 31.359 -3.084 1 97.19 166 GLN B O 1
ATOM 2647 N N . THR B 1 167 ? 4.07 29.484 -3.049 1 97.69 167 THR B N 1
ATOM 2648 C CA . THR B 1 167 ? 2.996 28.672 -3.617 1 97.69 167 THR B CA 1
ATOM 2649 C C . THR B 1 167 ? 2.869 27.344 -2.875 1 97.69 167 THR B C 1
ATOM 2651 O O . THR B 1 167 ? 3.766 26.969 -2.121 1 97.69 167 THR B O 1
ATOM 2654 N N . ASN B 1 168 ? 1.777 26.719 -3.055 1 98.75 168 ASN B N 1
ATOM 2655 C CA . ASN B 1 168 ? 1.483 25.344 -2.68 1 98.75 168 ASN B CA 1
ATOM 2656 C C . ASN B 1 168 ? 0.854 24.578 -3.834 1 98.75 168 ASN B C 1
ATOM 2658 O O . ASN B 1 168 ? -0.321 24.766 -4.152 1 98.75 168 ASN B O 1
ATOM 2662 N N . VAL B 1 169 ? 1.646 23.688 -4.48 1 98.69 169 VAL B N 1
ATOM 2663 C CA . VAL B 1 169 ? 1.26 23.141 -5.777 1 98.69 169 VAL B CA 1
ATOM 2664 C C . VAL B 1 169 ? 0.911 21.672 -5.633 1 98.69 169 VAL B C 1
ATOM 2666 O O . VAL B 1 169 ? 1.741 20.859 -5.195 1 98.69 169 VAL B O 1
ATOM 2669 N N . PRO B 1 170 ? -0.322 21.281 -5.922 1 98.75 170 PRO B N 1
ATOM 2670 C CA . PRO B 1 170 ? -0.624 19.844 -5.969 1 98.75 170 PRO B CA 1
ATOM 2671 C C . PRO B 1 170 ? 0.032 19.141 -7.152 1 98.75 170 PRO B C 1
ATOM 2673 O O . PRO B 1 170 ? 0.305 19.781 -8.18 1 98.75 170 PRO B O 1
ATOM 2676 N N . ALA B 1 171 ? 0.339 17.828 -6.996 1 98.69 171 ALA B N 1
ATOM 2677 C CA . ALA B 1 171 ? 0.738 17.031 -8.156 1 98.69 171 ALA B CA 1
ATOM 2678 C C . ALA B 1 171 ? -0.46 16.719 -9.047 1 98.69 171 ALA B C 1
ATOM 2680 O O . ALA B 1 171 ? -1.609 16.922 -8.648 1 98.69 171 ALA B O 1
ATOM 2681 N N . LYS B 1 172 ? -0.182 16.188 -10.211 1 97.81 172 LYS B N 1
ATOM 2682 C CA . LYS B 1 172 ? -1.209 16.047 -11.242 1 97.81 172 LYS B CA 1
ATOM 2683 C C . LYS B 1 172 ? -1.954 14.727 -11.102 1 97.81 172 LYS B C 1
ATOM 2685 O O . LYS B 1 172 ? -3.164 14.664 -11.336 1 97.81 172 LYS B O 1
ATOM 2690 N N . ASN B 1 173 ? -1.243 13.703 -10.766 1 97.69 173 ASN B N 1
ATOM 2691 C CA . ASN B 1 173 ? -1.815 12.359 -10.742 1 97.69 173 ASN B CA 1
ATOM 2692 C C . ASN B 1 173 ? -1.564 11.672 -9.398 1 97.69 173 ASN B C 1
ATOM 2694 O O . ASN B 1 173 ? -0.506 11.844 -8.797 1 97.69 173 ASN B O 1
ATOM 2698 N N . VAL B 1 174 ? -2.545 10.852 -8.977 1 98.12 174 VAL B N 1
ATOM 2699 C CA . VAL B 1 174 ? -2.287 9.961 -7.848 1 98.12 174 VAL B CA 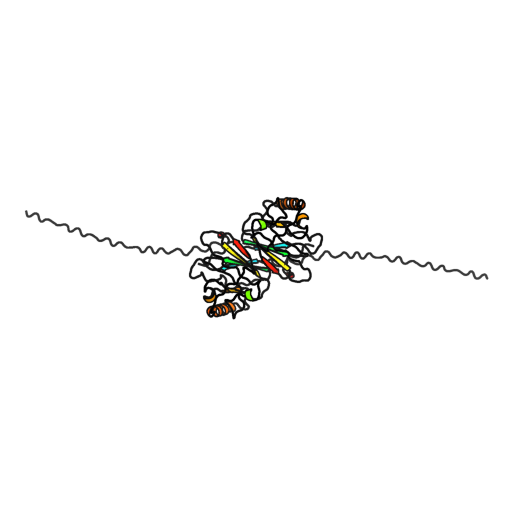1
ATOM 2700 C C . VAL B 1 174 ? -1.171 8.984 -8.203 1 98.12 174 VAL B C 1
ATOM 2702 O O . VAL B 1 174 ? -1.196 8.367 -9.273 1 98.12 174 VAL B O 1
ATOM 2705 N N . ALA B 1 175 ? -0.163 8.883 -7.285 1 98.38 175 ALA B N 1
ATOM 2706 C CA . ALA B 1 175 ? 0.987 8.031 -7.57 1 98.38 175 ALA B CA 1
ATOM 2707 C C . ALA B 1 175 ? 1.747 7.688 -6.293 1 98.38 175 ALA B C 1
ATOM 2709 O O . ALA B 1 175 ? 1.542 8.32 -5.254 1 98.38 175 ALA B O 1
ATOM 2710 N N . GLY B 1 176 ? 2.631 6.711 -6.355 1 98.38 176 GLY B N 1
ATOM 2711 C CA . GLY B 1 176 ? 3.605 6.402 -5.324 1 98.38 176 GLY B CA 1
ATOM 2712 C C . GLY B 1 176 ? 3.008 5.66 -4.145 1 98.38 176 GLY B C 1
ATOM 2713 O O . GLY B 1 176 ? 3.691 5.418 -3.146 1 98.38 176 GLY B O 1
ATOM 2714 N N . GLY B 1 177 ? 1.788 5.348 -4.203 1 98.69 177 GLY B N 1
ATOM 2715 C CA . GLY B 1 177 ? 1.011 4.633 -3.201 1 98.69 177 GLY B CA 1
ATOM 2716 C C . GLY B 1 177 ? -0.368 4.23 -3.691 1 98.69 177 GLY B C 1
ATOM 2717 O O . GLY B 1 177 ? -0.626 4.227 -4.898 1 98.69 177 GLY B O 1
ATOM 2718 N N . SER B 1 178 ? -1.173 3.834 -2.727 1 98.38 178 SER B N 1
ATOM 2719 C CA . SER B 1 178 ? -2.531 3.447 -3.092 1 98.38 178 SER B CA 1
ATOM 2720 C C . SER B 1 178 ? -3.535 3.893 -2.033 1 98.38 178 SER B C 1
ATOM 2722 O O . SER B 1 178 ? -3.258 3.816 -0.835 1 98.38 178 SER B O 1
ATOM 2724 N N . ALA B 1 179 ? -4.664 4.316 -2.59 1 97.94 179 ALA B N 1
ATOM 2725 C CA . ALA B 1 179 ? -5.766 4.703 -1.709 1 97.94 179 ALA B CA 1
ATOM 2726 C C . ALA B 1 179 ? -6.496 3.473 -1.172 1 97.94 179 ALA B C 1
ATOM 2728 O O . ALA B 1 179 ? -6.535 2.432 -1.83 1 97.94 179 ALA B O 1
ATOM 2729 N N . GLY B 1 180 ? -7.051 3.588 0.033 1 97.56 180 GLY B N 1
ATOM 2730 C CA . GLY B 1 180 ? -7.895 2.596 0.679 1 97.56 180 GLY B CA 1
ATOM 2731 C C . GLY B 1 180 ? -8.805 3.186 1.741 1 97.56 180 GLY B C 1
ATOM 2732 O O . GLY B 1 180 ? -8.984 4.406 1.805 1 97.56 180 GLY B O 1
ATOM 2733 N N . ARG B 1 181 ? -9.43 2.256 2.41 1 97.31 181 ARG B N 1
ATOM 2734 C CA . ARG B 1 181 ? -10.273 2.635 3.537 1 97.31 181 ARG B CA 1
ATOM 2735 C C . ARG B 1 181 ? -10.156 1.627 4.676 1 97.31 181 ARG B C 1
ATOM 2737 O O . ARG B 1 181 ? -9.906 0.444 4.438 1 97.31 181 ARG B O 1
ATOM 2744 N N . ILE B 1 182 ? -10.352 2.123 5.867 1 96.69 182 ILE B N 1
ATOM 2745 C CA . ILE B 1 182 ? -10.445 1.258 7.039 1 96.69 182 ILE B CA 1
ATOM 2746 C C . ILE B 1 182 ? -11.656 1.655 7.879 1 96.69 182 ILE B C 1
ATOM 2748 O O . ILE B 1 182 ? -12.07 2.818 7.879 1 96.69 182 ILE B O 1
ATOM 2752 N N . PRO B 1 183 ? -12.219 0.699 8.594 1 94.75 183 PRO B N 1
ATOM 2753 C CA . PRO B 1 183 ? -13.25 1.094 9.562 1 94.75 183 PRO B CA 1
ATOM 2754 C C . PRO B 1 183 ? -12.75 2.131 10.562 1 94.75 183 PRO B C 1
ATOM 2756 O O . PRO B 1 183 ? -11.602 2.07 11 1 94.75 183 PRO B O 1
ATOM 2759 N N . SER B 1 184 ? -13.656 3.023 10.945 1 92.75 184 SER B N 1
ATOM 2760 C CA . SER B 1 184 ? -13.258 4.145 11.797 1 92.75 184 SER B CA 1
ATOM 2761 C C . SER B 1 184 ? -12.727 3.658 13.141 1 92.75 184 SER B C 1
ATOM 2763 O O . SER B 1 184 ? -11.836 4.285 13.719 1 92.75 184 SER B O 1
ATOM 2765 N N . ASN B 1 185 ? -13.266 2.521 13.609 1 92 185 ASN B N 1
ATOM 2766 C CA . ASN B 1 185 ? -12.852 2.02 14.914 1 92 185 ASN B CA 1
ATOM 2767 C C . ASN B 1 185 ? -11.461 1.401 14.867 1 92 185 ASN B C 1
ATOM 2769 O O . ASN B 1 185 ? -10.883 1.076 15.906 1 92 185 ASN B O 1
ATOM 2773 N N . LEU B 1 186 ? -10.906 1.296 13.648 1 92.38 186 LEU B N 1
ATOM 2774 C CA . LEU B 1 186 ? -9.57 0.738 13.508 1 92.38 186 LEU B CA 1
ATOM 2775 C C . LEU B 1 186 ? -8.547 1.839 13.242 1 92.38 186 LEU B C 1
ATOM 2777 O O . LEU B 1 186 ? -7.348 1.573 13.18 1 92.38 186 LEU B O 1
ATOM 2781 N N . ALA B 1 187 ? -9.023 2.986 13.023 1 92.62 187 ALA B N 1
ATOM 2782 C CA . ALA B 1 187 ? -8.125 4.117 12.828 1 92.62 187 ALA B CA 1
ATOM 2783 C C . ALA B 1 187 ? -7.52 4.57 14.156 1 92.62 187 ALA B C 1
ATOM 2785 O O . ALA B 1 187 ? -8.133 4.406 15.219 1 92.62 187 ALA B O 1
ATOM 2786 N N . VAL B 1 188 ? -6.242 5.09 14.062 1 90.88 188 VAL B N 1
ATOM 2787 C CA . VAL B 1 188 ? -5.652 5.746 15.227 1 90.88 188 VAL B CA 1
ATOM 2788 C C . VAL B 1 188 ? -6.523 6.922 15.656 1 90.88 188 VAL B C 1
ATOM 2790 O O . VAL B 1 188 ? -6.91 7.754 14.828 1 90.88 188 VAL B O 1
ATOM 2793 N N . PRO B 1 189 ? -6.895 6.992 16.906 1 87.75 189 PRO B N 1
ATOM 2794 C CA . PRO B 1 189 ? -7.703 8.125 17.359 1 87.75 189 PRO B CA 1
ATOM 2795 C C . PRO B 1 189 ? -7.039 9.477 17.078 1 87.75 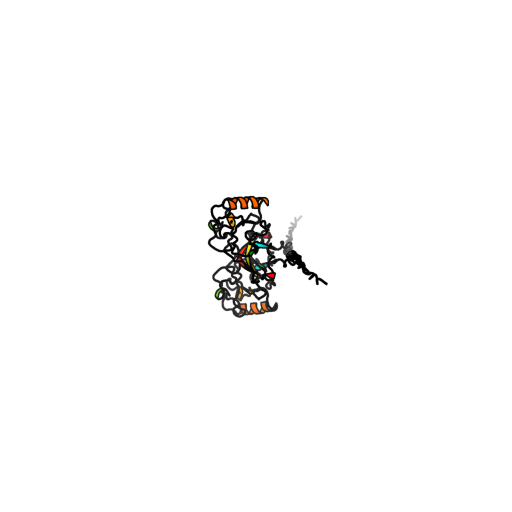189 PRO B C 1
ATOM 2797 O O . PRO B 1 189 ? -5.816 9.602 17.188 1 87.75 189 PRO B O 1
ATOM 2800 N N . PRO B 1 190 ? -7.844 10.367 16.703 1 86.19 190 PRO B N 1
ATOM 2801 C CA . PRO B 1 190 ? -7.258 11.672 16.375 1 86.19 190 PRO B CA 1
ATOM 2802 C C . PRO B 1 190 ? -6.645 12.352 17.594 1 86.19 190 PRO B C 1
ATOM 2804 O O . PRO B 1 190 ? -7.051 12.086 18.734 1 86.19 190 PRO B O 1
ATOM 2807 N N . VAL B 1 191 ? -5.703 13.211 17.281 1 81 191 VAL B N 1
ATOM 2808 C CA . VAL B 1 191 ? -5.121 14.07 18.312 1 81 191 VAL B CA 1
ATOM 2809 C C . VAL B 1 191 ? -6.07 15.227 18.625 1 81 191 VAL B C 1
ATOM 2811 O O . VAL B 1 191 ? -6.465 15.961 17.719 1 81 191 VAL B O 1
ATOM 2814 N N . VAL B 1 192 ? -6.637 15.312 19.828 1 79.5 192 VAL B N 1
ATOM 2815 C CA . VAL B 1 192 ? -7.598 16.359 20.156 1 79.5 192 VAL B CA 1
ATOM 2816 C C . VAL B 1 192 ? -6.957 17.359 21.109 1 79.5 192 VAL B C 1
ATOM 2818 O O . VAL B 1 192 ? -6.039 17.016 21.859 1 79.5 192 VAL B O 1
#

InterPro domains:
  IPR008972 Cupredoxin [G3DSA:2.60.40.420] (44-176)
  IPR008972 Cupredoxin [SSF49503] (47-153)
  IPR052953 Serine-rich & Multicopper Oxidase-related [PTHR34883] (35-179)

pLDDT: mean 86.13, std 21.58, range [31.94, 98.94]

Solvent-accessible surface area (backbone atoms only — not comparable to full-atom values): 20948 Å² total; per-residue (Å²): 134,86,81,77,80,77,80,78,79,78,76,78,76,76,74,77,75,76,75,72,77,75,72,70,70,75,67,72,77,72,72,79,65,82,75,46,77,76,43,45,51,43,77,26,36,36,25,8,81,38,77,93,44,31,57,35,40,43,65,39,68,43,81,60,51,52,49,16,28,42,34,36,37,31,24,26,58,66,39,35,50,29,25,29,60,42,69,90,38,41,37,34,39,24,36,85,81,34,77,59,36,38,16,63,46,80,43,59,26,68,88,80,68,59,61,30,36,32,36,39,30,65,32,56,50,67,66,63,43,46,34,21,22,36,39,74,60,35,21,39,70,39,14,42,34,24,40,26,54,95,42,82,67,50,50,58,55,40,31,53,41,14,49,69,44,92,60,43,45,66,62,92,58,70,21,48,34,26,78,50,45,24,51,44,81,57,44,78,76,68,65,123,135,84,83,77,81,78,79,78,79,79,77,79,77,78,76,77,76,77,76,71,75,74,74,69,71,73,68,72,77,73,71,79,67,83,72,46,77,75,42,44,50,43,76,27,35,34,25,8,82,36,77,95,44,30,57,34,41,42,65,39,67,42,82,60,52,53,51,15,28,42,35,36,36,31,24,27,58,67,38,34,50,30,25,27,60,42,69,89,38,41,38,35,38,25,34,84,82,34,77,60,35,38,16,62,46,80,43,59,24,68,88,80,68,58,61,29,38,32,35,38,29,67,34,56,49,67,66,62,43,46,33,21,23,37,40,72,60,34,21,39,69,39,15,40,33,25,40,26,54,95,43,82,67,49,51,59,55,40,30,52,40,15,49,68,44,91,60,44,44,63,63,92,58,71,22,48,35,25,77,48,43,25,51,44,81,59,43,78,76,67,66,123

Secondary structure (DSSP, 8-state):
---------------------------------PPPPPPBEEEEEE--SSGGGTT-EESSEE---TT-EEEEEE-SSEE--EEEEETTEEEEEGGGT-TTS-B---EE---SSPPEEEEEEE--SSS-EEEE--STTTTTTT-EEEES-SSTTHHHHHHHHHHT-S-----SS-BSSEEEEE-GGGSPPP--/---------------------------------PPPPPPBEEEEEE--SSGGGTT-EESSEE---TT-EEEEEE-SSEE--EEEEETTEEEEEGGGT-TTS-B---EE---SSPPEEEEEEE--SSS-EEEE--STTTTTTT-EEEES-SSTTHHHHHHHHHHT-S-----SS-BSSEEEEE-GGGSPPP--

Foldseek 3Di:
DPPPPPPPPPPPPPPPPPPPPPPPPPDDPDPPPPDPDAAEEAEKEQAFPDPVGRLAIVPQEAEGAQFHKYKYWYADAKWKKAWACDLLGLQHGVCVVPVQGAIAPIDGHDDPQDWIKIKIAGDHHLDKTKIAILPDLSQLVQHIHIYNDPDPCVSVSSSVSSVVDPHHDHDDDHHRTDMDTDGPVPDDHGDD/DPPPPPPPPPPPPPPPPPPPPPPPPPPPPDPPPDDPDAAEEAEKEQAFPDPVGRLAIVPQEAEGAQFHKYKYWYADAKWKKAWACDLLGLQHGVCVVPVQGAIAPIDGHDDPQDWIKIKIAGDHHLDKTKIAILPDLSQLVQHIHIYNDPDPCVSVSSSVSSVVDPHHDHDDDHHRTDMDTDGPVPDDHGDD

Organism: Colletotrichum higginsianum (strain IMI 349063) (NCBI:txid759273)